Protein AF-0000000084581445 (afdb_homodimer)

Solvent-accessible surface area (backbone atoms only — not comparable to full-atom values): 30628 Å² total; per-residue (Å²): 129,75,49,38,26,56,41,29,27,74,45,74,47,77,14,58,42,79,44,62,84,48,48,73,66,56,45,51,51,52,50,50,51,51,49,66,74,43,68,89,50,73,86,53,82,74,75,59,44,77,39,73,46,68,72,60,32,66,71,30,59,70,55,33,45,47,50,45,36,60,71,60,31,55,71,43,64,68,35,92,67,73,79,78,43,74,44,80,22,40,44,61,69,51,42,49,44,37,50,73,72,67,55,42,56,30,37,31,29,37,13,46,39,22,41,30,72,43,33,65,48,23,31,41,27,70,41,41,40,50,50,42,60,70,69,46,58,92,67,91,50,52,50,41,24,38,24,33,39,48,64,50,16,30,53,48,31,12,42,42,24,50,66,32,72,51,73,43,67,56,57,61,55,42,34,20,74,45,30,80,58,54,67,70,49,46,52,49,40,44,69,33,49,34,56,41,43,43,78,39,58,45,63,36,45,53,69,70,50,79,78,66,57,90,62,46,31,29,16,17,50,64,30,52,50,42,54,38,46,76,70,63,50,55,61,70,57,49,28,52,50,27,56,53,22,58,75,65,69,38,75,54,40,44,84,39,68,30,27,34,28,31,58,68,41,75,68,72,41,52,49,55,55,63,51,52,53,30,51,57,37,21,52,53,18,30,48,52,29,45,58,71,75,108,127,77,50,39,27,57,40,30,28,75,46,73,46,79,14,58,44,81,45,61,84,48,47,74,68,56,46,52,50,52,50,51,50,51,50,66,73,42,67,88,48,73,88,53,81,75,74,59,43,76,38,73,45,68,71,61,32,67,70,29,60,71,55,33,46,47,50,44,36,60,71,60,31,57,68,42,66,68,35,92,69,70,80,78,44,74,43,81,22,40,44,61,69,52,42,48,45,37,49,73,71,66,56,41,54,30,37,30,27,37,13,47,39,23,40,32,72,44,34,66,49,23,33,42,27,67,42,42,41,50,49,41,61,70,69,45,58,92,68,91,50,52,51,40,24,39,23,32,39,50,64,50,16,30,54,47,31,11,42,42,24,48,64,32,73,51,71,42,68,55,58,60,55,43,33,20,74,46,31,82,57,52,68,71,47,44,51,51,41,45,70,35,48,34,56,41,43,42,78,39,57,44,64,34,44,52,70,72,49,78,77,66,57,90,62,46,30,28,14,18,48,66,33,52,50,42,54,38,45,76,71,62,50,54,63,72,57,48,27,52,49,27,55,54,22,59,75,66,70,38,75,54,41,45,85,38,68,31,28,34,27,32,57,68,40,74,66,74,40,51,49,54,54,62,49,52,53,28,50,57,36,21,52,53,19,31,51,53,28,43,57,72,73,107

InterPro domains:
  IPR004136 Nitronate monooxygenase [cd04730] (3-202)
  IPR013785 Aldolase-type TIM barrel [G3DSA:3.20.20.70] (1-293)

Foldseek 3Di:
DQCLQLQLVVLVHAAEDECAPPDPVRVVVVVVVQCVSCVVCVPPDRRYHYDHDVVSCVVDPVNVVVVVCLQPVCVVVPVPDRDAFEDEDQALVVLCCCCPPVVGQEYEHEAPLAWFKGFPPRHGQLVRLLVNVVPADPPSTHAYETDDLDQALLVQLVVVVSPHPGYDYDQNSCLAPSHPNDPLLNVVLLPDALVQKDWDQQLVLLVVHDPDDPRMTGMFGDAVSNVCVVVPNDSVVLNVVLVVCVVVVHPRNDTHIGGSNSNVHNHRYHSSCSSPRSVVVSVVNVVVVVVVVD/DQCLQLQLVVLVHAAEDECAPPDPVRVVVVVVVQCVSCVVCVPPDRRYHYDHDVVSCVVPPVNVVVVVCLVPVCVVVVVPDRDAFEDEDQALVRLCCCCPPVVGQEYEHEAPLAWFKGFPPRHGQLVRLLVNVVPADPPSTHAYETDDLDQALLVQLVVVVSPHPGYDYDQNSCLAPSHPNDPLLNVVLLPDALVQKDWDQQLVLLVVHDPDDPRMTGMFGDAVSNVCVVVPNDSVVLNVVLVVCVVVVHPRNDTHTGGSNSNVHNHRYHSSCSSPRSVVVSVVNVVVVVVVVD

pLDDT: mean 88.92, std 11.66, range [42.34, 98.56]

Sequence (588 aa):
MDALQVEVTRGRGLGFVGAAFATPDSLREELAYARKSFPDLGNEPLPIGLGYIGWILDANEEQSEELIYVRASSANARATHKPLIFLQATSLEEALVAANEWKVDVIIAQGNEAGGHGGKSAPSTMVMLSEILAALPAENAPPVLPADGISNGSQAAAYLVAGAAGVVLGTRFTLTTESAYPEYNKAAIQRAKSTDTVRTHALDWAWNLYSWPEGIDGRGIRTKIVDDIDAGVPHEVVRARYAKAAEEHGPGYMVTWCNQGVSLMEDVKPVKKLVEEPHADIVRSLQRGQRLLAMDALQVEVTRGRGLGFVGAAFATPDSLREELAYARKSFPDLGNEPLPIGLGYIGWILDANEEQSEELIYVRASSANARATHKPLIFLQATSLEEALVAANEWKVDVIIAQGNEAGGHGGKSAPSTMVMLSEILAALPAENAPPVLPADGISNGSQAAAYLVAGAAGVVLGTRFTLTTESAYPEYNKAAIQRAKSTDTVRTHALDWAWNLYSWPEGIDGRGIRTKIVDDIDAGVPHEVVRARYAKAAEEHGPGYMVTWCNQGVSLMEDVKPVKKLVEEPHADIVRSLQRGQRLLA

Radius of gyration: 25.47 Å; Cα contacts (8 Å, |Δi|>4): 1092; chains: 2; bounding box: 58×83×57 Å

Structure (mmCIF, N/CA/C/O backbone):
data_AF-0000000084581445-model_v1
#
loop_
_entity.id
_entity.type
_entity.pdbx_description
1 polymer 'Uncharacterized protein'
#
loop_
_atom_site.group_PDB
_atom_site.id
_atom_site.type_symbol
_atom_site.label_atom_id
_atom_site.label_alt_id
_atom_site.label_comp_id
_atom_site.label_asym_id
_atom_site.label_entity_id
_atom_site.label_seq_id
_atom_site.pdbx_PDB_ins_code
_atom_site.Cartn_x
_atom_site.Cartn_y
_atom_site.Cartn_z
_atom_site.occupancy
_atom_site.B_iso_or_equiv
_atom_site.auth_seq_id
_atom_site.auth_comp_id
_atom_site.auth_asym_id
_atom_site.auth_atom_id
_atom_site.pdbx_PDB_model_num
ATOM 1 N N . MET A 1 1 ? -2.057 -24.266 -23.562 1 52.97 1 MET A N 1
ATOM 2 C CA . MET A 1 1 ? -0.967 -24.5 -22.609 1 52.97 1 MET A CA 1
ATOM 3 C C . MET A 1 1 ? -0.31 -23.203 -22.188 1 52.97 1 MET A C 1
ATOM 5 O O . MET A 1 1 ? -0.224 -22.25 -22.984 1 52.97 1 MET A O 1
ATOM 9 N N . ASP A 1 2 ? -0.15 -23.047 -20.797 1 63.84 2 ASP A N 1
ATOM 10 C CA . ASP A 1 2 ? 0.329 -21.75 -20.328 1 63.84 2 ASP A CA 1
ATOM 11 C C . ASP A 1 2 ? 1.831 -21.594 -20.562 1 63.84 2 ASP A C 1
ATOM 13 O O . ASP A 1 2 ? 2.635 -22.266 -19.906 1 63.84 2 ASP A O 1
ATOM 17 N N . ALA A 1 3 ? 2.258 -21.031 -21.766 1 84.5 3 ALA A N 1
ATOM 18 C CA . ALA A 1 3 ? 3.627 -20.734 -22.172 1 84.5 3 ALA A CA 1
ATOM 19 C C . ALA A 1 3 ? 4.27 -19.688 -21.281 1 84.5 3 ALA A C 1
ATOM 21 O O . ALA A 1 3 ? 5.488 -19.484 -21.312 1 84.5 3 ALA A O 1
ATOM 22 N N . LEU A 1 4 ? 3.557 -19.25 -20.375 1 91.62 4 LEU A N 1
ATOM 23 C CA . LEU A 1 4 ? 4.004 -18.094 -19.609 1 91.62 4 LEU A CA 1
ATOM 24 C C . LEU A 1 4 ? 5.137 -18.469 -18.672 1 91.62 4 LEU A C 1
ATOM 26 O O . LEU A 1 4 ? 6.176 -17.797 -18.641 1 91.62 4 LEU A O 1
ATOM 30 N N . GLN A 1 5 ? 5.035 -19.547 -17.984 1 91.44 5 GLN A N 1
ATOM 31 C CA . GLN A 1 5 ? 6.023 -19.938 -16.984 1 91.44 5 GLN A CA 1
ATOM 32 C C . GLN A 1 5 ? 7.359 -20.281 -17.641 1 91.44 5 GLN A C 1
ATOM 34 O O . GLN A 1 5 ? 8.422 -20 -17.062 1 91.44 5 GLN A O 1
ATOM 39 N N . VAL A 1 6 ? 7.301 -20.875 -18.797 1 91.94 6 VAL A N 1
ATOM 40 C CA . VAL A 1 6 ? 8.5 -21.234 -19.547 1 91.94 6 VAL A CA 1
ATOM 41 C C . VAL A 1 6 ? 9.234 -19.969 -20 1 91.94 6 VAL A C 1
ATOM 43 O O . VAL A 1 6 ? 10.445 -19.859 -19.797 1 91.94 6 VAL A O 1
ATOM 46 N N . GLU A 1 7 ? 8.492 -19.031 -20.5 1 93.19 7 GLU A N 1
ATOM 47 C CA . GLU A 1 7 ? 9.102 -17.828 -21.031 1 93.19 7 GLU A CA 1
ATOM 48 C C . GLU A 1 7 ? 9.664 -16.953 -19.922 1 93.19 7 GLU A C 1
ATOM 50 O O . GLU A 1 7 ? 10.688 -16.297 -20.078 1 93.19 7 GLU A O 1
ATOM 55 N N . VAL A 1 8 ? 8.992 -16.922 -18.797 1 92.94 8 VAL A N 1
ATOM 56 C CA . VAL A 1 8 ? 9.5 -16.188 -17.641 1 92.94 8 VAL A CA 1
ATOM 57 C C . VAL A 1 8 ? 10.836 -16.781 -17.203 1 92.94 8 VAL A C 1
ATOM 59 O O . VAL A 1 8 ? 11.797 -16.047 -16.953 1 92.94 8 VAL A O 1
ATOM 62 N N . THR A 1 9 ? 10.898 -18.094 -17.141 1 91.25 9 THR A N 1
ATOM 63 C CA . THR A 1 9 ? 12.109 -18.781 -16.719 1 91.25 9 THR A CA 1
ATOM 64 C C . THR A 1 9 ? 13.242 -18.562 -17.719 1 91.25 9 THR A C 1
ATOM 66 O O . THR A 1 9 ? 14.391 -18.328 -17.328 1 91.25 9 THR A O 1
ATOM 69 N N . ARG A 1 10 ? 12.914 -18.562 -18.969 1 89.44 10 ARG A N 1
ATOM 70 C CA . ARG A 1 10 ? 13.914 -18.297 -20 1 89.44 10 ARG A CA 1
ATOM 71 C C . ARG A 1 10 ? 14.477 -16.891 -19.859 1 89.44 10 ARG A C 1
ATOM 73 O O . ARG A 1 10 ? 15.641 -16.641 -20.188 1 89.44 10 ARG A O 1
ATOM 80 N N . GLY A 1 11 ? 13.625 -16.031 -19.344 1 87.25 11 GLY A N 1
ATOM 81 C CA . GLY A 1 11 ? 14.047 -14.648 -19.125 1 87.25 11 GLY A CA 1
ATOM 82 C C . GLY A 1 11 ? 14.773 -14.461 -17.812 1 87.25 11 GLY A C 1
ATOM 83 O O . GLY A 1 11 ? 15.055 -13.328 -17.406 1 87.25 11 GLY A O 1
ATOM 84 N N . ARG A 1 12 ? 15.031 -15.484 -17.062 1 87.12 12 ARG A N 1
ATOM 85 C CA . ARG A 1 12 ? 15.812 -15.5 -15.836 1 87.12 12 ARG A CA 1
ATOM 86 C C . ARG A 1 12 ? 14.945 -15.18 -14.625 1 87.12 12 ARG A C 1
ATOM 88 O O . ARG A 1 12 ? 15.461 -14.828 -13.562 1 87.12 12 ARG A O 1
ATOM 95 N N . GLY A 1 13 ? 13.656 -15.219 -14.82 1 90.69 13 GLY A N 1
ATOM 96 C CA . GLY A 1 13 ? 12.727 -15.242 -13.703 1 90.69 13 GLY A CA 1
ATOM 97 C C . GLY A 1 13 ? 12.328 -16.656 -13.289 1 90.69 13 GLY A C 1
ATOM 98 O O . GLY A 1 13 ? 12.922 -17.625 -13.75 1 90.69 13 GLY A O 1
ATOM 99 N N . LEU A 1 14 ? 11.516 -16.703 -12.328 1 93.06 14 LEU A N 1
ATOM 100 C CA . LEU A 1 14 ? 10.906 -17.969 -11.938 1 93.06 14 LEU A CA 1
ATOM 101 C C . LEU A 1 14 ? 9.406 -17.969 -12.219 1 93.06 14 LEU A C 1
ATOM 103 O O . LEU A 1 14 ? 8.648 -17.25 -11.562 1 93.06 14 LEU A O 1
ATOM 107 N N . GLY A 1 15 ? 9.039 -18.734 -13.195 1 93.38 15 GLY A N 1
ATOM 108 C CA . GLY A 1 15 ? 7.637 -18.812 -13.562 1 93.38 15 GLY A CA 1
ATOM 109 C C . GLY A 1 15 ? 6.871 -19.859 -12.781 1 93.38 15 GLY A C 1
ATOM 110 O O . GLY A 1 15 ? 7.43 -20.891 -12.414 1 93.38 15 GLY A O 1
ATOM 111 N N . PHE A 1 16 ? 5.602 -19.609 -12.547 1 92.12 16 PHE A N 1
ATOM 112 C CA . PHE A 1 16 ? 4.758 -20.531 -11.812 1 92.12 16 PHE A CA 1
ATOM 113 C C . PHE A 1 16 ? 3.566 -20.969 -12.664 1 92.12 16 PHE A C 1
ATOM 115 O O . PHE A 1 16 ? 2.984 -20.156 -13.383 1 92.12 16 PHE A O 1
ATOM 122 N N . VAL A 1 17 ? 3.232 -22.219 -12.477 1 87.44 17 VAL A N 1
ATOM 123 C CA . VAL A 1 17 ? 1.998 -22.781 -13.023 1 87.44 17 VAL A CA 1
ATOM 124 C C . VAL A 1 17 ? 0.944 -22.875 -11.922 1 87.44 17 VAL A C 1
ATOM 126 O O . VAL A 1 17 ? 1.223 -23.375 -10.836 1 87.44 17 VAL A O 1
ATOM 129 N N . GLY A 1 18 ? -0.235 -22.297 -12.195 1 86.44 18 GLY A N 1
ATOM 130 C CA . GLY A 1 18 ? -1.329 -22.516 -11.258 1 86.44 18 GLY A CA 1
ATOM 131 C C . GLY A 1 18 ? -1.869 -23.938 -11.289 1 86.44 18 GLY A C 1
ATOM 132 O O . GLY A 1 18 ? -2.496 -24.344 -12.266 1 86.44 18 GLY A O 1
ATOM 133 N N . ALA A 1 19 ? -1.704 -24.625 -10.188 1 82.25 19 ALA A N 1
ATOM 134 C CA . ALA A 1 19 ? -2.045 -26.047 -10.188 1 82.25 19 ALA A CA 1
ATOM 135 C C . ALA A 1 19 ? -3.219 -26.328 -9.25 1 82.25 19 ALA A C 1
ATOM 137 O O . ALA A 1 19 ? -3.676 -27.469 -9.148 1 82.25 19 ALA A O 1
ATOM 138 N N . ALA A 1 20 ? -3.701 -25.266 -8.664 1 78.69 20 ALA A N 1
ATOM 139 C CA . ALA A 1 20 ? -4.688 -25.469 -7.605 1 78.69 20 ALA A CA 1
ATOM 140 C C . ALA A 1 20 ? -5.949 -26.141 -8.148 1 78.69 20 ALA A C 1
ATOM 142 O O . ALA A 1 20 ? -6.57 -26.953 -7.477 1 78.69 20 ALA A O 1
ATOM 143 N N . PHE A 1 21 ? -6.301 -25.812 -9.375 1 77.44 21 PHE A N 1
ATOM 144 C CA . PHE A 1 21 ? -7.535 -26.328 -9.945 1 77.44 21 PHE A CA 1
ATOM 145 C C . PHE A 1 21 ? -7.246 -27.234 -11.125 1 77.44 21 PHE A C 1
ATOM 147 O O . PHE A 1 21 ? -8.156 -27.625 -11.859 1 77.44 21 PHE A O 1
ATOM 154 N N . ALA A 1 22 ? -5.984 -27.547 -11.289 1 79.12 22 ALA A N 1
ATOM 155 C CA . ALA A 1 22 ? -5.594 -28.391 -12.406 1 79.12 22 ALA A CA 1
ATOM 156 C C . ALA A 1 22 ? -5.938 -29.859 -12.125 1 79.12 22 ALA A C 1
ATOM 158 O O . ALA A 1 22 ? -5.855 -30.312 -10.984 1 79.12 22 ALA A O 1
ATOM 159 N N . THR A 1 23 ? -6.348 -30.531 -13.156 1 79.38 23 THR A N 1
ATOM 160 C CA . THR A 1 23 ? -6.449 -31.984 -13.062 1 79.38 23 THR A CA 1
ATOM 161 C C . THR A 1 23 ? -5.074 -32.625 -13.203 1 79.38 23 THR A C 1
ATOM 163 O O . THR A 1 23 ? -4.152 -32.031 -13.75 1 79.38 23 THR A O 1
ATOM 166 N N . PRO A 1 24 ? -4.973 -33.844 -12.688 1 80.19 24 PRO A N 1
ATOM 167 C CA . PRO A 1 24 ? -3.697 -34.562 -12.875 1 80.19 24 PRO A CA 1
ATOM 168 C C . PRO A 1 24 ? -3.27 -34.625 -14.336 1 80.19 24 PRO A C 1
ATOM 170 O O . PRO A 1 24 ? -2.092 -34.438 -14.648 1 80.19 24 PRO A O 1
ATOM 173 N N . ASP A 1 25 ? -4.215 -34.812 -15.195 1 86 25 ASP A N 1
ATOM 174 C CA . ASP A 1 25 ? -3.902 -34.938 -16.609 1 86 25 ASP A CA 1
ATOM 175 C C . ASP A 1 25 ? -3.439 -33.594 -17.188 1 86 25 ASP A C 1
ATOM 177 O O . ASP A 1 25 ? -2.449 -33.531 -17.922 1 86 25 ASP A O 1
ATOM 181 N N . SER A 1 26 ? -4.125 -32.562 -16.766 1 84.94 26 SER A N 1
ATOM 182 C CA . SER A 1 26 ? -3.736 -31.234 -17.266 1 84.94 26 SER A CA 1
ATOM 183 C C . SER A 1 26 ? -2.369 -30.828 -16.734 1 84.94 26 SER A C 1
ATOM 185 O O . SER A 1 26 ? -1.587 -30.188 -17.438 1 84.94 26 SER A O 1
ATOM 187 N N . LEU A 1 27 ? -2.135 -31.172 -15.531 1 84.38 27 LEU A N 1
ATOM 188 C CA . LEU A 1 27 ? -0.837 -30.859 -14.938 1 84.38 27 LEU A CA 1
ATOM 189 C C . LEU A 1 27 ? 0.277 -31.641 -15.633 1 84.38 27 LEU A C 1
ATOM 191 O O . LEU A 1 27 ? 1.355 -31.094 -15.883 1 84.38 27 LEU A O 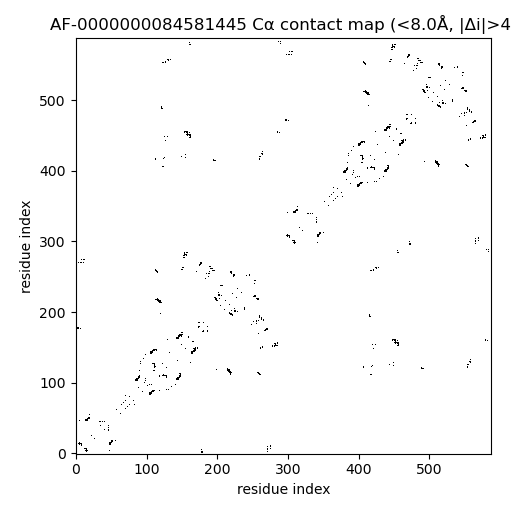1
ATOM 195 N N . ARG A 1 28 ? 0.059 -32.906 -15.945 1 85.56 28 ARG A N 1
ATOM 196 C CA . ARG A 1 28 ? 1.029 -33.719 -16.672 1 85.56 28 ARG A CA 1
ATOM 197 C C . ARG A 1 28 ? 1.349 -33.094 -18.031 1 85.56 28 ARG A C 1
ATOM 199 O O . ARG A 1 28 ? 2.506 -33.094 -18.453 1 85.56 28 ARG A O 1
ATOM 206 N N . GLU A 1 29 ? 0.322 -32.656 -18.625 1 88.88 29 GLU A N 1
ATOM 207 C CA . GLU A 1 29 ? 0.512 -32 -19.922 1 88.88 29 GLU A CA 1
ATOM 208 C C . GLU A 1 29 ? 1.359 -30.75 -19.797 1 88.88 29 GLU A C 1
ATOM 210 O O . GLU A 1 29 ? 2.244 -30.5 -20.625 1 88.88 29 GLU A O 1
ATOM 215 N N . GLU A 1 30 ? 1.043 -29.984 -18.797 1 87.81 30 GLU A N 1
ATOM 216 C CA . GLU A 1 30 ? 1.794 -28.766 -18.547 1 87.81 30 GLU A CA 1
ATOM 217 C C . GLU A 1 30 ? 3.262 -29.062 -18.266 1 87.81 30 GLU A C 1
ATOM 219 O O . GLU A 1 30 ? 4.152 -28.375 -18.766 1 87.81 30 GLU A O 1
ATOM 224 N N . LEU A 1 31 ? 3.533 -30.031 -17.516 1 86.94 31 LEU A N 1
ATOM 225 C CA . LEU A 1 31 ? 4.895 -30.406 -17.141 1 86.94 31 LEU A CA 1
ATOM 226 C C . LEU A 1 31 ? 5.641 -31 -18.328 1 86.94 31 LEU A C 1
ATOM 228 O O . LEU A 1 31 ? 6.848 -30.781 -18.484 1 86.94 31 LEU A O 1
ATOM 232 N N . ALA A 1 32 ? 4.957 -31.75 -19.109 1 89.31 32 ALA A N 1
ATOM 233 C CA . ALA A 1 32 ? 5.559 -32.281 -20.312 1 89.31 32 ALA A CA 1
ATOM 234 C C . ALA A 1 32 ? 5.977 -31.172 -21.281 1 89.31 32 ALA A C 1
ATOM 236 O O . ALA A 1 32 ? 7.055 -31.234 -21.875 1 89.31 32 ALA A O 1
ATOM 237 N N . TYR A 1 33 ? 5.098 -30.281 -21.391 1 91.19 33 TYR A N 1
ATOM 238 C CA . TYR A 1 33 ? 5.418 -29.125 -22.219 1 91.19 33 TYR A CA 1
ATOM 239 C C . TYR A 1 33 ? 6.652 -28.391 -21.703 1 91.19 33 TYR A C 1
ATOM 241 O O . TYR A 1 33 ? 7.551 -28.047 -22.469 1 91.19 33 TYR A O 1
ATOM 249 N N . ALA A 1 34 ? 6.703 -28.141 -20.422 1 91.12 34 ALA A N 1
ATOM 250 C CA . ALA A 1 34 ? 7.852 -27.484 -19.812 1 91.12 34 ALA A CA 1
ATOM 251 C C . ALA A 1 34 ? 9.133 -28.266 -20.047 1 91.12 34 ALA A C 1
ATOM 253 O O . ALA A 1 34 ? 10.164 -27.688 -20.391 1 91.12 34 ALA A O 1
ATOM 254 N N . ARG A 1 35 ? 9.031 -29.531 -19.938 1 91.62 35 ARG A N 1
ATOM 255 C CA . ARG A 1 35 ? 10.195 -30.391 -20.141 1 91.62 35 ARG A CA 1
ATOM 256 C C . ARG A 1 35 ? 10.703 -30.266 -21.578 1 91.62 35 ARG A C 1
ATOM 258 O O . ARG A 1 35 ? 11.914 -30.156 -21.812 1 91.62 35 ARG A O 1
ATOM 265 N N . LYS A 1 36 ? 9.836 -30.266 -22.484 1 93.31 36 LYS A N 1
ATOM 266 C CA . LYS A 1 36 ? 10.195 -30.156 -23.906 1 93.31 36 LYS A CA 1
ATOM 267 C C . LYS A 1 36 ? 10.805 -28.781 -24.203 1 93.31 36 LYS A C 1
ATOM 269 O O . LYS A 1 36 ? 11.633 -28.672 -25.109 1 93.31 36 LYS A O 1
ATOM 274 N N . SER A 1 37 ? 10.453 -27.844 -23.453 1 92.88 37 SER A N 1
ATOM 275 C CA . SER A 1 37 ? 10.875 -26.469 -23.688 1 92.88 37 SER A CA 1
ATOM 276 C C . SER A 1 37 ? 12.297 -26.234 -23.172 1 92.88 37 SER A C 1
ATOM 278 O O . SER A 1 37 ? 12.922 -25.219 -23.516 1 92.88 37 SER A O 1
ATOM 280 N N . PHE A 1 38 ? 12.766 -27.156 -22.359 1 92.62 38 PHE A N 1
ATOM 281 C CA . PHE A 1 38 ? 14.125 -27.094 -21.844 1 92.62 38 PHE A CA 1
ATOM 282 C C . PHE A 1 38 ? 14.883 -28.375 -22.125 1 92.62 38 PHE A C 1
ATOM 284 O O . PHE A 1 38 ? 15.281 -29.094 -21.219 1 92.62 38 PHE A O 1
ATOM 291 N N . PRO A 1 39 ? 15.297 -28.625 -23.312 1 90.81 39 PRO A N 1
ATOM 292 C CA . PRO A 1 39 ? 15.898 -29.891 -23.703 1 90.81 39 PRO A CA 1
ATOM 293 C C . PRO A 1 39 ? 17.266 -30.125 -23.078 1 90.81 39 PRO A C 1
ATOM 295 O O . PRO A 1 39 ? 17.672 -31.266 -22.875 1 90.81 39 PRO A O 1
ATOM 298 N N . ASP A 1 40 ? 17.922 -29.109 -22.734 1 92.5 40 ASP A N 1
ATOM 299 C CA . ASP A 1 40 ? 19.281 -29.219 -22.219 1 92.5 40 ASP A CA 1
ATOM 300 C C . ASP A 1 40 ? 19.281 -29.656 -20.75 1 92.5 40 ASP A C 1
ATOM 302 O O . ASP A 1 40 ? 20.328 -29.984 -20.203 1 92.5 40 ASP A O 1
ATOM 306 N N . LEU A 1 41 ? 18.141 -29.734 -20.172 1 89.25 41 LEU A N 1
ATOM 307 C CA . LEU A 1 41 ? 18.062 -30.047 -18.75 1 89.25 41 LEU A CA 1
ATOM 308 C C . LEU A 1 41 ? 18.109 -31.547 -18.516 1 89.25 41 LEU A C 1
ATOM 310 O O . LEU A 1 41 ? 18.391 -32 -17.406 1 89.25 41 LEU A O 1
ATOM 314 N N . GLY A 1 42 ? 17.875 -32.312 -19.531 1 84.38 42 GLY A N 1
ATOM 315 C CA . GLY A 1 42 ? 17.812 -33.75 -19.328 1 84.38 42 GLY A CA 1
ATOM 316 C C . GLY A 1 42 ? 16.844 -34.156 -18.219 1 84.38 42 GLY A C 1
ATOM 317 O O . GLY A 1 42 ? 15.664 -33.781 -18.266 1 84.38 42 GLY A O 1
ATOM 318 N N . ASN A 1 43 ? 17.453 -34.781 -17.125 1 82.25 43 ASN A N 1
ATOM 319 C CA . ASN A 1 43 ? 16.625 -35.281 -16.031 1 82.25 43 ASN A CA 1
ATOM 320 C C . ASN A 1 43 ? 16.688 -34.375 -14.812 1 82.25 43 ASN A C 1
ATOM 322 O O . ASN A 1 43 ? 16.094 -34.656 -13.773 1 82.25 43 ASN A O 1
ATOM 326 N N . GLU A 1 44 ? 17.281 -33.312 -15.016 1 84.25 44 GLU A N 1
ATOM 327 C CA . GLU A 1 44 ? 17.344 -32.344 -13.914 1 84.25 44 GLU A CA 1
ATOM 328 C C . GLU A 1 44 ? 15.977 -31.734 -13.648 1 84.25 44 GLU A C 1
ATOM 330 O O . GLU A 1 44 ? 15.117 -31.688 -14.531 1 84.25 44 GLU A O 1
ATOM 335 N N . PRO A 1 45 ? 15.758 -31.266 -12.477 1 85.62 45 PRO A N 1
ATOM 336 C CA . PRO A 1 45 ? 14.461 -30.656 -12.141 1 85.62 45 PRO A CA 1
ATOM 337 C C . PRO A 1 45 ? 14.133 -29.453 -13.023 1 85.62 45 PRO A C 1
ATOM 339 O O . PRO A 1 45 ? 15.023 -28.688 -13.375 1 85.62 45 PRO A O 1
ATOM 342 N N . LEU A 1 46 ? 12.906 -29.328 -13.359 1 87.5 46 LEU A N 1
ATOM 343 C CA . LEU A 1 46 ? 12.43 -28.172 -14.109 1 87.5 46 LEU A CA 1
ATOM 344 C C . LEU A 1 46 ? 12.531 -26.906 -13.273 1 87.5 46 LEU A C 1
ATOM 346 O O . LEU A 1 46 ? 12.203 -26.906 -12.086 1 87.5 46 LEU A O 1
ATOM 350 N N . PRO A 1 47 ? 12.977 -25.844 -13.789 1 89.75 47 PRO A N 1
ATOM 351 C CA . PRO A 1 47 ? 13.086 -24.578 -13.07 1 89.75 47 PRO A CA 1
ATOM 352 C C . PRO A 1 47 ? 11.789 -23.766 -13.102 1 89.75 47 PRO A C 1
ATOM 354 O O . PRO A 1 47 ? 11.797 -22.594 -13.461 1 89.75 47 PRO A O 1
ATOM 357 N N . ILE A 1 48 ? 10.711 -24.375 -12.75 1 91.38 48 ILE A N 1
ATOM 358 C CA . ILE A 1 48 ? 9.406 -23.719 -12.648 1 91.38 48 ILE A CA 1
ATOM 359 C C . ILE A 1 48 ? 8.766 -24.062 -11.312 1 91.38 48 ILE A C 1
ATOM 361 O O . ILE A 1 48 ? 9.148 -25.031 -10.656 1 91.38 48 ILE A O 1
ATOM 365 N N . GLY A 1 49 ? 7.844 -23.172 -10.922 1 90.56 49 GLY A N 1
ATOM 366 C CA . GLY A 1 49 ? 7.074 -23.422 -9.711 1 90.56 49 GLY A CA 1
ATOM 367 C C . GLY A 1 49 ? 5.66 -23.906 -9.984 1 90.56 49 GLY A C 1
ATOM 368 O O . GLY A 1 49 ? 5.125 -23.672 -11.07 1 90.56 49 GLY A O 1
ATOM 369 N N . LEU A 1 50 ? 5.168 -24.609 -9.016 1 88.06 50 LEU A N 1
ATOM 370 C CA . LEU A 1 50 ? 3.766 -25.016 -9.023 1 88.06 50 LEU A CA 1
ATOM 371 C C . LEU A 1 50 ? 3.01 -24.344 -7.879 1 88.06 50 LEU A C 1
ATOM 373 O O . LEU A 1 50 ? 3.438 -24.422 -6.723 1 88.06 50 LEU A O 1
ATOM 377 N N . GLY A 1 51 ? 1.967 -23.688 -8.266 1 89.19 51 GLY A N 1
ATOM 378 C CA . GLY A 1 51 ? 1.161 -23 -7.266 1 89.19 51 GLY A CA 1
ATOM 379 C C . GLY A 1 51 ? -0.035 -23.812 -6.805 1 89.19 51 GLY A C 1
ATOM 380 O O . GLY A 1 51 ? -0.797 -24.328 -7.625 1 89.19 51 GLY A O 1
ATOM 381 N N . TYR A 1 52 ? -0.186 -23.891 -5.461 1 86.81 52 TYR A N 1
ATOM 382 C CA . TYR A 1 52 ? -1.321 -24.578 -4.852 1 86.81 52 TYR A CA 1
ATOM 383 C C . TYR A 1 52 ? -2.045 -23.656 -3.871 1 86.81 52 TYR A C 1
ATOM 385 O O . TYR A 1 52 ? -1.506 -22.641 -3.459 1 86.81 52 TYR A O 1
ATOM 393 N N . ILE A 1 53 ? -3.281 -24.062 -3.564 1 85.81 53 ILE A N 1
ATOM 394 C CA . ILE A 1 53 ? -4.066 -23.422 -2.516 1 85.81 53 ILE A CA 1
ATOM 395 C C . ILE A 1 53 ? -4.168 -24.344 -1.308 1 85.81 53 ILE A C 1
ATOM 397 O O . ILE A 1 53 ? -4.656 -25.469 -1.422 1 85.81 53 ILE A O 1
ATOM 401 N N . GLY A 1 54 ? -3.76 -23.922 -0.181 1 80.19 54 GLY A N 1
ATOM 402 C CA . GLY A 1 54 ? -3.561 -24.734 1.004 1 80.19 54 GLY A CA 1
ATOM 403 C C . GLY A 1 54 ? -4.809 -25.5 1.418 1 80.19 54 GLY A C 1
ATOM 404 O O . GLY A 1 54 ? -4.762 -26.719 1.621 1 80.19 54 GLY A O 1
ATOM 405 N N . TRP A 1 55 ? -5.926 -24.797 1.525 1 77.31 55 TRP A N 1
ATOM 406 C CA . TRP A 1 55 ? -7.113 -25.453 2.061 1 77.31 55 TRP A CA 1
ATOM 407 C C . TRP A 1 55 ? -7.676 -26.453 1.065 1 77.31 55 TRP A C 1
ATOM 409 O O . TRP A 1 55 ? -8.312 -27.438 1.458 1 77.31 55 TRP A O 1
ATOM 419 N N . ILE A 1 56 ? -7.449 -26.234 -0.195 1 77 56 ILE A N 1
ATOM 420 C CA . ILE A 1 56 ? -7.855 -27.203 -1.204 1 77 56 ILE A CA 1
ATOM 421 C C . ILE A 1 56 ? -6.953 -28.438 -1.125 1 77 56 ILE A C 1
ATOM 423 O O . ILE A 1 56 ? -7.434 -29.562 -1.216 1 77 56 ILE A O 1
ATOM 427 N N . LEU A 1 57 ? -5.695 -28.125 -0.906 1 75.75 57 LEU A N 1
ATOM 428 C CA . LEU A 1 57 ? -4.738 -29.203 -0.754 1 75.75 57 LEU A CA 1
ATOM 429 C C . LEU A 1 57 ? -5.059 -30.047 0.479 1 75.75 57 LEU A C 1
ATOM 431 O O . LEU A 1 57 ? -4.957 -31.281 0.445 1 75.75 57 LEU A O 1
ATOM 435 N N . ASP A 1 58 ? -5.469 -29.391 1.533 1 74 58 ASP A N 1
ATOM 436 C CA . ASP A 1 58 ? -5.801 -30.062 2.781 1 74 58 ASP A CA 1
ATOM 437 C C . ASP A 1 58 ? -7.02 -30.969 2.607 1 74 58 ASP A C 1
ATOM 439 O O . ASP A 1 58 ? -7.113 -32.031 3.238 1 74 58 ASP A O 1
ATOM 443 N N . ALA A 1 59 ? -7.871 -30.484 1.775 1 75.06 59 ALA A N 1
ATOM 444 C CA . ALA A 1 59 ? -9.109 -31.219 1.573 1 75.06 59 ALA A CA 1
ATOM 445 C C . ALA A 1 59 ? -8.891 -32.438 0.66 1 75.06 59 ALA A C 1
ATOM 447 O O . ALA A 1 59 ? -9.688 -33.375 0.65 1 75.06 59 ALA A O 1
ATOM 448 N N . ASN A 1 60 ? -7.832 -32.281 -0.095 1 71.25 60 ASN A N 1
ATOM 449 C CA . ASN A 1 60 ? -7.516 -33.375 -1.021 1 71.25 60 ASN A CA 1
ATOM 450 C C . ASN A 1 60 ? -6.391 -34.25 -0.492 1 71.25 60 ASN A C 1
ATOM 452 O O . ASN A 1 60 ? -5.211 -33.938 -0.663 1 71.25 60 ASN A O 1
ATOM 456 N N . GLU A 1 61 ? -6.754 -35.281 0.116 1 64.69 61 GLU A N 1
ATOM 457 C CA . GLU A 1 61 ? -5.785 -36.188 0.75 1 64.69 61 GLU A CA 1
ATOM 458 C C . GLU A 1 61 ? -4.715 -36.625 -0.241 1 64.69 61 GLU A C 1
ATOM 460 O O . GLU A 1 61 ? -3.529 -36.688 0.099 1 64.69 61 GLU A O 1
ATOM 465 N N . GLU A 1 62 ? -5.203 -36.938 -1.376 1 62.56 62 GLU A N 1
ATOM 466 C CA . GLU A 1 62 ? -4.266 -37.438 -2.383 1 62.56 62 GLU A CA 1
ATOM 467 C C . GLU A 1 62 ? -3.232 -36.375 -2.742 1 62.56 62 GLU A C 1
ATOM 469 O O . GLU A 1 62 ? -2.037 -36.656 -2.82 1 62.56 62 GLU A O 1
ATOM 474 N N . GLN A 1 63 ? -3.691 -35.156 -2.9 1 62.25 63 GLN A N 1
ATOM 475 C CA . GLN A 1 63 ? -2.787 -34.094 -3.262 1 62.25 63 GLN A CA 1
ATOM 476 C C . GLN A 1 63 ? -1.884 -33.719 -2.092 1 62.25 63 GLN A C 1
ATOM 478 O O . GLN A 1 63 ? -0.701 -33.406 -2.281 1 62.25 63 GLN A O 1
ATOM 483 N N . SER A 1 64 ? -2.531 -33.719 -0.973 1 61 64 SER A N 1
ATOM 484 C CA . SER A 1 64 ? -1.755 -33.438 0.226 1 61 64 SER A CA 1
ATOM 485 C C . SER A 1 64 ? -0.637 -34.469 0.427 1 61 64 SER A C 1
ATOM 487 O O . SER A 1 64 ? 0.482 -34.094 0.795 1 61 64 SER A O 1
ATOM 489 N N . GLU A 1 65 ? -1.05 -35.594 0.157 1 59.16 65 GLU A N 1
ATOM 490 C CA . GLU A 1 65 ? -0.061 -36.656 0.29 1 59.16 65 GLU A CA 1
ATOM 491 C C . GLU A 1 65 ? 1.08 -36.469 -0.707 1 59.16 65 GLU A C 1
ATOM 493 O O . GLU A 1 65 ? 2.24 -36.75 -0.383 1 59.16 65 GLU A O 1
ATOM 498 N N . GLU A 1 66 ? 0.686 -36 -1.847 1 58.88 66 GLU A N 1
ATOM 499 C CA . GLU A 1 66 ? 1.71 -35.75 -2.859 1 58.88 66 GLU A CA 1
ATOM 500 C C . GLU A 1 66 ? 2.65 -34.656 -2.436 1 58.88 66 GLU A C 1
ATOM 502 O O . GLU A 1 66 ? 3.861 -34.719 -2.654 1 58.88 66 GLU A O 1
ATOM 507 N N . LEU A 1 67 ? 2.043 -33.656 -1.826 1 59.28 67 LEU A N 1
ATOM 508 C CA . LEU A 1 67 ? 2.871 -32.562 -1.352 1 59.28 67 LEU A CA 1
ATOM 509 C C . LEU A 1 67 ? 3.771 -33 -0.205 1 59.28 67 LEU A C 1
ATOM 511 O O . LEU A 1 67 ? 4.938 -32.625 -0.137 1 59.28 67 LEU A O 1
ATOM 515 N N . ILE A 1 68 ? 3.016 -33.719 0.687 1 57.31 68 ILE A N 1
ATOM 516 C CA . ILE A 1 68 ? 3.801 -34.312 1.772 1 57.31 68 ILE A CA 1
ATOM 517 C C . ILE A 1 68 ? 4.887 -35.219 1.198 1 57.31 68 ILE A C 1
ATOM 519 O O . ILE A 1 68 ? 6.031 -35.188 1.664 1 57.31 68 ILE A O 1
ATOM 523 N N . TYR A 1 69 ? 4.387 -35.969 0.226 1 52.94 69 TYR A N 1
ATOM 524 C CA . TYR A 1 69 ? 5.352 -36.844 -0.431 1 52.94 69 TYR A CA 1
ATOM 525 C C . TYR A 1 69 ? 6.488 -36.031 -1.051 1 52.94 69 TYR A C 1
ATOM 527 O O . TYR A 1 69 ? 7.656 -36.406 -0.931 1 52.94 69 TYR A O 1
ATOM 535 N N . VAL A 1 70 ? 6.047 -34.969 -1.632 1 54.25 70 VAL A N 1
ATOM 536 C CA . VAL A 1 70 ? 7.07 -34.125 -2.254 1 54.25 70 VAL A CA 1
ATOM 537 C C . VAL A 1 70 ? 8.031 -33.594 -1.188 1 54.25 70 VAL A C 1
ATOM 539 O O . VAL A 1 70 ? 9.242 -33.531 -1.414 1 54.25 70 VAL A O 1
ATOM 542 N N . ARG A 1 71 ? 7.363 -33.344 -0.029 1 56.47 71 ARG A N 1
ATOM 543 C CA . ARG A 1 71 ? 8.203 -32.781 1.04 1 56.47 71 ARG A CA 1
ATOM 544 C C . ARG A 1 71 ? 8.992 -33.906 1.726 1 56.47 71 ARG A C 1
ATOM 546 O O . ARG A 1 71 ? 10.141 -33.719 2.109 1 56.47 71 ARG A O 1
ATOM 553 N N . ALA A 1 72 ? 8.148 -35.094 2.074 1 51.34 72 ALA A N 1
ATOM 554 C CA . ALA A 1 72 ? 8.711 -36.156 2.9 1 51.34 72 ALA A CA 1
ATOM 555 C C . ALA A 1 72 ? 9.391 -37.219 2.041 1 51.34 72 ALA A C 1
ATOM 557 O O . ALA A 1 72 ? 10.102 -38.062 2.557 1 51.34 72 ALA A O 1
ATOM 558 N N . SER A 1 73 ? 8.867 -37.406 0.901 1 42.97 73 SER A N 1
ATOM 559 C CA . SER A 1 73 ? 9.328 -38.594 0.207 1 42.97 73 SER A CA 1
ATOM 560 C C . SER A 1 73 ? 10.852 -38.719 0.282 1 42.97 73 SER A C 1
ATOM 562 O O . SER A 1 73 ? 11.57 -37.75 0.092 1 42.97 73 SER A O 1
ATOM 564 N N . SER A 1 74 ? 11.125 -39.75 0.91 1 44.09 74 SER A N 1
ATOM 565 C CA . SER A 1 74 ? 12.469 -40.344 0.846 1 44.09 74 SER A CA 1
ATOM 566 C C . SER A 1 74 ? 12.984 -40.375 -0.589 1 44.09 74 SER A C 1
ATOM 568 O O . SER A 1 74 ? 14.172 -40.594 -0.821 1 44.09 74 SER A O 1
ATOM 570 N N . ALA A 1 75 ? 12.18 -40.781 -1.465 1 42.34 75 ALA A N 1
ATOM 571 C CA . ALA A 1 75 ? 12.609 -40.781 -2.861 1 42.34 75 ALA A CA 1
ATOM 572 C C . ALA A 1 75 ? 13.203 -39.406 -3.242 1 42.34 75 ALA A C 1
ATOM 574 O O . ALA A 1 75 ? 14.133 -39.344 -4.055 1 42.34 75 ALA A O 1
ATOM 575 N N . ASN A 1 76 ? 12.648 -38.344 -2.635 1 46.12 76 ASN A N 1
ATOM 576 C CA . ASN A 1 76 ? 13.391 -37.094 -2.621 1 46.12 76 ASN A CA 1
ATOM 577 C C . ASN A 1 76 ? 14.633 -37.188 -1.735 1 46.12 76 ASN A C 1
ATOM 579 O O . ASN A 1 76 ? 15.406 -36.25 -1.646 1 46.12 76 ASN A O 1
ATOM 583 N N . ALA A 1 77 ? 14.68 -38 -0.858 1 45.28 77 ALA A N 1
ATOM 584 C CA . ALA A 1 77 ? 15.922 -38.375 -0.193 1 45.28 77 ALA A CA 1
ATOM 585 C C . ALA A 1 77 ? 17 -38.75 -1.21 1 45.28 77 ALA A C 1
ATOM 587 O O . ALA A 1 77 ? 18.188 -38.531 -0.963 1 45.28 77 ALA A O 1
ATOM 588 N N . ARG A 1 78 ? 16.594 -39.5 -2.137 1 43.97 78 ARG A N 1
ATOM 589 C CA . ARG A 1 78 ? 17.562 -39.812 -3.188 1 43.97 78 ARG A CA 1
ATOM 590 C C . ARG A 1 78 ? 17.656 -38.656 -4.195 1 43.97 78 ARG A C 1
ATOM 592 O O . ARG A 1 78 ? 18.516 -38.688 -5.07 1 43.97 78 ARG A O 1
ATOM 599 N N . ALA A 1 79 ? 16.594 -37.812 -4.215 1 48.25 79 ALA A N 1
ATOM 600 C CA . ALA A 1 79 ? 16.75 -36.719 -5.172 1 48.25 79 ALA A CA 1
ATOM 601 C C . ALA A 1 79 ? 17.75 -35.688 -4.668 1 48.25 79 ALA A C 1
ATOM 603 O O . ALA A 1 79 ? 17.719 -35.312 -3.5 1 48.25 79 ALA A O 1
ATOM 604 N N . THR A 1 80 ? 18.797 -35.625 -5.156 1 56.25 80 THR A N 1
ATOM 605 C CA . THR A 1 80 ? 19.859 -34.656 -4.945 1 56.25 80 THR A CA 1
ATOM 606 C C . THR A 1 80 ? 19.281 -33.25 -4.828 1 56.25 80 THR A C 1
ATOM 608 O O . THR A 1 80 ? 19.953 -32.344 -4.348 1 56.25 80 THR A O 1
ATOM 611 N N . HIS A 1 81 ? 17.938 -33 -5.34 1 63.59 81 HIS A N 1
ATOM 612 C CA . HIS A 1 81 ? 17.422 -31.641 -5.262 1 63.59 81 HIS A CA 1
ATOM 613 C C . HIS A 1 81 ? 16.031 -31.609 -4.621 1 63.59 81 HIS A C 1
ATOM 615 O O . HIS A 1 81 ? 15.141 -32.344 -5.035 1 63.59 81 HIS A O 1
ATOM 621 N N . LYS A 1 82 ? 15.852 -31.094 -3.42 1 72.88 82 LYS A N 1
ATOM 622 C CA . LYS A 1 82 ? 14.578 -30.859 -2.74 1 72.88 82 LYS A CA 1
ATOM 62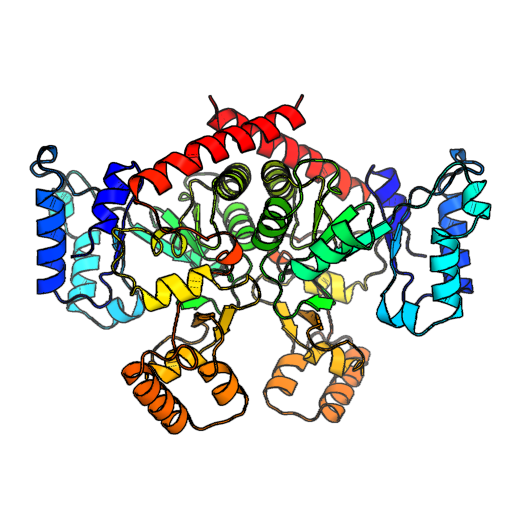3 C C . LYS A 1 82 ? 13.883 -29.625 -3.275 1 72.88 82 LYS A C 1
ATOM 625 O O . LYS A 1 82 ? 14.516 -28.578 -3.486 1 72.88 82 LYS A O 1
ATOM 630 N N . PRO A 1 83 ? 12.508 -29.859 -3.639 1 81.5 83 PRO A N 1
ATOM 631 C CA . PRO A 1 83 ? 11.789 -28.641 -4.047 1 81.5 83 PRO A CA 1
ATOM 632 C C . PRO A 1 83 ? 11.789 -27.562 -2.969 1 81.5 83 PRO A C 1
ATOM 634 O O . PRO A 1 83 ? 11.727 -27.875 -1.776 1 81.5 83 PRO A O 1
ATOM 637 N N . LEU A 1 84 ? 11.891 -26.422 -3.404 1 88.5 84 LEU A N 1
ATOM 638 C CA . LEU A 1 84 ? 11.781 -25.297 -2.496 1 88.5 84 LEU A CA 1
ATOM 639 C C . LEU A 1 84 ? 10.32 -24.969 -2.207 1 88.5 84 LEU A C 1
ATOM 641 O O . LEU A 1 84 ? 9.477 -25.031 -3.104 1 88.5 84 LEU A O 1
ATOM 645 N N . ILE A 1 85 ? 10.039 -24.656 -0.978 1 90.19 85 ILE A N 1
ATOM 646 C CA . ILE A 1 85 ? 8.672 -24.328 -0.576 1 90.19 85 ILE A CA 1
ATOM 647 C C . ILE A 1 85 ? 8.547 -22.812 -0.406 1 90.19 85 ILE A C 1
ATOM 649 O O . ILE A 1 85 ? 9.25 -22.219 0.407 1 90.19 85 ILE A O 1
ATOM 653 N N . PHE A 1 86 ? 7.648 -22.281 -1.25 1 93.75 86 PHE A N 1
ATOM 654 C CA . PHE A 1 86 ? 7.25 -20.891 -1.138 1 93.75 86 PHE A CA 1
ATOM 655 C C . PHE A 1 86 ? 5.906 -20.766 -0.431 1 93.75 86 PHE A C 1
ATOM 657 O O . PHE A 1 86 ? 4.953 -21.469 -0.767 1 93.75 86 PHE A O 1
ATOM 664 N N . LEU A 1 87 ? 5.84 -19.891 0.578 1 94.88 87 LEU A N 1
ATOM 665 C CA . LEU A 1 87 ? 4.566 -19.656 1.247 1 94.88 87 LEU A CA 1
ATOM 666 C C . LEU A 1 87 ? 4.129 -18.203 1.088 1 94.88 87 LEU A C 1
ATOM 668 O O . LEU A 1 87 ? 4.887 -17.281 1.396 1 94.88 87 LEU A O 1
ATOM 672 N N . GLN A 1 88 ? 2.996 -18.047 0.554 1 96.12 88 GLN A N 1
ATOM 673 C CA . GLN A 1 88 ? 2.393 -16.719 0.482 1 96.12 88 GLN A CA 1
ATOM 674 C C . GLN A 1 88 ? 1.701 -16.359 1.794 1 96.12 88 GLN A C 1
ATOM 676 O O . GLN A 1 88 ? 0.749 -17.031 2.203 1 96.12 88 GLN A O 1
ATOM 681 N N . ALA A 1 89 ? 2.199 -15.344 2.439 1 96.5 89 ALA A N 1
ATOM 682 C CA . ALA A 1 89 ? 1.632 -14.852 3.693 1 96.5 89 ALA A CA 1
ATOM 683 C C . ALA A 1 89 ? 0.837 -13.562 3.469 1 96.5 89 ALA A C 1
ATOM 685 O O . ALA A 1 89 ? 1.248 -12.703 2.691 1 96.5 89 ALA A O 1
ATOM 686 N N . THR A 1 90 ? -0.289 -13.438 4.219 1 95.94 90 THR A N 1
ATOM 687 C CA . THR A 1 90 ? -1.112 -12.242 4.133 1 95.94 90 THR A CA 1
ATOM 688 C C . THR A 1 90 ? -1.143 -11.508 5.469 1 95.94 90 THR A C 1
ATOM 690 O O . THR A 1 90 ? -1.931 -10.578 5.656 1 95.94 90 THR A O 1
ATOM 693 N N . SER A 1 91 ? -0.352 -11.977 6.402 1 96 91 SER A N 1
ATOM 694 C CA . SER A 1 91 ? -0.188 -11.344 7.711 1 96 91 SER A CA 1
ATOM 695 C C . SER A 1 91 ? 1.174 -11.672 8.312 1 96 91 SER A C 1
ATOM 697 O O . SER A 1 91 ? 1.836 -12.617 7.891 1 96 91 SER A O 1
ATOM 699 N N . LEU A 1 92 ? 1.531 -10.867 9.25 1 97.06 92 LEU A N 1
ATOM 700 C CA . LEU A 1 92 ? 2.768 -11.133 9.984 1 97.06 92 LEU A CA 1
ATOM 701 C C . LEU A 1 92 ? 2.699 -12.477 10.688 1 97.06 92 LEU A C 1
ATOM 703 O O . LEU A 1 92 ? 3.672 -13.234 10.688 1 97.06 92 LEU A O 1
ATOM 707 N N . GLU A 1 93 ? 1.586 -12.789 11.281 1 96 93 GLU A N 1
ATOM 708 C CA . GLU A 1 93 ? 1.414 -14.047 12.008 1 96 93 GLU A CA 1
ATOM 709 C C . GLU A 1 93 ? 1.643 -15.25 11.094 1 96 93 GLU A C 1
ATOM 711 O O . GLU A 1 93 ? 2.357 -16.188 11.453 1 96 93 GLU A O 1
ATOM 716 N N . GLU A 1 94 ? 1.081 -15.195 9.906 1 94.5 94 GLU A N 1
ATOM 717 C CA . GLU A 1 94 ? 1.275 -16.281 8.945 1 94.5 94 GLU A CA 1
ATOM 718 C C . GLU A 1 94 ? 2.746 -16.406 8.555 1 94.5 94 GLU A C 1
ATOM 720 O O . GLU A 1 94 ? 3.266 -17.516 8.453 1 94.5 94 GLU A O 1
ATOM 725 N N . ALA A 1 95 ? 3.379 -15.297 8.359 1 97 95 ALA A N 1
ATOM 726 C CA . ALA A 1 95 ? 4.785 -15.305 7.969 1 97 95 ALA A CA 1
ATOM 727 C C . ALA A 1 95 ? 5.656 -15.922 9.055 1 97 95 ALA A C 1
ATOM 729 O O . ALA A 1 95 ? 6.574 -16.688 8.766 1 97 95 ALA A O 1
ATOM 730 N N . LEU A 1 96 ? 5.344 -15.57 10.273 1 96.44 96 LEU A N 1
ATOM 731 C CA . LEU A 1 96 ? 6.137 -16.078 11.391 1 96.44 96 LEU A CA 1
ATOM 732 C C . LEU A 1 96 ? 5.938 -17.578 11.578 1 96.44 96 LEU A C 1
ATOM 734 O O . LEU A 1 96 ? 6.898 -18.297 11.836 1 96.44 96 LEU A O 1
ATOM 738 N N . VAL A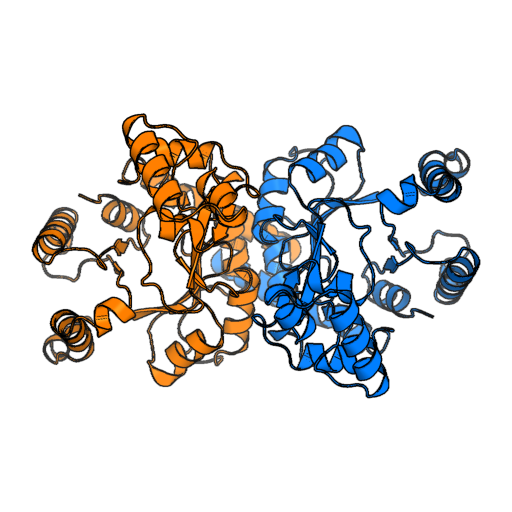 1 97 ? 4.75 -18.062 11.414 1 93.94 97 VAL A N 1
ATOM 739 C CA . VAL A 1 97 ? 4.488 -19.484 11.477 1 93.94 97 VAL A CA 1
ATOM 740 C C . VAL A 1 97 ? 5.238 -20.203 10.359 1 93.94 97 VAL A C 1
ATOM 742 O O . VAL A 1 97 ? 5.902 -21.219 10.594 1 93.94 97 VAL A O 1
ATOM 745 N N . ALA A 1 98 ? 5.164 -19.641 9.18 1 92.56 98 ALA A N 1
ATOM 746 C CA . ALA A 1 98 ? 5.836 -20.234 8.016 1 92.56 98 ALA A CA 1
ATOM 747 C C . ALA A 1 98 ? 7.34 -20.328 8.25 1 92.56 98 ALA A C 1
ATOM 749 O O . ALA A 1 98 ? 7.957 -21.344 7.93 1 92.56 98 ALA A O 1
ATOM 750 N N . ALA A 1 99 ? 7.898 -19.297 8.789 1 94.06 99 ALA A N 1
ATOM 751 C CA . ALA A 1 99 ? 9.344 -19.234 8.984 1 94.06 99 ALA A CA 1
ATOM 752 C C . ALA A 1 99 ? 9.781 -20.125 10.148 1 94.06 99 ALA A C 1
ATOM 754 O O . ALA A 1 99 ? 10.727 -20.906 10.023 1 94.06 99 ALA A O 1
ATOM 755 N N . ASN A 1 100 ? 9.07 -20.031 11.273 1 92.25 100 ASN A N 1
ATOM 756 C CA . ASN A 1 100 ? 9.562 -20.594 12.523 1 92.25 100 ASN A CA 1
ATOM 757 C C . ASN A 1 100 ? 9.094 -22.031 12.711 1 92.25 100 ASN A C 1
ATOM 759 O O . ASN A 1 100 ? 9.789 -22.844 13.32 1 92.25 100 ASN A O 1
ATOM 763 N N . GLU A 1 101 ? 7.938 -22.297 12.227 1 89.31 101 GLU A N 1
ATOM 764 C CA . GLU A 1 101 ? 7.355 -23.625 12.461 1 89.31 101 GLU A CA 1
ATOM 765 C C . GLU A 1 101 ? 7.469 -24.5 11.227 1 89.31 101 GLU A C 1
ATOM 767 O O . GLU A 1 101 ? 7.941 -25.641 11.305 1 89.31 101 GLU A O 1
ATOM 772 N N . TRP A 1 102 ? 7.129 -23.984 10.078 1 86.25 102 TRP A N 1
ATOM 773 C CA . TRP A 1 102 ? 7.117 -24.797 8.867 1 86.25 102 TRP A CA 1
ATOM 774 C C . TRP A 1 102 ? 8.477 -24.766 8.18 1 86.25 102 TRP A C 1
ATOM 776 O O . TRP A 1 102 ? 8.758 -25.594 7.312 1 86.25 102 TRP A O 1
ATOM 786 N N . LYS A 1 103 ? 9.297 -23.812 8.531 1 89.5 103 LYS A N 1
ATOM 787 C CA . LYS A 1 103 ? 10.648 -23.672 8 1 89.5 103 LYS A CA 1
ATOM 788 C C . LYS A 1 103 ? 10.641 -23.641 6.477 1 89.5 103 LYS A C 1
ATOM 790 O O . LYS A 1 103 ? 11.406 -24.375 5.836 1 89.5 103 LYS A O 1
ATOM 795 N N . VAL A 1 104 ? 9.797 -22.812 5.945 1 92 104 VAL A N 1
ATOM 796 C CA . VAL A 1 104 ? 9.695 -22.672 4.496 1 92 104 VAL A CA 1
ATOM 797 C C . VAL A 1 104 ? 10.977 -22.047 3.945 1 92 104 VAL A C 1
ATOM 799 O O . VAL A 1 104 ? 11.781 -21.5 4.699 1 92 104 VAL A O 1
ATOM 802 N N . ASP A 1 105 ? 11.125 -22.234 2.631 1 93 105 ASP A N 1
ATOM 803 C CA . ASP A 1 105 ? 12.359 -21.766 1.997 1 93 105 ASP A CA 1
ATOM 804 C C . ASP A 1 105 ? 12.258 -20.297 1.609 1 93 105 ASP A C 1
ATOM 806 O O . ASP A 1 105 ? 13.266 -19.594 1.565 1 93 105 ASP A O 1
ATOM 810 N N . VAL A 1 106 ? 11.047 -19.812 1.236 1 96.31 106 VAL A N 1
ATOM 811 C CA . VAL A 1 106 ? 10.805 -18.438 0.793 1 96.31 106 VAL A CA 1
ATOM 812 C C . VAL A 1 106 ? 9.445 -17.953 1.306 1 96.31 106 VAL A C 1
ATOM 814 O O . VAL A 1 106 ? 8.477 -18.719 1.297 1 96.31 106 VAL A O 1
ATOM 817 N N . ILE A 1 107 ? 9.375 -16.734 1.755 1 97.56 107 ILE A N 1
ATOM 818 C CA . ILE A 1 107 ? 8.109 -16.109 2.137 1 97.56 107 ILE A CA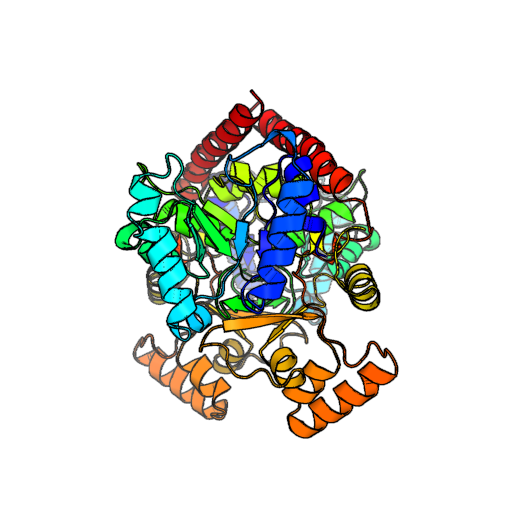 1
ATOM 819 C C . ILE A 1 107 ? 7.711 -15.07 1.1 1 97.56 107 ILE A C 1
ATOM 821 O O . ILE A 1 107 ? 8.508 -14.195 0.753 1 97.56 107 ILE A O 1
ATOM 825 N N . ILE A 1 108 ? 6.582 -15.234 0.562 1 98.19 108 ILE A N 1
ATOM 826 C CA . ILE A 1 108 ? 5.977 -14.203 -0.275 1 98.19 108 ILE A CA 1
ATOM 827 C C . ILE A 1 108 ? 5.055 -13.328 0.571 1 98.19 108 ILE A C 1
ATOM 829 O O . ILE A 1 108 ? 4.074 -13.812 1.14 1 98.19 108 ILE A O 1
ATOM 833 N N . ALA A 1 109 ? 5.355 -12.07 0.67 1 98.31 109 ALA A N 1
ATOM 834 C CA . ALA A 1 109 ? 4.559 -11.102 1.422 1 98.31 109 ALA A CA 1
ATOM 835 C C . ALA A 1 109 ? 3.523 -10.43 0.526 1 98.31 109 ALA A C 1
ATOM 837 O O . ALA A 1 109 ? 3.84 -9.484 -0.198 1 98.31 109 ALA A O 1
ATOM 838 N N . GLN A 1 110 ? 2.314 -10.875 0.657 1 97.94 110 GLN A N 1
ATOM 839 C CA . GLN A 1 110 ? 1.269 -10.344 -0.211 1 97.94 110 GLN A CA 1
ATOM 840 C C . GLN A 1 110 ? 0.518 -9.203 0.466 1 97.94 110 GLN A C 1
ATOM 842 O O . GLN A 1 110 ? -0.16 -9.406 1.475 1 97.94 110 GLN A O 1
ATOM 847 N N . GLY A 1 111 ? 0.678 -8.031 -0.095 1 97.12 111 GLY A N 1
ATOM 848 C CA . GLY A 1 111 ? -0.025 -6.863 0.421 1 97.12 111 GLY A CA 1
ATOM 849 C C . GLY A 1 111 ? -1.434 -6.727 -0.126 1 97.12 111 GLY A C 1
ATOM 850 O O . GLY A 1 111 ? -1.844 -7.496 -1 1 97.12 111 GLY A O 1
ATOM 851 N N . ASN A 1 112 ? -2.109 -5.746 0.338 1 96 112 ASN A N 1
ATOM 852 C CA . ASN A 1 112 ? -3.533 -5.57 0.073 1 96 112 ASN A CA 1
ATOM 853 C C . ASN A 1 112 ? -3.785 -5.117 -1.362 1 96 112 ASN A C 1
ATOM 855 O O . ASN A 1 112 ? -4.898 -5.254 -1.875 1 96 112 ASN A O 1
ATOM 859 N N . GLU A 1 113 ? -2.812 -4.559 -2.01 1 94.44 113 GLU A N 1
ATOM 860 C CA . GLU A 1 113 ? -3.041 -4.066 -3.365 1 94.44 113 GLU A CA 1
ATOM 861 C C . GLU A 1 113 ? -2.928 -5.195 -4.387 1 94.44 113 GLU A C 1
ATOM 863 O O . GLU A 1 113 ? -3.154 -4.98 -5.582 1 94.44 113 GLU A O 1
ATOM 868 N N . ALA A 1 114 ? -2.645 -6.395 -3.916 1 96.75 114 ALA A N 1
ATOM 869 C CA . ALA A 1 114 ? -2.502 -7.543 -4.809 1 96.75 114 ALA A CA 1
ATOM 870 C C . ALA A 1 114 ? -3.828 -7.875 -5.484 1 96.75 114 ALA A C 1
ATOM 872 O O . ALA A 1 114 ? -4.891 -7.797 -4.863 1 96.75 114 ALA A O 1
ATOM 873 N N . GLY A 1 115 ? -3.695 -8.266 -6.715 1 96.81 115 GLY A N 1
ATOM 874 C CA . GLY A 1 115 ? -4.859 -8.758 -7.434 1 96.81 115 GLY A CA 1
ATOM 875 C C . GLY A 1 115 ? -5.195 -10.195 -7.109 1 96.81 115 GLY A C 1
ATOM 876 O O . GLY A 1 115 ? -4.297 -11.016 -6.883 1 96.81 115 GLY A O 1
ATOM 877 N N . GLY A 1 116 ? -6.492 -10.469 -7.238 1 95.38 116 GLY A N 1
ATOM 878 C CA . GLY A 1 116 ? -6.918 -11.82 -6.902 1 95.38 116 GLY A CA 1
ATOM 879 C C . GLY A 1 116 ? -7.133 -12.023 -5.414 1 95.38 116 GLY A C 1
ATOM 880 O O . GLY A 1 116 ? -7.402 -11.07 -4.684 1 95.38 116 GLY A O 1
ATOM 881 N N . HIS A 1 117 ? -7.113 -13.203 -4.988 1 95.12 117 HIS A N 1
ATOM 882 C CA . HIS A 1 117 ? -7.488 -13.516 -3.615 1 95.12 117 HIS A CA 1
ATOM 883 C C . HIS A 1 117 ? -6.328 -13.266 -2.656 1 95.12 117 HIS A C 1
ATOM 885 O O . HIS A 1 117 ? -5.172 -13.531 -2.994 1 95.12 117 HIS A O 1
ATOM 891 N N . GLY A 1 118 ? -6.59 -12.797 -1.526 1 95.19 118 GLY A N 1
ATOM 892 C CA . GLY A 1 118 ? -5.633 -12.461 -0.483 1 95.19 118 GLY A CA 1
ATOM 893 C C . GLY A 1 118 ? -6.289 -12.016 0.808 1 95.19 118 GLY A C 1
ATOM 894 O O . GLY A 1 118 ? -7.504 -12.148 0.974 1 95.19 118 GLY A O 1
ATOM 895 N N . GLY A 1 119 ? -5.449 -11.523 1.703 1 94.75 119 GLY A N 1
ATOM 896 C CA . GLY A 1 119 ? -5.953 -11.102 3.002 1 94.75 119 GLY A CA 1
ATOM 897 C C . GLY A 1 119 ? -6.793 -9.844 2.939 1 94.75 119 GLY A C 1
ATOM 898 O O . GLY A 1 119 ? -6.32 -8.797 2.494 1 94.75 119 GLY A O 1
ATOM 899 N N . LYS A 1 120 ? -8.016 -9.945 3.486 1 94.75 120 LYS A N 1
ATOM 900 C CA . LYS A 1 120 ? -8.953 -8.828 3.506 1 94.75 120 LYS A CA 1
ATOM 901 C C . LYS A 1 120 ? -8.383 -7.645 4.281 1 94.75 120 LYS A C 1
ATOM 903 O O . LYS A 1 120 ? -8.57 -6.492 3.893 1 94.75 120 LYS A O 1
ATOM 908 N N . SER A 1 121 ? -7.688 -7.934 5.324 1 94.62 121 SER A N 1
ATOM 909 C CA . SER A 1 121 ? -7.176 -6.898 6.215 1 94.62 121 SER A CA 1
ATOM 910 C C . SER A 1 121 ? -5.664 -6.75 6.074 1 94.62 121 SER A C 1
ATOM 912 O O . SER A 1 121 ? -5.016 -6.125 6.918 1 94.62 121 SER A O 1
ATOM 914 N N . ALA A 1 122 ? -5.086 -7.379 5.055 1 96.62 122 ALA A N 1
ATOM 915 C CA . ALA A 1 122 ? -3.639 -7.273 4.875 1 96.62 122 ALA A CA 1
ATOM 916 C C . ALA A 1 122 ? -3.207 -5.816 4.746 1 96.62 122 ALA A C 1
ATOM 918 O O . ALA A 1 122 ? -3.902 -5.012 4.125 1 96.62 122 ALA A O 1
ATOM 919 N N . PRO A 1 123 ? -2.078 -5.461 5.332 1 96.69 123 PRO A N 1
ATOM 920 C CA . PRO A 1 123 ? -1.541 -4.125 5.066 1 96.69 123 PRO A CA 1
ATOM 921 C C . PRO A 1 123 ? -0.996 -3.977 3.65 1 96.69 123 PRO A C 1
ATOM 923 O O . PRO A 1 123 ? -1.029 -4.93 2.869 1 96.69 123 PRO A O 1
ATOM 926 N N . SER A 1 124 ? -0.586 -2.75 3.291 1 97.06 124 SER A N 1
ATOM 927 C CA . SER A 1 124 ? 0.051 -2.545 1.995 1 97.06 124 SER A CA 1
ATOM 928 C C . SER A 1 124 ? 1.303 -3.404 1.853 1 97.06 124 SER A C 1
ATOM 930 O O . SER A 1 124 ? 1.875 -3.848 2.85 1 97.06 124 SER A O 1
ATOM 932 N N . THR A 1 125 ? 1.726 -3.584 0.651 1 97.88 125 THR A N 1
ATOM 933 C CA . THR A 1 125 ? 2.869 -4.441 0.356 1 97.88 125 THR A CA 1
ATOM 934 C C . THR A 1 125 ? 4.125 -3.924 1.05 1 97.88 125 THR A C 1
ATOM 936 O O . THR A 1 125 ? 4.883 -4.703 1.635 1 97.88 125 THR A O 1
ATOM 939 N N . MET A 1 126 ? 4.352 -2.66 1.043 1 98.12 126 MET A N 1
ATOM 940 C CA . MET A 1 126 ? 5.531 -2.092 1.683 1 98.12 126 MET A CA 1
ATOM 941 C C . MET A 1 126 ? 5.484 -2.287 3.193 1 98.12 126 MET A C 1
ATOM 943 O O . MET A 1 126 ? 6.484 -2.658 3.809 1 98.12 126 MET A O 1
ATOM 947 N N . VAL A 1 127 ? 4.316 -2.031 3.785 1 97.44 127 VAL A N 1
ATOM 948 C CA . VAL A 1 127 ? 4.176 -2.219 5.227 1 97.44 127 VAL A CA 1
ATOM 949 C C . VAL A 1 127 ? 4.359 -3.693 5.574 1 97.44 127 VAL A C 1
ATOM 951 O O . VAL A 1 127 ? 5.07 -4.027 6.523 1 97.44 127 VAL A O 1
ATOM 954 N N . MET A 1 128 ? 3.781 -4.547 4.797 1 97.38 128 MET A N 1
ATOM 955 C CA . MET A 1 128 ? 3.869 -5.984 5.035 1 97.38 128 MET A CA 1
ATOM 956 C C . MET A 1 128 ? 5.316 -6.461 4.961 1 97.38 128 MET A C 1
ATOM 958 O O . MET A 1 128 ? 5.785 -7.176 5.848 1 97.38 128 MET A O 1
ATOM 962 N N . LEU A 1 129 ? 6 -6.086 3.939 1 98 129 LEU A N 1
ATOM 963 C CA . LEU A 1 129 ? 7.406 -6.445 3.803 1 98 129 LEU A CA 1
ATOM 964 C C . LEU A 1 129 ? 8.203 -5.992 5.023 1 98 129 LEU A C 1
ATOM 966 O O . LEU A 1 129 ? 8.945 -6.785 5.613 1 98 129 LEU A O 1
ATOM 970 N N . SER A 1 130 ? 8.016 -4.785 5.383 1 97.19 130 SER A N 1
ATOM 971 C CA . SER A 1 130 ? 8.805 -4.172 6.445 1 97.19 130 SER A CA 1
ATOM 972 C C . SER A 1 130 ? 8.555 -4.855 7.785 1 97.19 130 SER A C 1
ATOM 974 O O . SER A 1 130 ? 9.492 -5.098 8.547 1 97.19 130 SER A O 1
ATOM 976 N N . GLU A 1 131 ? 7.27 -5.125 8.078 1 97.19 131 GLU A N 1
ATOM 977 C CA . GLU A 1 131 ? 6.98 -5.727 9.375 1 97.19 131 GLU A CA 1
ATOM 978 C C . GLU A 1 131 ? 7.504 -7.156 9.445 1 97.19 131 GLU A C 1
ATOM 980 O O . GLU A 1 131 ? 7.945 -7.609 10.508 1 97.19 131 GLU A O 1
ATOM 985 N N . ILE A 1 132 ? 7.434 -7.883 8.344 1 98 132 ILE A N 1
ATOM 986 C CA . ILE A 1 132 ? 7.953 -9.25 8.328 1 98 132 ILE A CA 1
ATOM 987 C C . ILE A 1 132 ? 9.469 -9.227 8.508 1 98 132 ILE A C 1
ATOM 989 O O . ILE A 1 132 ? 10.008 -9.961 9.336 1 98 132 ILE A O 1
ATOM 993 N N . LEU A 1 133 ? 10.156 -8.375 7.766 1 97.06 133 LEU A N 1
ATOM 994 C CA . LEU A 1 133 ? 11.609 -8.289 7.859 1 97.06 133 LEU A CA 1
ATOM 995 C C . LEU A 1 133 ? 12.039 -7.902 9.273 1 97.06 133 LEU A C 1
ATOM 997 O O . LEU A 1 133 ? 13.047 -8.398 9.773 1 97.06 133 LEU A O 1
ATOM 1001 N N . ALA A 1 134 ? 11.297 -7.027 9.883 1 95.56 134 ALA A N 1
ATOM 1002 C CA . ALA A 1 134 ? 11.625 -6.57 11.227 1 95.56 134 ALA A CA 1
ATOM 1003 C C . ALA A 1 134 ? 11.453 -7.691 12.25 1 95.56 134 ALA A C 1
ATOM 1005 O O . ALA A 1 134 ? 12.156 -7.734 13.258 1 95.56 134 ALA A O 1
ATOM 1006 N N . ALA A 1 135 ? 10.5 -8.562 12.016 1 96.19 135 ALA A N 1
ATOM 1007 C CA . ALA A 1 135 ? 10.133 -9.57 13 1 96.19 135 ALA A CA 1
ATOM 1008 C C . ALA A 1 135 ? 10.977 -10.836 12.836 1 96.19 135 ALA A C 1
ATOM 1010 O O . ALA A 1 135 ? 11.117 -11.625 13.773 1 96.19 135 ALA A O 1
ATOM 1011 N N . LEU A 1 136 ? 11.445 -11.109 11.609 1 95.12 136 LEU A N 1
ATOM 1012 C CA . LEU A 1 136 ? 12.25 -12.297 11.344 1 95.12 136 LEU A CA 1
ATOM 1013 C C . LEU A 1 136 ? 13.648 -12.156 11.938 1 95.12 136 LEU A C 1
ATOM 1015 O O . LEU A 1 136 ? 14.164 -11.047 12.062 1 95.12 136 LEU A O 1
ATOM 1019 N N . PRO A 1 137 ? 14.242 -13.312 12.352 1 84 137 PRO A N 1
ATOM 1020 C CA . PRO A 1 137 ? 15.602 -13.258 12.891 1 84 137 PRO A CA 1
ATOM 1021 C C . PRO A 1 137 ? 16.625 -12.812 11.859 1 84 137 PRO A C 1
ATOM 1023 O O . PRO A 1 137 ? 16.438 -13.016 10.656 1 84 137 PRO A O 1
ATOM 1026 N N . ALA A 1 138 ? 17.656 -12.227 12.328 1 78.56 138 ALA A N 1
ATOM 1027 C CA . ALA A 1 138 ? 18.688 -11.695 11.453 1 78.56 138 ALA A CA 1
ATOM 1028 C C . ALA A 1 138 ? 19.438 -12.82 10.742 1 78.56 138 ALA A C 1
ATOM 1030 O O . ALA A 1 138 ? 19.844 -12.672 9.578 1 78.56 138 ALA A O 1
ATOM 1031 N N . GLU A 1 139 ? 19.422 -13.938 11.445 1 84.94 139 GLU A N 1
ATOM 1032 C CA . GLU A 1 139 ? 20.172 -15.039 10.859 1 84.94 139 GLU A CA 1
ATOM 1033 C C . GLU A 1 139 ? 19.25 -16.188 10.453 1 84.94 139 GLU A C 1
ATOM 1035 O O . GLU A 1 139 ? 18.281 -16.484 11.148 1 84.94 139 GLU A O 1
ATOM 1040 N N . ASN A 1 140 ? 19.484 -16.766 9.281 1 88.38 140 ASN A N 1
ATOM 1041 C CA . ASN A 1 140 ? 18.844 -17.984 8.773 1 88.38 140 ASN A CA 1
ATOM 1042 C C . ASN A 1 140 ? 17.375 -17.75 8.469 1 88.38 140 ASN A C 1
ATOM 1044 O O . ASN A 1 140 ? 16.578 -18.688 8.5 1 88.38 140 ASN A O 1
ATOM 1048 N N . ALA A 1 141 ? 16.953 -16.516 8.367 1 94.25 141 ALA A N 1
ATOM 1049 C CA . ALA A 1 141 ? 15.586 -16.25 7.957 1 94.25 141 ALA A CA 1
ATOM 1050 C C . ALA A 1 141 ? 15.391 -16.516 6.469 1 94.25 141 ALA A C 1
ATOM 1052 O O . ALA A 1 141 ? 16.312 -16.297 5.672 1 94.25 141 ALA A O 1
ATOM 1053 N N . PRO A 1 142 ? 14.289 -17.062 6.133 1 96.5 142 PRO A N 1
ATOM 1054 C CA . PRO A 1 142 ? 14.023 -17.203 4.699 1 96.5 142 PRO A CA 1
ATOM 1055 C C . PRO A 1 142 ? 13.945 -15.859 3.98 1 96.5 142 PRO A C 1
ATOM 1057 O O . PRO A 1 142 ? 13.531 -14.859 4.574 1 96.5 142 PRO A O 1
ATOM 1060 N N . PRO A 1 143 ? 14.406 -15.859 2.717 1 97.69 143 PRO A N 1
ATOM 1061 C CA . PRO A 1 143 ? 14.195 -14.641 1.928 1 97.69 143 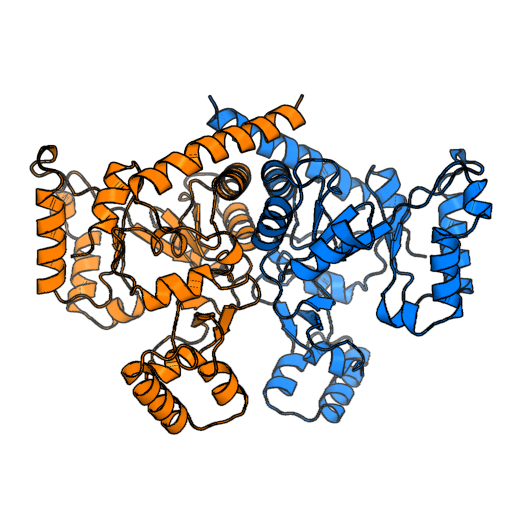PRO A CA 1
ATOM 1062 C C . PRO A 1 143 ? 12.727 -14.266 1.794 1 97.69 143 PRO A C 1
ATOM 1064 O O . PRO A 1 143 ? 11.859 -15.148 1.786 1 97.69 143 PRO A O 1
ATOM 1067 N N . VAL A 1 144 ? 12.43 -12.984 1.738 1 98.38 144 VAL A N 1
ATOM 1068 C CA . VAL A 1 144 ? 11.07 -12.469 1.636 1 98.38 144 VAL A CA 1
ATOM 1069 C C . VAL A 1 144 ? 10.898 -11.734 0.308 1 98.38 144 VAL A C 1
ATOM 1071 O O . VAL A 1 144 ? 11.727 -10.906 -0.066 1 98.38 144 VAL A O 1
ATOM 1074 N N . LEU A 1 145 ? 9.844 -12.062 -0.428 1 98.56 145 LEU A N 1
ATOM 1075 C CA . LEU A 1 145 ? 9.5 -11.445 -1.701 1 98.56 145 LEU A CA 1
ATOM 1076 C C . LEU A 1 145 ? 8.156 -10.734 -1.611 1 98.56 145 LEU A C 1
ATOM 1078 O O . LEU A 1 145 ? 7.129 -11.367 -1.354 1 98.56 145 LEU A O 1
ATOM 1082 N N . PRO A 1 146 ? 8.141 -9.422 -1.833 1 98.38 146 PRO A N 1
ATOM 1083 C CA . PRO A 1 146 ? 6.852 -8.727 -1.843 1 98.38 146 PRO A CA 1
ATOM 1084 C C . PRO A 1 146 ? 6.016 -9.039 -3.082 1 98.38 146 PRO A C 1
ATOM 1086 O O . PRO A 1 146 ? 6.562 -9.18 -4.18 1 98.38 146 PRO A O 1
ATOM 1089 N N . ALA A 1 147 ? 4.707 -9.25 -2.863 1 93.56 147 ALA A N 1
ATOM 1090 C CA . ALA A 1 147 ? 3.656 -9.453 -3.859 1 93.56 147 ALA A CA 1
ATOM 1091 C C . ALA A 1 147 ? 2.393 -8.688 -3.488 1 93.56 147 ALA A C 1
ATOM 1093 O O . ALA A 1 147 ? 1.944 -8.734 -2.34 1 93.56 147 ALA A O 1
ATOM 1094 N N . ASP A 1 148 ? 1.785 -8.031 -4.219 1 83.81 148 ASP A N 1
ATOM 1095 C CA . ASP A 1 148 ? 1.972 -7.531 -5.574 1 83.81 148 ASP A CA 1
ATOM 1096 C C . ASP A 1 148 ? 1.706 -6.031 -5.648 1 83.81 148 ASP A C 1
ATOM 1098 O O . ASP A 1 148 ? 2.004 -5.297 -4.703 1 83.81 148 ASP A O 1
ATOM 1102 N N . GLY A 1 149 ? 1.465 -5.559 -6.648 1 90 149 GLY A N 1
ATOM 1103 C CA . GLY A 1 149 ? 1.299 -4.145 -6.957 1 90 149 GLY A CA 1
ATOM 1104 C C . GLY A 1 149 ? 2.523 -3.531 -7.609 1 90 149 GLY A C 1
ATOM 1105 O O . GLY A 1 149 ? 2.648 -2.307 -7.672 1 90 149 GLY A O 1
ATOM 1106 N N . ILE A 1 150 ? 3.35 -4.363 -7.945 1 94.62 150 ILE A N 1
ATOM 1107 C CA . ILE A 1 150 ? 4.602 -3.955 -8.578 1 94.62 150 ILE A CA 1
ATOM 1108 C C . ILE A 1 150 ? 4.457 -4.02 -10.094 1 94.62 150 ILE A C 1
ATOM 1110 O O . ILE A 1 150 ? 4.066 -5.051 -10.648 1 94.62 150 ILE A O 1
ATOM 1114 N N . SER A 1 151 ? 4.777 -2.904 -10.758 1 93.06 151 SER A N 1
ATOM 1115 C CA . SER A 1 151 ? 4.496 -2.809 -12.188 1 93.06 151 SER A CA 1
ATOM 1116 C C . SER A 1 151 ? 5.762 -2.508 -12.984 1 93.06 151 SER A C 1
ATOM 1118 O O . SER A 1 151 ? 5.789 -2.678 -14.203 1 93.06 151 SER A O 1
ATOM 1120 N N . ASN A 1 152 ? 6.797 -2.004 -12.289 1 92.56 152 ASN A N 1
ATOM 1121 C CA . ASN A 1 152 ? 7.977 -1.58 -13.039 1 92.56 152 ASN A CA 1
ATOM 1122 C C . ASN A 1 152 ? 9.25 -1.748 -12.211 1 92.56 152 ASN A C 1
ATOM 1124 O O . ASN A 1 152 ? 9.195 -2.154 -11.047 1 92.56 152 ASN A O 1
ATOM 1128 N N . GLY A 1 153 ? 10.297 -1.406 -12.867 1 94.5 153 GLY A N 1
ATOM 1129 C CA . GLY A 1 153 ? 11.602 -1.622 -12.266 1 94.5 153 GLY A CA 1
ATOM 1130 C C . GLY A 1 153 ? 11.906 -0.657 -11.133 1 94.5 153 GLY A C 1
ATOM 1131 O O . GLY A 1 153 ? 12.648 -0.991 -10.203 1 94.5 153 GLY A O 1
ATOM 1132 N N . SER A 1 154 ? 11.406 0.515 -11.219 1 95.81 154 SER A N 1
ATOM 1133 C CA . SER A 1 154 ? 11.625 1.487 -10.156 1 95.81 154 SER A CA 1
ATOM 1134 C C . SER A 1 154 ? 11.031 1.004 -8.836 1 95.81 154 SER A C 1
ATOM 1136 O O . SER A 1 154 ? 11.672 1.113 -7.785 1 95.81 154 SER A O 1
ATOM 1138 N N . GLN A 1 155 ? 9.859 0.461 -8.922 1 97.25 155 GLN A N 1
ATOM 1139 C CA . GLN A 1 155 ? 9.242 -0.121 -7.73 1 97.25 155 GLN A CA 1
ATOM 1140 C C . GLN A 1 155 ? 10.047 -1.318 -7.227 1 97.25 155 GLN A C 1
ATOM 1142 O O . GLN A 1 155 ? 10.273 -1.462 -6.023 1 97.25 155 GLN A O 1
ATOM 1147 N N . ALA A 1 156 ? 10.453 -2.154 -8.172 1 96.62 156 ALA A N 1
ATOM 1148 C CA . ALA A 1 156 ? 11.258 -3.312 -7.797 1 96.62 156 ALA A CA 1
ATOM 1149 C C . ALA A 1 156 ? 12.523 -2.883 -7.062 1 96.62 156 ALA A C 1
ATOM 1151 O O . ALA A 1 156 ? 12.867 -3.445 -6.02 1 96.62 156 ALA A O 1
ATOM 1152 N N . ALA A 1 157 ? 13.211 -1.867 -7.582 1 97.75 157 ALA A N 1
ATOM 1153 C CA . ALA A 1 157 ? 14.422 -1.342 -6.949 1 97.75 157 ALA A CA 1
ATOM 1154 C C . ALA A 1 157 ? 14.133 -0.855 -5.531 1 97.75 157 ALA A C 1
ATOM 1156 O O . ALA A 1 157 ? 14.914 -1.094 -4.613 1 97.75 157 ALA A O 1
ATOM 1157 N N . ALA A 1 158 ? 13.055 -0.192 -5.402 1 98.12 158 ALA A N 1
ATOM 1158 C CA . ALA A 1 158 ? 12.656 0.317 -4.094 1 98.12 158 ALA A CA 1
ATOM 1159 C C . ALA A 1 158 ? 12.5 -0.818 -3.086 1 98.12 158 ALA A C 1
ATOM 1161 O O . ALA A 1 158 ? 13.016 -0.736 -1.967 1 98.12 158 ALA A O 1
ATOM 1162 N N . TYR A 1 159 ? 11.836 -1.886 -3.459 1 98.31 159 TYR A N 1
ATOM 1163 C CA . TYR A 1 159 ? 11.625 -3.006 -2.551 1 98.31 159 TYR A CA 1
ATOM 1164 C C . TYR A 1 159 ? 12.938 -3.719 -2.244 1 98.31 159 TYR A C 1
ATOM 1166 O O . TYR A 1 159 ? 13.148 -4.191 -1.124 1 98.31 159 TYR A O 1
ATOM 1174 N N . LEU A 1 160 ? 13.805 -3.82 -3.242 1 97.81 160 LEU A N 1
ATOM 1175 C CA . LEU A 1 160 ? 15.117 -4.398 -3 1 97.81 160 LEU A CA 1
ATOM 1176 C C . LEU A 1 160 ? 15.891 -3.586 -1.964 1 97.81 160 LEU A C 1
ATOM 1178 O O . LEU A 1 160 ? 16.5 -4.148 -1.05 1 97.81 160 LEU A O 1
ATOM 1182 N N . VAL A 1 161 ? 15.812 -2.303 -2.07 1 97.81 161 VAL A N 1
ATOM 1183 C CA . VAL A 1 161 ? 16.484 -1.396 -1.144 1 97.81 161 VAL A CA 1
ATOM 1184 C C . VAL A 1 161 ? 15.867 -1.535 0.248 1 97.81 161 VAL A C 1
ATOM 1186 O O . VAL A 1 161 ? 16.578 -1.45 1.255 1 97.81 161 VAL A O 1
ATOM 1189 N N . ALA A 1 162 ? 14.609 -1.832 0.282 1 97.25 162 ALA A N 1
ATOM 1190 C CA . ALA A 1 162 ? 13.914 -2.006 1.555 1 97.25 162 ALA A CA 1
ATOM 1191 C C . ALA A 1 162 ? 14.289 -3.336 2.203 1 97.25 162 ALA A C 1
ATOM 1193 O O . ALA A 1 162 ? 13.922 -3.598 3.354 1 97.25 162 ALA A O 1
ATOM 1194 N N . GLY A 1 163 ? 14.883 -4.262 1.501 1 96.38 163 GLY A N 1
ATOM 1195 C CA . GLY A 1 163 ? 15.375 -5.496 2.094 1 96.38 163 GLY A CA 1
ATOM 1196 C C . GLY A 1 163 ? 14.805 -6.742 1.442 1 96.38 163 GLY A C 1
ATOM 1197 O O . GLY A 1 163 ? 15.141 -7.863 1.836 1 96.38 163 GLY A O 1
ATOM 1198 N N . ALA A 1 164 ? 13.984 -6.574 0.421 1 97.88 164 ALA A N 1
ATOM 1199 C CA . ALA A 1 164 ? 13.422 -7.723 -0.285 1 97.88 164 ALA A CA 1
ATOM 1200 C C . ALA A 1 164 ? 14.508 -8.5 -1.02 1 97.88 164 ALA A C 1
ATOM 1202 O O . ALA A 1 164 ? 15.492 -7.914 -1.487 1 97.88 164 ALA A O 1
ATOM 1203 N N . ALA A 1 165 ? 14.312 -9.805 -1.162 1 97 165 ALA A N 1
ATOM 1204 C CA . ALA A 1 165 ? 15.266 -10.664 -1.87 1 97 165 ALA A CA 1
ATOM 1205 C C . ALA A 1 165 ? 14.93 -10.75 -3.355 1 97 165 ALA A C 1
ATOM 1207 O O . ALA A 1 165 ? 15.695 -11.312 -4.141 1 97 165 ALA A O 1
ATOM 1208 N N . GLY A 1 166 ? 13.883 -10.273 -3.803 1 96.31 166 GLY A N 1
ATOM 1209 C CA . GLY A 1 166 ? 13.266 -10.219 -5.117 1 96.31 166 GLY A CA 1
ATOM 1210 C C . GLY A 1 166 ? 11.844 -9.688 -5.09 1 96.31 166 GLY A C 1
ATOM 1211 O O . GLY A 1 166 ? 11.391 -9.172 -4.07 1 96.31 166 GLY A O 1
ATOM 1212 N N . VAL A 1 167 ? 11.18 -9.766 -6.215 1 96.69 167 VAL A N 1
ATOM 1213 C CA . VAL A 1 167 ? 9.797 -9.297 -6.254 1 96.69 167 VAL A CA 1
ATOM 1214 C C . VAL A 1 167 ? 8.945 -10.289 -7.035 1 96.69 167 VAL A C 1
ATOM 1216 O O . VAL A 1 167 ? 9.453 -11.047 -7.863 1 96.69 167 VAL A O 1
ATOM 1219 N N . VAL A 1 168 ? 7.711 -10.312 -6.68 1 96.56 168 VAL A N 1
ATOM 1220 C CA . VAL A 1 168 ? 6.727 -11.141 -7.367 1 96.56 168 VAL A CA 1
ATOM 1221 C C . VAL A 1 168 ? 5.742 -10.258 -8.125 1 96.56 168 VAL A C 1
ATOM 1223 O O . VAL A 1 168 ? 5.137 -9.352 -7.547 1 96.56 168 VAL A O 1
ATOM 1226 N N . LEU A 1 169 ? 5.625 -10.477 -9.43 1 94.62 169 LEU A N 1
ATOM 1227 C CA . LEU A 1 169 ? 4.672 -9.758 -10.273 1 94.62 169 LEU A CA 1
ATOM 1228 C C . LEU A 1 169 ? 3.557 -10.688 -10.742 1 94.62 169 LEU A C 1
ATOM 1230 O O . LEU A 1 169 ? 3.822 -11.805 -11.188 1 94.62 169 LEU A O 1
ATOM 1234 N N . GLY A 1 170 ? 2.352 -10.258 -10.633 1 94.44 170 GLY A N 1
ATOM 1235 C CA . GLY A 1 170 ? 1.206 -11.023 -11.086 1 94.44 170 GLY A CA 1
ATOM 1236 C C . GLY A 1 170 ? 0.487 -10.391 -12.258 1 94.44 170 GLY A C 1
ATOM 1237 O O . GLY A 1 170 ? 0.752 -10.727 -13.414 1 94.44 170 GLY A O 1
ATOM 1238 N N . THR A 1 171 ? -0.201 -9.266 -12.031 1 96.12 171 THR A N 1
ATOM 1239 C CA . THR A 1 171 ? -1.051 -8.609 -13.016 1 96.12 171 THR A CA 1
ATOM 1240 C C . THR A 1 171 ? -0.236 -8.195 -14.242 1 96.12 171 THR A C 1
ATOM 1242 O O . THR A 1 171 ? -0.707 -8.305 -15.375 1 96.12 171 THR A O 1
ATOM 1245 N N . ARG A 1 172 ? 0.948 -7.746 -14.031 1 94.19 172 ARG A N 1
ATOM 1246 C CA . ARG A 1 172 ? 1.764 -7.297 -15.156 1 94.19 172 ARG A CA 1
ATOM 1247 C C . ARG A 1 172 ? 1.99 -8.422 -16.156 1 94.19 172 ARG A C 1
ATOM 1249 O O . ARG A 1 172 ? 2.043 -8.188 -17.359 1 94.19 172 ARG A O 1
ATOM 1256 N N . PHE A 1 173 ? 2.076 -9.633 -15.711 1 94.25 173 PHE A N 1
ATOM 1257 C CA . PHE A 1 173 ? 2.369 -10.758 -16.578 1 94.25 173 PHE A CA 1
ATOM 1258 C C . PHE A 1 173 ? 1.103 -11.25 -17.281 1 94.25 173 PHE A C 1
ATOM 1260 O O . PHE A 1 173 ? 1.173 -12.023 -18.234 1 94.25 173 PHE A O 1
ATOM 1267 N N . THR A 1 174 ? -0.047 -10.805 -16.844 1 94.62 174 THR A N 1
ATOM 1268 C CA . THR A 1 174 ? -1.266 -11.109 -17.578 1 94.62 174 THR A CA 1
ATOM 1269 C C . THR A 1 174 ? -1.291 -10.367 -18.922 1 94.62 174 THR A C 1
ATOM 1271 O O . THR A 1 174 ? -1.937 -10.805 -19.875 1 94.62 174 THR A O 1
ATOM 1274 N N . LEU A 1 175 ? -0.582 -9.25 -18.938 1 95.44 175 LEU A N 1
ATOM 1275 C CA . LEU A 1 175 ? -0.54 -8.445 -20.156 1 95.44 175 LEU A CA 1
ATOM 1276 C C . LEU A 1 175 ? 0.654 -8.836 -21.031 1 95.44 175 LEU A C 1
ATOM 1278 O O . LEU A 1 175 ? 1.433 -7.973 -21.438 1 95.44 175 LEU A O 1
ATOM 1282 N N . THR A 1 176 ? 0.807 -10.07 -21.266 1 95.44 176 THR A N 1
ATOM 1283 C CA . THR A 1 176 ? 1.823 -10.602 -22.172 1 95.44 176 THR A CA 1
ATOM 1284 C C . THR A 1 176 ? 1.185 -11.43 -23.281 1 95.44 176 THR A C 1
ATOM 1286 O O . THR A 1 176 ? 0.052 -11.898 -23.125 1 95.44 176 THR A O 1
ATOM 1289 N N . THR A 1 177 ? 1.919 -11.602 -24.375 1 94.38 177 THR A N 1
ATOM 1290 C CA . THR A 1 177 ? 1.429 -12.375 -25.5 1 94.38 177 THR A CA 1
ATOM 1291 C C . THR A 1 177 ? 1.279 -13.852 -25.125 1 94.38 177 THR A C 1
ATOM 1293 O O . THR A 1 177 ? 0.43 -14.555 -25.688 1 94.38 177 THR A O 1
ATOM 1296 N N . GLU A 1 178 ? 2.008 -14.289 -24.109 1 93.31 178 GLU A N 1
ATOM 1297 C CA . GLU A 1 178 ? 2.045 -15.695 -23.703 1 93.31 178 GLU A CA 1
ATOM 1298 C C . GLU A 1 178 ? 0.954 -16.016 -22.688 1 93.31 178 GLU A C 1
ATOM 1300 O O . GLU A 1 178 ? 0.674 -17.172 -22.406 1 93.31 178 GLU A O 1
ATOM 1305 N N . SER A 1 179 ? 0.384 -14.961 -22.078 1 93.5 179 SER A N 1
ATOM 1306 C CA . SER A 1 179 ? -0.611 -15.172 -21.031 1 93.5 179 SER A CA 1
ATOM 1307 C C . SER A 1 179 ? -1.926 -15.68 -21.609 1 93.5 179 SER A C 1
ATOM 1309 O O . SER A 1 179 ? -2.379 -15.211 -22.656 1 93.5 179 SER A O 1
ATOM 1311 N N . ALA A 1 180 ? -2.516 -16.625 -20.906 1 89.38 180 ALA A N 1
ATOM 1312 C CA . ALA A 1 180 ? -3.801 -17.172 -21.312 1 89.38 180 ALA A CA 1
ATOM 1313 C C . ALA A 1 180 ? -4.957 -16.312 -20.812 1 89.38 180 ALA A C 1
ATOM 1315 O O . ALA A 1 180 ? -6.125 -16.672 -21 1 89.38 180 ALA A O 1
ATOM 1316 N N . TYR A 1 181 ? -4.652 -15.18 -20.141 1 91.19 181 TYR A N 1
ATOM 1317 C CA . TYR A 1 181 ? -5.707 -14.273 -19.688 1 91.19 181 TYR A CA 1
ATOM 1318 C C . TYR A 1 181 ? -6.531 -13.766 -20.859 1 91.19 181 TYR A C 1
ATOM 1320 O O . TYR A 1 181 ? -5.98 -13.375 -21.891 1 91.19 181 TYR A O 1
ATOM 1328 N N . PRO A 1 182 ? -7.852 -13.828 -20.812 1 91.06 182 PRO A N 1
ATOM 1329 C CA . PRO A 1 182 ? -8.688 -13.445 -21.953 1 91.06 182 PRO A CA 1
ATOM 1330 C C . PRO A 1 182 ? -8.445 -12.016 -22.422 1 91.06 182 PRO A C 1
ATOM 1332 O O . PRO A 1 182 ? -8.195 -11.133 -21.594 1 91.06 182 PRO A O 1
ATOM 1335 N N . GLU A 1 183 ? -8.602 -11.82 -23.703 1 92.19 183 GLU A N 1
ATOM 1336 C CA . GLU A 1 183 ? -8.297 -10.523 -24.312 1 92.19 183 GLU A CA 1
ATOM 1337 C C . GLU A 1 183 ? -9.188 -9.422 -23.734 1 92.19 183 GLU A C 1
ATOM 1339 O O . GLU A 1 183 ? -8.75 -8.281 -23.578 1 92.19 183 GLU A O 1
ATOM 1344 N N . TYR A 1 184 ? -10.391 -9.797 -23.5 1 91.62 184 TYR A N 1
ATOM 1345 C CA . TYR A 1 184 ? -11.305 -8.781 -22.969 1 91.62 184 TYR A CA 1
ATOM 1346 C C . TYR A 1 184 ? -10.891 -8.352 -21.562 1 91.62 184 TYR A C 1
ATOM 1348 O O . TYR A 1 184 ? -11.062 -7.188 -21.188 1 91.62 184 TYR A O 1
ATOM 1356 N N . ASN A 1 185 ? -10.336 -9.242 -20.766 1 93.75 185 ASN A N 1
ATOM 1357 C CA . ASN A 1 185 ? -9.797 -8.883 -19.453 1 93.75 185 ASN A CA 1
ATOM 1358 C C . ASN A 1 185 ? -8.531 -8.039 -19.578 1 93.75 185 ASN A C 1
ATOM 1360 O O . ASN A 1 185 ? -8.344 -7.082 -18.828 1 93.75 185 ASN A O 1
ATOM 1364 N N . LYS A 1 186 ? -7.723 -8.414 -20.531 1 95.25 186 LYS A N 1
ATOM 1365 C CA . LYS A 1 186 ? -6.531 -7.609 -20.781 1 95.25 186 LYS A CA 1
ATOM 1366 C C . LYS A 1 186 ? -6.906 -6.172 -21.141 1 95.25 186 LYS A C 1
ATOM 1368 O O . LYS A 1 186 ? -6.309 -5.227 -20.625 1 95.25 186 LYS A O 1
ATOM 1373 N N . ALA A 1 187 ? -7.883 -6.047 -21.938 1 94.25 187 ALA A N 1
ATOM 1374 C CA . ALA A 1 187 ? -8.352 -4.727 -22.359 1 94.25 187 ALA A CA 1
ATOM 1375 C C . ALA A 1 187 ? -8.883 -3.936 -21.156 1 94.25 187 ALA A C 1
ATOM 1377 O O . ALA A 1 187 ? -8.648 -2.729 -21.062 1 94.25 187 ALA A O 1
ATOM 1378 N N . ALA A 1 188 ? -9.609 -4.633 -20.312 1 94.56 188 ALA A N 1
ATOM 1379 C CA . ALA A 1 188 ? -10.133 -3.986 -19.109 1 94.56 188 ALA A CA 1
ATOM 1380 C C . ALA A 1 188 ? -9 -3.465 -18.234 1 94.56 188 ALA A C 1
ATOM 1382 O O . ALA A 1 188 ? -9.07 -2.35 -17.703 1 94.56 188 ALA A O 1
ATOM 1383 N N . ILE A 1 189 ? -7.977 -4.23 -18.094 1 95.94 189 ILE A N 1
ATOM 1384 C CA . ILE A 1 189 ? -6.816 -3.846 -17.312 1 95.94 189 ILE A CA 1
ATOM 1385 C C . ILE A 1 189 ? -6.145 -2.623 -17.922 1 95.94 189 ILE A C 1
ATOM 1387 O O . ILE A 1 189 ? -5.797 -1.673 -17.219 1 95.94 189 ILE A O 1
ATOM 1391 N N . GLN A 1 190 ? -6.031 -2.572 -19.203 1 95.25 190 GLN A N 1
ATOM 1392 C CA . GLN A 1 190 ? -5.371 -1.483 -19.906 1 95.25 190 GLN A CA 1
ATOM 1393 C C . GLN A 1 190 ? -6.129 -0.171 -19.734 1 95.25 190 GLN A C 1
ATOM 1395 O O . GLN A 1 190 ? -5.531 0.907 -19.766 1 95.25 190 GLN A O 1
ATOM 1400 N N . ARG A 1 191 ? -7.41 -0.26 -19.422 1 94.06 191 ARG A N 1
ATOM 1401 C CA . ARG A 1 191 ? -8.234 0.938 -19.328 1 94.06 191 ARG A CA 1
ATOM 1402 C C . ARG A 1 191 ? -8.406 1.364 -17.875 1 94.06 191 ARG A C 1
ATOM 1404 O O . ARG A 1 191 ? -8.859 2.479 -17.594 1 94.06 191 ARG A O 1
ATOM 1411 N N . ALA A 1 192 ? -8.047 0.522 -17.031 1 94.81 192 ALA A N 1
ATOM 1412 C CA . ALA A 1 192 ? -8.367 0.726 -15.617 1 94.81 192 ALA A CA 1
ATOM 1413 C C . ALA A 1 192 ? -7.418 1.742 -14.977 1 94.81 192 ALA A C 1
ATOM 1415 O O . ALA A 1 192 ? -6.242 1.813 -15.344 1 94.81 192 ALA A O 1
ATOM 1416 N N . LYS A 1 193 ? -7.992 2.475 -14.016 1 93.56 193 LYS A N 1
ATOM 1417 C CA . LYS A 1 193 ? -7.234 3.344 -13.125 1 93.56 193 LYS A CA 1
ATOM 1418 C C . LYS A 1 193 ? -6.941 2.646 -11.797 1 93.56 193 LYS A C 1
ATOM 1420 O O . LYS A 1 193 ? -7.582 1.648 -11.461 1 93.56 193 LYS A O 1
ATOM 1425 N N . SER A 1 194 ? -5.973 3.236 -11.109 1 92.25 194 SER A N 1
ATOM 1426 C CA . SER A 1 194 ? -5.582 2.635 -9.836 1 92.25 194 SER A CA 1
ATOM 1427 C C . SER A 1 194 ? -6.73 2.662 -8.836 1 92.25 194 SER A C 1
ATOM 1429 O O . SER A 1 194 ? -6.789 1.831 -7.926 1 92.25 194 SER A O 1
ATOM 1431 N N . THR A 1 195 ? -7.715 3.547 -9.023 1 94.62 195 THR A N 1
ATOM 1432 C CA . THR A 1 195 ? -8.828 3.705 -8.094 1 94.62 195 THR A CA 1
ATOM 1433 C C . THR A 1 195 ? -9.992 2.803 -8.492 1 94.62 195 THR A C 1
ATOM 1435 O O . THR A 1 195 ? -11.016 2.76 -7.801 1 94.62 195 THR A O 1
ATOM 1438 N N . ASP A 1 196 ? -9.812 2.066 -9.57 1 95.88 196 ASP A N 1
ATOM 1439 C CA . ASP A 1 196 ? -10.938 1.32 -10.125 1 95.88 196 ASP A CA 1
ATOM 1440 C C . ASP A 1 196 ? -11.039 -0.068 -9.5 1 95.88 196 ASP A C 1
ATOM 1442 O O . ASP A 1 196 ? -12.023 -0.779 -9.703 1 95.88 196 ASP A O 1
ATOM 1446 N N . THR A 1 197 ? -10.07 -0.484 -8.742 1 96.62 197 THR A N 1
ATOM 1447 C CA . THR A 1 197 ? -10.117 -1.826 -8.172 1 96.62 197 THR A CA 1
ATOM 1448 C C . THR A 1 197 ? -10.672 -1.793 -6.754 1 96.62 197 THR A C 1
ATOM 1450 O O . THR A 1 197 ? -10.625 -0.756 -6.09 1 96.62 197 THR A O 1
ATOM 1453 N N . VAL A 1 198 ? -11.219 -2.93 -6.332 1 96.06 198 VAL A N 1
ATOM 1454 C CA . VAL A 1 198 ? -11.789 -3.043 -4.992 1 96.06 198 VAL A CA 1
ATOM 1455 C C . VAL A 1 198 ? -11.547 -4.449 -4.449 1 96.06 198 VAL A C 1
ATOM 1457 O O . VAL A 1 198 ? -11.5 -5.418 -5.211 1 96.06 198 VAL A O 1
ATOM 1460 N N . ARG A 1 199 ? -11.281 -4.57 -3.195 1 94.75 199 ARG A N 1
ATOM 1461 C CA . ARG A 1 199 ? -11.305 -5.844 -2.484 1 94.75 199 ARG A CA 1
ATOM 1462 C C . ARG A 1 199 ? -12.711 -6.18 -2.006 1 94.75 199 ARG A C 1
ATOM 1464 O O . ARG A 1 199 ? -13.344 -5.379 -1.313 1 94.75 199 ARG A O 1
ATOM 1471 N N . THR A 1 200 ? -13.18 -7.371 -2.398 1 95.81 200 THR A N 1
ATOM 1472 C CA . THR A 1 200 ? -14.578 -7.691 -2.117 1 95.81 200 THR A CA 1
ATOM 1473 C C . THR A 1 200 ? -14.844 -9.18 -2.338 1 95.81 200 THR A C 1
ATOM 1475 O O . THR A 1 200 ? -14.109 -9.844 -3.07 1 95.81 200 THR A O 1
ATOM 1478 N N . HIS A 1 201 ? -15.93 -9.664 -1.74 1 95.56 201 HIS A N 1
ATOM 1479 C CA . HIS A 1 201 ? -16.453 -10.992 -2.029 1 95.56 201 HIS A CA 1
ATOM 1480 C C . HIS A 1 201 ? -17.422 -10.961 -3.209 1 95.56 201 HIS A C 1
ATOM 1482 O O . HIS A 1 201 ? -17.766 -12.016 -3.752 1 95.56 201 HIS A O 1
ATOM 1488 N N . ALA A 1 202 ? -17.812 -9.789 -3.588 1 96 202 ALA A N 1
ATOM 1489 C CA . ALA A 1 202 ? -18.875 -9.648 -4.582 1 96 202 ALA A CA 1
ATOM 1490 C C . ALA A 1 202 ? -18.5 -10.344 -5.887 1 96 202 ALA A C 1
ATOM 1492 O O . ALA A 1 202 ? -19.344 -11.008 -6.504 1 96 202 ALA A O 1
ATOM 1493 N N . LEU A 1 203 ? -17.328 -10.203 -6.289 1 95.31 203 LEU A N 1
ATOM 1494 C CA . LEU A 1 203 ? -16.875 -10.781 -7.547 1 95.31 203 LEU A CA 1
ATOM 1495 C C . LEU A 1 203 ? -16.875 -12.305 -7.473 1 95.31 203 LEU A C 1
ATOM 1497 O O . LEU A 1 203 ? -17.156 -12.984 -8.461 1 95.31 203 LEU A O 1
ATOM 1501 N N . ASP A 1 204 ? -16.531 -12.805 -6.281 1 93.25 204 ASP A N 1
ATOM 1502 C CA . ASP A 1 204 ? -16.609 -14.242 -6.055 1 93.25 204 ASP A CA 1
ATOM 1503 C C . ASP A 1 204 ? -18.047 -14.75 -6.172 1 93.25 204 ASP A C 1
ATOM 1505 O O . ASP A 1 204 ? -18.281 -15.812 -6.746 1 93.25 204 ASP A O 1
ATOM 1509 N N . TRP A 1 205 ? -18.938 -14.039 -5.672 1 90.06 205 TRP A N 1
ATOM 1510 C CA . TRP A 1 205 ? -20.328 -14.453 -5.633 1 90.06 205 TRP A CA 1
ATOM 1511 C C . TRP A 1 205 ? -20.922 -14.523 -7.035 1 90.06 205 TRP A C 1
ATOM 1513 O O . TRP A 1 205 ? -21.766 -15.375 -7.32 1 90.06 205 TRP A O 1
ATOM 1523 N N . ALA A 1 206 ? -20.484 -13.633 -7.871 1 89.31 206 ALA A N 1
ATOM 1524 C CA . ALA A 1 206 ? -20.922 -13.688 -9.266 1 89.31 206 ALA A CA 1
ATOM 1525 C C . ALA A 1 206 ? -20.484 -14.992 -9.93 1 89.31 206 ALA A C 1
ATOM 1527 O O . ALA A 1 206 ? -21.156 -15.484 -10.836 1 89.31 206 ALA A O 1
ATOM 1528 N N . TRP A 1 207 ? -19.344 -15.539 -9.477 1 87.38 207 TRP A N 1
ATOM 1529 C CA . TRP A 1 207 ? -18.812 -16.797 -9.992 1 87.38 207 TRP A CA 1
ATOM 1530 C C . TRP A 1 207 ? -19.359 -17.984 -9.195 1 87.38 207 TRP A C 1
ATOM 1532 O O . TRP A 1 207 ? -18.938 -19.125 -9.391 1 87.38 207 TRP A O 1
ATOM 1542 N N . ASN A 1 208 ? -20.234 -17.75 -8.336 1 85.56 208 ASN A N 1
ATOM 1543 C CA . ASN A 1 208 ? -20.797 -18.75 -7.449 1 85.56 208 ASN A CA 1
ATOM 1544 C C . ASN A 1 208 ? -19.719 -19.406 -6.586 1 85.56 208 ASN A C 1
ATOM 1546 O O . ASN A 1 208 ? -19.781 -20.609 -6.32 1 85.56 208 ASN A O 1
ATOM 1550 N N . LEU A 1 209 ? -18.703 -18.641 -6.289 1 81.69 209 LEU A N 1
ATOM 1551 C CA . LEU A 1 209 ? -17.625 -19.094 -5.434 1 81.69 209 LEU A CA 1
ATOM 1552 C C . LEU A 1 209 ? -17.797 -18.562 -4.012 1 81.69 209 LEU A C 1
ATOM 1554 O O . LEU A 1 209 ? -17.656 -17.375 -3.77 1 81.69 209 LEU A O 1
ATOM 1558 N N . TYR A 1 210 ? -18.062 -19.516 -3.035 1 78 210 TYR A N 1
ATOM 1559 C CA . TYR A 1 210 ? -18.312 -19.141 -1.648 1 78 210 TYR A CA 1
ATOM 1560 C C . TYR A 1 210 ? -17.344 -19.844 -0.705 1 78 210 TYR A C 1
ATOM 1562 O O . TYR A 1 210 ? -17.453 -19.719 0.517 1 78 210 TYR A O 1
ATOM 1570 N N . SER A 1 211 ? -16.391 -20.312 -1.203 1 80.44 211 SER A N 1
ATOM 1571 C CA . SER A 1 211 ? -15.648 -21.328 -0.442 1 80.44 211 SER A CA 1
ATOM 1572 C C . SER A 1 211 ? -14.391 -20.734 0.182 1 80.44 211 SER A C 1
ATOM 1574 O O . SER A 1 211 ? -13.711 -21.391 0.97 1 80.44 211 SER A O 1
ATOM 1576 N N . TRP A 1 212 ? -14.109 -19.5 -0.052 1 88.25 212 TRP A N 1
ATOM 1577 C CA . TRP A 1 212 ? -12.875 -18.984 0.518 1 88.25 212 TRP A CA 1
ATOM 1578 C C . TRP A 1 212 ? -13 -18.797 2.025 1 88.25 212 TRP A C 1
ATOM 1580 O O . TRP A 1 212 ? -14.062 -18.391 2.521 1 88.25 212 TRP A O 1
ATOM 1590 N N . PRO A 1 213 ? -11.914 -19.125 2.75 1 87.81 213 PRO A N 1
ATOM 1591 C CA . PRO A 1 213 ? -11.938 -18.969 4.207 1 87.81 213 PRO A CA 1
ATOM 1592 C C . PRO A 1 213 ? -12.25 -17.547 4.645 1 87.81 213 PRO A C 1
ATOM 1594 O O . PRO A 1 213 ? -12.055 -16.594 3.871 1 87.81 213 PRO A O 1
ATOM 1597 N N . GLU A 1 214 ? -12.688 -17.484 5.906 1 89.25 214 GLU A N 1
ATOM 1598 C CA . GLU A 1 214 ? -12.93 -16.156 6.496 1 89.25 214 GLU A CA 1
ATOM 1599 C C . GLU A 1 214 ? -11.656 -15.312 6.48 1 89.25 214 GLU A C 1
ATOM 1601 O O . GLU A 1 214 ? -10.57 -15.82 6.746 1 89.25 214 GLU A O 1
ATOM 1606 N N . GLY A 1 215 ? -11.758 -14.086 6.094 1 92.12 215 GLY A N 1
ATOM 1607 C CA . GLY A 1 215 ? -10.617 -13.18 6.098 1 92.12 215 GLY A CA 1
ATOM 1608 C C . GLY A 1 215 ? -9.938 -13.07 4.746 1 92.12 215 GLY A C 1
ATOM 1609 O O . GLY A 1 215 ? -9.031 -12.25 4.566 1 92.12 215 GLY A O 1
ATOM 1610 N N . ILE A 1 216 ? -10.367 -13.969 3.805 1 94.75 216 ILE A N 1
ATOM 1611 C CA . ILE A 1 216 ? -9.805 -13.938 2.459 1 94.75 216 ILE A CA 1
ATOM 1612 C C . ILE A 1 216 ? -10.867 -13.469 1.469 1 94.75 216 ILE A C 1
ATOM 1614 O O . ILE A 1 216 ? -11.992 -13.961 1.476 1 94.75 216 ILE A O 1
ATOM 1618 N N . ASP A 1 217 ? -10.602 -12.477 0.689 1 95.81 217 ASP A N 1
ATOM 1619 C CA . ASP A 1 217 ? -11.445 -12.055 -0.424 1 95.81 217 ASP A CA 1
ATOM 1620 C C . ASP A 1 217 ? -10.602 -11.727 -1.656 1 95.81 217 ASP A C 1
ATOM 1622 O O . ASP A 1 217 ? -9.43 -12.109 -1.737 1 95.81 217 ASP A O 1
ATOM 1626 N N . GLY A 1 218 ? -11.258 -11.195 -2.691 1 96.19 218 GLY A N 1
ATOM 1627 C CA . GLY A 1 218 ? -10.547 -10.945 -3.936 1 96.19 218 GLY A CA 1
ATOM 1628 C C . GLY A 1 218 ? -10.508 -9.477 -4.312 1 96.19 218 GLY A C 1
ATOM 1629 O O . GLY A 1 218 ? -11.414 -8.719 -3.975 1 96.19 218 GLY A O 1
ATOM 1630 N N . ARG A 1 219 ? -9.453 -9.164 -5.031 1 97.38 219 ARG A N 1
ATOM 1631 C CA . ARG A 1 219 ? -9.406 -7.82 -5.602 1 97.38 219 ARG A CA 1
ATOM 1632 C C . ARG A 1 219 ? -9.5 -7.871 -7.125 1 97.38 219 ARG A C 1
ATOM 1634 O O . ARG A 1 219 ? -8.789 -8.641 -7.77 1 97.38 219 ARG A O 1
ATOM 1641 N N . GLY A 1 220 ? -10.32 -7.012 -7.637 1 97.38 220 GLY A N 1
ATOM 1642 C CA . GLY A 1 220 ? -10.523 -6.836 -9.062 1 97.38 220 GLY A CA 1
ATOM 1643 C C . GLY A 1 220 ? -11.18 -5.516 -9.414 1 97.38 220 GLY A C 1
ATOM 1644 O O . GLY A 1 220 ? -11.375 -4.664 -8.547 1 97.38 220 GLY A O 1
ATOM 1645 N N . ILE A 1 221 ? -11.438 -5.344 -10.656 1 97.12 221 ILE A N 1
ATOM 1646 C CA . ILE A 1 221 ? -12.055 -4.113 -11.133 1 97.12 221 ILE A CA 1
ATOM 1647 C C . ILE A 1 221 ? -13.508 -4.051 -10.648 1 97.12 221 ILE A C 1
ATOM 1649 O O . ILE A 1 221 ? -14.25 -5.023 -10.781 1 97.12 221 ILE A O 1
ATOM 1653 N N . ARG A 1 222 ? -13.852 -2.943 -10.078 1 97.31 222 ARG A N 1
ATOM 1654 C CA . ARG A 1 222 ? -15.242 -2.721 -9.688 1 97.31 222 ARG A CA 1
ATOM 1655 C C . ARG A 1 222 ? -16.141 -2.633 -10.914 1 97.31 222 ARG A C 1
ATOM 1657 O O . ARG A 1 222 ? -15.891 -1.847 -11.828 1 97.31 222 ARG A O 1
ATOM 1664 N N . THR A 1 223 ? -17.156 -3.377 -10.969 1 96.88 223 THR A N 1
ATOM 1665 C CA . THR A 1 223 ? -18.172 -3.377 -12.016 1 96.88 223 THR A CA 1
ATOM 1666 C C . THR A 1 223 ? -19.562 -3.295 -11.406 1 96.88 223 THR A C 1
ATOM 1668 O O . THR A 1 223 ? -19.719 -3.104 -10.203 1 96.88 223 THR A O 1
ATOM 1671 N N . LYS A 1 224 ? -20.562 -3.42 -12.242 1 97.25 224 LYS A N 1
ATOM 1672 C CA . LYS A 1 224 ? -21.938 -3.404 -11.773 1 97.25 224 LYS A CA 1
ATOM 1673 C C . LYS A 1 224 ? -22.219 -4.57 -10.828 1 97.25 224 LYS A C 1
ATOM 1675 O O . LYS A 1 224 ? -23.172 -4.535 -10.055 1 97.25 224 LYS A O 1
ATOM 1680 N N . ILE A 1 225 ? -21.406 -5.613 -10.906 1 97.19 225 ILE A N 1
ATOM 1681 C CA . ILE A 1 225 ? -21.516 -6.727 -9.969 1 97.19 225 ILE A CA 1
ATOM 1682 C C . ILE A 1 225 ? -21.391 -6.215 -8.539 1 97.19 225 ILE A C 1
ATOM 1684 O O . ILE A 1 225 ? -22.25 -6.488 -7.691 1 97.19 225 ILE A O 1
ATOM 1688 N N . VAL A 1 226 ? -20.359 -5.453 -8.297 1 97.19 226 VAL A N 1
ATOM 1689 C CA . VAL A 1 226 ? -20.062 -4.938 -6.969 1 97.19 226 VAL A CA 1
ATOM 1690 C C . VAL A 1 226 ? -21.125 -3.93 -6.547 1 97.19 226 VAL A C 1
ATOM 1692 O O . VAL A 1 226 ? -21.625 -3.973 -5.418 1 97.19 226 VAL A O 1
ATOM 1695 N N . ASP A 1 227 ? -21.5 -3.1 -7.477 1 96.94 227 ASP A N 1
ATOM 1696 C CA . ASP A 1 227 ? -22.516 -2.094 -7.188 1 96.94 227 ASP A CA 1
ATOM 1697 C C . ASP A 1 227 ? -23.828 -2.746 -6.77 1 96.94 227 ASP A C 1
ATOM 1699 O O . ASP A 1 227 ? -24.453 -2.336 -5.785 1 96.94 227 ASP A O 1
ATOM 1703 N N . ASP A 1 228 ? -24.219 -3.734 -7.547 1 97.38 228 ASP A N 1
ATOM 1704 C CA . ASP A 1 228 ? -25.469 -4.43 -7.277 1 97.38 228 ASP A CA 1
ATOM 1705 C C . ASP A 1 228 ? -25.438 -5.117 -5.914 1 97.38 228 ASP A C 1
ATOM 1707 O O . ASP A 1 228 ? -26.359 -4.965 -5.113 1 97.38 228 ASP A O 1
ATOM 1711 N N . ILE A 1 229 ? -24.391 -5.793 -5.637 1 95.5 229 ILE A N 1
ATOM 1712 C CA . ILE A 1 229 ? -24.281 -6.531 -4.383 1 95.5 229 ILE A CA 1
ATOM 1713 C C . ILE A 1 229 ? -24.25 -5.559 -3.209 1 95.5 229 ILE A C 1
ATOM 1715 O O . ILE A 1 229 ? -24.922 -5.777 -2.195 1 95.5 229 ILE A O 1
ATOM 1719 N N . ASP A 1 230 ? -23.516 -4.52 -3.32 1 92.44 230 ASP A N 1
ATOM 1720 C CA . ASP A 1 230 ? -23.453 -3.502 -2.277 1 92.44 230 ASP A CA 1
ATOM 1721 C C . ASP A 1 230 ? -24.812 -2.877 -2.035 1 92.44 230 ASP A C 1
ATOM 1723 O O . ASP A 1 230 ? -25.125 -2.455 -0.917 1 92.44 230 ASP A O 1
ATOM 1727 N N . ALA A 1 231 ? -25.641 -2.84 -3.088 1 94.81 231 ALA A N 1
ATOM 1728 C CA . ALA A 1 231 ? -26.969 -2.248 -3 1 94.81 231 ALA A CA 1
ATOM 1729 C C . ALA A 1 231 ? -27.984 -3.246 -2.441 1 94.81 231 ALA A C 1
ATOM 1731 O O . ALA A 1 231 ? -29.156 -2.908 -2.236 1 94.81 231 ALA A O 1
ATOM 1732 N N . GLY A 1 232 ? -27.578 -4.484 -2.332 1 93.94 232 GLY A N 1
ATOM 1733 C CA . GLY A 1 232 ? -28.453 -5.477 -1.712 1 93.94 232 GLY A CA 1
ATOM 1734 C C . GLY A 1 232 ? -29.203 -6.324 -2.719 1 93.94 232 GLY A C 1
ATOM 1735 O O . GLY A 1 232 ? -30.141 -7.039 -2.359 1 93.94 232 GLY A O 1
ATOM 1736 N N . VAL A 1 233 ? -28.828 -6.254 -3.996 1 96.44 233 VAL A N 1
ATOM 1737 C CA . VAL A 1 233 ? -29.438 -7.121 -5 1 96.44 233 VAL A CA 1
ATOM 1738 C C . VAL A 1 233 ? -29.109 -8.578 -4.695 1 96.44 233 VAL A C 1
ATOM 1740 O O . VAL A 1 233 ? -27.953 -8.914 -4.41 1 96.44 233 VAL A O 1
ATOM 1743 N N . PRO A 1 234 ? -30.094 -9.461 -4.758 1 96.44 234 PRO A N 1
ATOM 1744 C CA . PRO A 1 234 ? -29.844 -10.875 -4.457 1 96.44 234 PRO A CA 1
ATOM 1745 C C . PRO A 1 234 ? -28.766 -11.477 -5.359 1 96.44 234 PRO A C 1
ATOM 1747 O O . PRO A 1 234 ? -28.703 -11.164 -6.551 1 96.44 234 PRO A O 1
ATOM 1750 N N . HIS A 1 235 ? -27.984 -12.359 -4.77 1 95.25 235 HIS A N 1
ATOM 1751 C CA . HIS A 1 235 ? -26.859 -12.969 -5.48 1 95.25 235 HIS A CA 1
ATOM 1752 C C . HIS A 1 235 ? -27.328 -13.68 -6.746 1 95.25 235 HIS A C 1
ATOM 1754 O O . HIS A 1 235 ? -26.656 -13.625 -7.777 1 95.25 235 HIS A O 1
ATOM 1760 N N . GLU A 1 236 ? -28.453 -14.336 -6.691 1 95.44 236 GLU A N 1
ATOM 1761 C CA . GLU A 1 236 ? -28.969 -15.102 -7.82 1 95.44 236 GLU A CA 1
ATOM 1762 C C . GLU A 1 236 ? -29.281 -14.195 -9.008 1 95.44 236 GLU A C 1
ATOM 1764 O O . GLU A 1 236 ? -29.062 -14.586 -10.156 1 95.44 236 GLU A O 1
ATOM 1769 N N . VAL A 1 237 ? -29.734 -13 -8.703 1 96.69 237 VAL A N 1
ATOM 1770 C CA . VAL A 1 237 ? -30.031 -12.031 -9.75 1 96.69 237 VAL A CA 1
ATOM 1771 C C . VAL A 1 237 ? -28.734 -11.531 -10.391 1 96.69 237 VAL A C 1
ATOM 1773 O O . VAL A 1 237 ? -28.641 -11.438 -11.617 1 96.69 237 VAL A O 1
ATOM 1776 N N . VAL A 1 238 ? -27.766 -11.242 -9.594 1 95.88 238 VAL A N 1
ATOM 1777 C CA . VAL A 1 238 ? -26.484 -10.758 -10.086 1 95.88 238 VAL A CA 1
ATOM 1778 C C . VAL A 1 238 ? -25.812 -11.844 -10.945 1 95.88 238 VAL A C 1
ATOM 1780 O O . VAL A 1 238 ? -25.25 -11.547 -12 1 95.88 238 VAL A O 1
ATOM 1783 N N . ARG A 1 239 ? -25.953 -13.047 -10.547 1 95.06 239 ARG A N 1
ATOM 1784 C CA . ARG A 1 239 ? -25.406 -14.156 -11.312 1 95.06 239 ARG A CA 1
ATOM 1785 C C . ARG A 1 239 ? -26.062 -14.266 -12.68 1 95.06 239 ARG A C 1
ATOM 1787 O O . ARG A 1 239 ? -25.391 -14.547 -13.68 1 95.06 239 ARG A O 1
ATOM 1794 N N . ALA A 1 240 ? -27.344 -14.086 -12.688 1 94.75 240 ALA A N 1
ATOM 1795 C CA . ALA A 1 240 ? -28.062 -14.125 -13.953 1 94.75 240 ALA A CA 1
ATOM 1796 C C . ALA A 1 240 ? -27.625 -12.992 -14.875 1 94.75 240 ALA A C 1
ATOM 1798 O O . ALA A 1 240 ? -27.469 -13.188 -16.078 1 94.75 240 ALA A O 1
ATOM 1799 N N . ARG A 1 241 ? -27.406 -11.844 -14.289 1 94.5 241 ARG A N 1
ATOM 1800 C CA . ARG A 1 241 ? -26.938 -10.703 -15.062 1 94.5 241 ARG A CA 1
ATOM 1801 C C . ARG A 1 241 ? -25.531 -10.945 -15.594 1 94.5 241 ARG A C 1
ATOM 1803 O O . ARG A 1 241 ? -25.219 -10.602 -16.734 1 94.5 241 ARG A O 1
ATOM 1810 N N . TYR A 1 242 ? -24.75 -11.531 -14.82 1 93.69 242 TYR A N 1
ATOM 1811 C CA . TYR A 1 242 ? -23.391 -11.891 -15.211 1 93.69 242 TYR A CA 1
ATOM 1812 C C . TYR A 1 242 ? -23.391 -12.867 -16.375 1 93.69 242 TYR A C 1
ATOM 1814 O O . TYR A 1 242 ? -22.672 -12.672 -17.359 1 93.69 242 TYR A O 1
ATOM 1822 N N . ALA A 1 243 ? -24.188 -13.859 -16.234 1 92.38 243 ALA A N 1
ATOM 1823 C CA . ALA A 1 243 ? -24.281 -14.867 -17.281 1 92.38 243 ALA A CA 1
ATOM 1824 C C . ALA A 1 243 ? -24.734 -14.25 -18.609 1 92.38 243 ALA A C 1
ATOM 1826 O O . ALA A 1 243 ? -24.188 -14.562 -19.672 1 92.38 243 ALA A O 1
ATOM 1827 N N . LYS A 1 244 ? -25.625 -13.422 -18.516 1 91.69 244 LYS A N 1
ATOM 1828 C CA . LYS A 1 244 ? -26.141 -12.758 -19.703 1 91.69 244 LYS A CA 1
ATOM 1829 C C . LYS A 1 244 ? -25.078 -11.867 -20.344 1 91.69 244 LYS A C 1
ATOM 1831 O O . LYS A 1 244 ? -24.906 -11.852 -21.562 1 91.69 244 LYS A O 1
ATOM 1836 N N . ALA A 1 245 ? -24.375 -11.133 -19.531 1 90.69 245 ALA A N 1
ATOM 1837 C CA . ALA A 1 245 ? -23.328 -10.234 -20 1 90.69 245 ALA A CA 1
ATOM 1838 C C . ALA A 1 245 ? -22.188 -11.016 -20.641 1 90.69 245 ALA A C 1
ATOM 1840 O O . ALA A 1 245 ? -21.578 -10.562 -21.609 1 90.69 245 ALA A O 1
ATOM 1841 N N . ALA A 1 246 ? -21.875 -12.117 -20.016 1 85.38 246 ALA A N 1
ATOM 1842 C CA . ALA A 1 246 ? -20.812 -12.961 -20.547 1 85.38 246 ALA A CA 1
ATOM 1843 C C . ALA A 1 246 ? -21.125 -13.406 -21.984 1 85.38 246 ALA A C 1
ATOM 1845 O O . ALA A 1 246 ? -20.219 -13.477 -22.812 1 85.38 246 ALA A O 1
ATOM 1846 N N . GLU A 1 247 ? -22.312 -13.602 -22.266 1 86.06 247 GLU A N 1
ATOM 1847 C CA . GLU A 1 247 ? -22.75 -14 -23.594 1 86.06 247 GLU A CA 1
ATOM 1848 C C . GLU A 1 247 ? -22.562 -12.859 -24.594 1 86.06 247 GLU A C 1
ATOM 1850 O O . GLU A 1 247 ? -22.25 -13.094 -25.766 1 86.06 247 GLU A O 1
ATOM 1855 N N . GLU A 1 248 ? -22.672 -11.688 -24.062 1 83.69 248 GLU A N 1
ATOM 1856 C CA . GLU A 1 248 ? -22.609 -10.516 -24.938 1 83.69 248 GLU A CA 1
ATOM 1857 C C . GLU A 1 248 ? -21.25 -9.836 -24.844 1 83.69 248 GLU A C 1
ATOM 1859 O O . GLU A 1 248 ? -21.031 -8.773 -25.438 1 83.69 248 GLU A O 1
ATOM 1864 N N . HIS A 1 249 ? -20.375 -10.375 -24.109 1 77.38 249 HIS A N 1
ATOM 1865 C CA . HIS A 1 249 ? -19.047 -9.828 -23.859 1 77.38 249 HIS A CA 1
ATOM 1866 C C . HIS A 1 249 ? -19.141 -8.391 -23.375 1 77.38 249 HIS A C 1
ATOM 1868 O O . HIS A 1 249 ? -18.359 -7.531 -23.812 1 77.38 249 HIS A O 1
ATOM 1874 N N . GLY A 1 250 ? -20.141 -8.117 -22.609 1 80.25 250 GLY A N 1
ATOM 1875 C CA . GLY A 1 250 ? -20.328 -6.793 -22.047 1 80.25 250 GLY A CA 1
ATOM 1876 C C . GLY A 1 250 ? -19.422 -6.52 -20.859 1 80.25 250 GLY A C 1
ATOM 1877 O O . GLY A 1 250 ? -19.234 -7.383 -20 1 80.25 250 GLY A O 1
ATOM 1878 N N . PRO A 1 251 ? -18.859 -5.344 -20.828 1 82.88 251 PRO A N 1
ATOM 1879 C CA . PRO A 1 251 ? -17.906 -5.031 -19.766 1 82.88 251 PRO A CA 1
ATOM 1880 C C . PRO A 1 251 ? -18.578 -4.73 -18.438 1 82.88 251 PRO A C 1
ATOM 1882 O O . PRO A 1 251 ? -17.906 -4.73 -17.391 1 82.88 251 PRO A O 1
ATOM 1885 N N . GLY A 1 252 ? -19.828 -4.617 -18.422 1 90.75 252 GLY A N 1
ATOM 1886 C CA . GLY A 1 252 ? -20.5 -4.137 -17.219 1 90.75 252 GLY A CA 1
ATOM 1887 C C . GLY A 1 252 ? -20.547 -5.16 -16.109 1 90.75 252 GLY A C 1
ATOM 1888 O O . GLY A 1 252 ? -20.625 -4.801 -14.93 1 90.75 252 GLY A O 1
ATOM 1889 N N . TYR A 1 253 ? -20.578 -6.477 -16.5 1 93.56 253 TYR A N 1
ATOM 1890 C CA . TYR A 1 253 ? -20.641 -7.547 -15.508 1 93.56 253 TYR A CA 1
ATOM 1891 C C . TYR A 1 253 ? -19.5 -8.531 -15.695 1 93.56 253 TYR A C 1
ATOM 1893 O O . TYR A 1 253 ? -19.719 -9.734 -15.828 1 93.56 253 TYR A O 1
ATOM 1901 N N . MET A 1 254 ? -18.344 -8 -15.719 1 93.31 254 MET A N 1
ATOM 1902 C CA . MET A 1 254 ? -17.141 -8.82 -15.914 1 93.31 254 MET A CA 1
ATOM 1903 C C . MET A 1 254 ? -16.328 -8.898 -14.625 1 93.31 254 MET A C 1
ATOM 1905 O O . MET A 1 254 ? -16.312 -7.949 -13.844 1 93.31 254 MET A O 1
ATOM 1909 N N . VAL A 1 255 ? -15.773 -10.062 -14.469 1 94.75 255 VAL A N 1
ATOM 1910 C CA . VAL A 1 255 ? -14.82 -10.219 -13.375 1 94.75 255 VAL A CA 1
ATOM 1911 C C . VAL A 1 255 ? -13.391 -10.141 -13.922 1 94.75 255 VAL A C 1
ATOM 1913 O O . VAL A 1 255 ? -12.992 -10.961 -14.75 1 94.75 255 VAL A O 1
ATOM 1916 N N . THR A 1 256 ? -12.68 -9.148 -13.57 1 96 256 THR A N 1
ATOM 1917 C CA . THR A 1 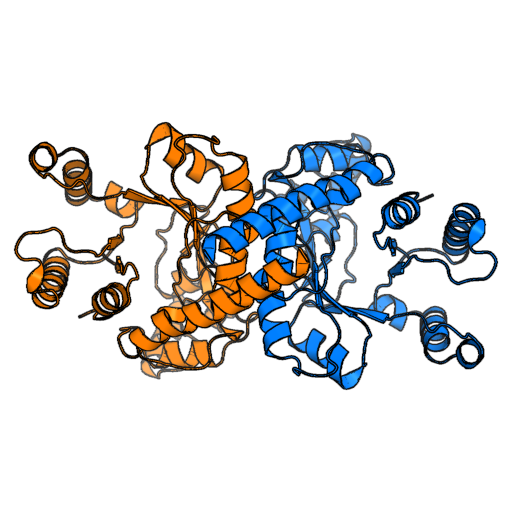256 ? -11.281 -8.969 -13.93 1 96 256 THR A CA 1
ATOM 1918 C C . THR A 1 256 ? -10.422 -8.812 -12.68 1 96 256 THR A C 1
ATOM 1920 O O . THR A 1 256 ? -10.391 -7.734 -12.07 1 96 256 THR A O 1
ATOM 1923 N N . TRP A 1 257 ? -9.758 -9.898 -12.352 1 96.31 257 TRP A N 1
ATOM 1924 C CA . TRP A 1 257 ? -8.844 -9.844 -11.219 1 96.31 257 TRP A CA 1
ATOM 1925 C C . TRP A 1 257 ? -7.57 -9.086 -11.578 1 96.31 257 TRP A C 1
ATOM 1927 O O . TRP A 1 257 ? -6.918 -9.398 -12.578 1 96.31 257 TRP A O 1
ATOM 1937 N N . CYS A 1 258 ? -7.227 -8.086 -10.797 1 97.31 258 CYS A N 1
ATOM 1938 C CA . CYS A 1 258 ? -6.004 -7.332 -11.031 1 97.31 258 CYS A CA 1
ATOM 1939 C C . CYS A 1 258 ? -5.629 -6.5 -9.812 1 97.31 258 CYS A C 1
ATOM 1941 O O . CYS A 1 258 ? -6.449 -6.305 -8.914 1 97.31 258 CYS A O 1
ATOM 1943 N N . ASN A 1 259 ? -4.352 -6.148 -9.742 1 97.5 259 ASN A N 1
ATOM 1944 C CA . ASN A 1 259 ? -3.877 -5.363 -8.609 1 97.5 259 ASN A CA 1
ATOM 1945 C C . ASN A 1 259 ? -4.047 -3.867 -8.852 1 97.5 259 ASN A C 1
ATOM 1947 O O . ASN A 1 259 ? -4.562 -3.457 -9.891 1 97.5 259 ASN A O 1
ATOM 1951 N N . GLN A 1 260 ? -3.67 -3.049 -7.91 1 96.69 260 GLN A N 1
ATOM 1952 C CA . GLN A 1 260 ? -3.861 -1.604 -7.977 1 96.69 260 GLN A CA 1
ATOM 1953 C C . GLN A 1 260 ? -2.859 -0.958 -8.93 1 96.69 260 GLN A C 1
ATOM 1955 O O . GLN A 1 260 ? -3.018 0.203 -9.312 1 96.69 260 GLN A O 1
ATOM 1960 N N . GLY A 1 261 ? -1.83 -1.644 -9.344 1 96.25 261 GLY A N 1
ATOM 1961 C CA . GLY A 1 261 ? -0.818 -1.091 -10.227 1 96.25 261 GLY A CA 1
ATOM 1962 C C . GLY A 1 261 ? -1.268 -1.021 -11.672 1 96.25 261 GLY A C 1
ATOM 1963 O O . GLY A 1 261 ? -0.476 -0.691 -12.562 1 96.25 261 GLY A O 1
ATOM 1964 N N . VAL A 1 262 ? -2.475 -1.279 -11.992 1 95.62 262 VAL A N 1
ATOM 1965 C CA . VAL A 1 262 ? -3.006 -1.4 -13.344 1 95.62 262 VAL A CA 1
ATOM 1966 C C . VAL A 1 262 ? -2.799 -0.09 -14.102 1 95.62 262 VAL A C 1
ATOM 1968 O O . VAL A 1 262 ? -2.635 -0.091 -15.32 1 95.62 262 VAL A O 1
ATOM 1971 N N . SER A 1 263 ? -2.803 1.011 -13.383 1 93.94 263 SER A N 1
ATOM 1972 C CA . SER A 1 263 ? -2.672 2.312 -14.031 1 93.94 263 SER A CA 1
ATOM 1973 C C . SER A 1 263 ? -1.305 2.471 -14.688 1 93.94 263 SER A C 1
ATOM 1975 O O . SER A 1 263 ? -1.104 3.369 -15.508 1 93.94 263 SER A O 1
ATOM 1977 N N . LEU A 1 264 ? -0.412 1.619 -14.367 1 94.19 264 LEU A N 1
ATOM 1978 C CA . LEU A 1 264 ? 0.954 1.704 -14.867 1 94.19 264 LEU A CA 1
ATOM 1979 C C . LEU A 1 264 ? 1.186 0.69 -15.984 1 94.19 264 LEU A C 1
ATOM 1981 O O . LEU A 1 264 ? 2.314 0.52 -16.453 1 94.19 264 LEU A O 1
ATOM 1985 N N . MET A 1 265 ? 0.079 0.035 -16.328 1 92.12 265 MET A N 1
ATOM 1986 C CA . MET A 1 265 ? 0.202 -1.064 -17.281 1 92.12 265 MET A CA 1
ATOM 1987 C C . MET A 1 265 ? -0.587 -0.773 -18.562 1 92.12 265 MET A C 1
ATOM 1989 O O . MET A 1 265 ? -1.808 -0.941 -18.594 1 92.12 265 MET A O 1
ATOM 1993 N N . GLU A 1 266 ? 0.012 -0.36 -19.609 1 87.19 266 GLU A N 1
ATOM 1994 C CA . GLU A 1 266 ? -0.779 0.058 -20.766 1 87.19 266 GLU A CA 1
ATOM 1995 C C . GLU A 1 266 ? -0.553 -0.869 -21.953 1 87.19 266 GLU A C 1
ATOM 1997 O O . GLU A 1 266 ? -1.401 -0.965 -22.844 1 87.19 266 GLU A O 1
ATOM 2002 N N . ASP A 1 267 ? 0.539 -1.621 -21.984 1 91.81 267 ASP A N 1
ATOM 2003 C CA . ASP A 1 267 ? 0.846 -2.357 -23.203 1 91.81 267 ASP A CA 1
ATOM 2004 C C . ASP A 1 267 ? 0.933 -3.857 -22.938 1 91.81 267 ASP A C 1
ATOM 2006 O O . ASP A 1 267 ? 1.278 -4.277 -21.828 1 91.81 267 ASP A O 1
ATOM 2010 N N . VAL A 1 268 ? 0.478 -4.555 -23.969 1 94.88 268 VAL A N 1
ATOM 2011 C CA . VAL A 1 268 ? 0.743 -5.992 -24 1 94.88 268 VAL A CA 1
ATOM 2012 C C . VAL A 1 268 ? 2.078 -6.246 -24.703 1 94.88 268 VAL A C 1
ATOM 2014 O O . VAL A 1 268 ? 2.316 -5.754 -25.797 1 94.88 268 VAL A O 1
ATOM 2017 N N . LYS A 1 269 ? 2.957 -6.996 -24.047 1 93.69 269 LYS A N 1
ATOM 2018 C CA . LYS A 1 269 ? 4.285 -7.266 -24.594 1 93.69 269 LYS A CA 1
ATOM 2019 C C . LYS A 1 269 ? 4.68 -8.727 -24.391 1 93.69 269 LYS A C 1
ATOM 2021 O O . LYS A 1 269 ? 4.102 -9.414 -23.547 1 93.69 269 LYS A O 1
ATOM 2026 N N . PRO A 1 270 ? 5.688 -9.164 -25.234 1 93.5 270 PRO A N 1
ATOM 2027 C CA . PRO A 1 270 ? 6.223 -10.5 -24.938 1 93.5 270 PRO A CA 1
ATOM 2028 C C . PRO A 1 270 ? 6.879 -10.586 -23.562 1 93.5 270 PRO A C 1
ATOM 2030 O O . PRO A 1 270 ? 7.48 -9.609 -23.109 1 93.5 270 PRO A O 1
ATOM 2033 N N . VAL A 1 271 ? 6.801 -11.742 -22.953 1 93.56 271 VAL A N 1
ATOM 2034 C CA . VAL A 1 271 ? 7.355 -11.984 -21.625 1 93.56 271 VAL A CA 1
ATOM 2035 C C . VAL A 1 271 ? 8.836 -11.602 -21.609 1 93.56 271 VAL A C 1
ATOM 2037 O O . VAL A 1 271 ? 9.312 -11.016 -20.641 1 93.56 271 VAL A O 1
ATOM 2040 N N . LYS A 1 272 ? 9.523 -11.93 -22.641 1 88.44 272 LYS A N 1
ATOM 2041 C CA . LYS A 1 272 ? 10.953 -11.641 -22.719 1 88.44 272 LYS A CA 1
ATOM 2042 C C . LYS A 1 272 ? 11.227 -10.156 -22.5 1 88.44 272 LYS A C 1
ATOM 2044 O O . LYS A 1 272 ? 12.148 -9.789 -21.766 1 88.44 272 LYS A O 1
ATOM 2049 N N . LYS A 1 273 ? 10.414 -9.383 -23.094 1 89.5 273 LYS A N 1
ATOM 2050 C CA . LYS A 1 273 ? 10.578 -7.934 -22.953 1 89.5 273 LYS A CA 1
ATOM 2051 C C . LYS A 1 273 ? 10.281 -7.484 -21.531 1 89.5 273 LYS A C 1
ATOM 2053 O O . LYS A 1 273 ? 10.953 -6.594 -21 1 89.5 273 LYS A O 1
ATOM 2058 N N . LEU A 1 274 ? 9.344 -8.102 -20.906 1 90 274 LEU A N 1
ATOM 2059 C CA . LEU A 1 274 ? 8.906 -7.719 -19.562 1 90 274 LEU A CA 1
ATOM 2060 C C . LEU A 1 274 ? 9.953 -8.109 -18.516 1 90 274 LEU A C 1
ATOM 2062 O O . LEU A 1 274 ? 10.055 -7.473 -17.469 1 90 274 LEU A O 1
ATOM 2066 N N . VAL A 1 275 ? 10.688 -9.102 -18.781 1 86.69 275 VAL A N 1
ATOM 2067 C CA . VAL A 1 275 ? 11.703 -9.531 -17.828 1 86.69 275 VAL A CA 1
ATOM 2068 C C . VAL A 1 275 ? 12.984 -8.719 -18.031 1 86.69 275 VAL A C 1
ATOM 2070 O O . VAL A 1 275 ? 13.711 -8.461 -17.078 1 86.69 275 VAL A O 1
ATOM 2073 N N . GLU A 1 276 ? 13.242 -8.219 -19.219 1 83.31 276 GLU A N 1
ATOM 2074 C CA . GLU A 1 276 ? 14.461 -7.484 -19.531 1 83.31 276 GLU A CA 1
ATOM 2075 C C . GLU A 1 276 ? 14.312 -6 -19.203 1 83.31 276 GLU A C 1
ATOM 2077 O O . GLU A 1 276 ? 15.242 -5.371 -18.703 1 83.31 276 GLU A O 1
ATOM 2082 N N . GLU A 1 277 ? 13.141 -5.461 -19.469 1 80.81 277 GLU A N 1
ATOM 2083 C CA . GLU A 1 277 ? 12.914 -4.027 -19.328 1 80.81 277 GLU A CA 1
ATOM 2084 C C . GLU A 1 277 ? 13.07 -3.59 -17.875 1 80.81 277 GLU A C 1
ATOM 2086 O O . GLU A 1 277 ? 13.719 -2.58 -17.578 1 80.81 277 GLU A O 1
ATOM 2091 N N . PRO A 1 278 ? 12.578 -4.398 -16.938 1 84.38 278 PRO A N 1
ATOM 2092 C CA . PRO A 1 278 ? 12.695 -3.922 -15.555 1 84.38 278 PRO A CA 1
ATOM 2093 C C . PRO A 1 278 ? 14.141 -3.836 -15.07 1 84.38 278 PRO A C 1
ATOM 2095 O O . PRO A 1 278 ? 14.438 -3.086 -14.141 1 84.38 278 PRO A O 1
ATOM 2098 N N . HIS A 1 279 ? 14.922 -4.574 -15.719 1 87.31 279 HIS A N 1
ATOM 2099 C CA . HIS A 1 279 ? 16.312 -4.594 -15.289 1 87.31 279 HIS A CA 1
ATOM 2100 C C . HIS A 1 279 ? 16.953 -3.219 -15.438 1 87.31 279 HIS A C 1
ATOM 2102 O O . HIS A 1 279 ? 17.641 -2.742 -14.523 1 87.31 279 HIS A O 1
ATOM 2108 N N . ALA A 1 280 ? 16.766 -2.574 -16.562 1 87.94 280 ALA A N 1
ATOM 2109 C CA . ALA A 1 280 ? 17.344 -1.247 -16.797 1 87.94 280 ALA A CA 1
ATOM 2110 C C . ALA A 1 280 ? 16.781 -0.234 -15.797 1 87.94 280 ALA A C 1
ATOM 2112 O O . ALA A 1 280 ? 17.516 0.604 -15.273 1 87.94 280 ALA A O 1
ATOM 2113 N N . ASP A 1 281 ? 15.531 -0.36 -15.602 1 91.19 281 ASP A N 1
ATOM 2114 C CA . ASP A 1 281 ? 14.867 0.54 -14.664 1 91.19 281 ASP A CA 1
ATOM 2115 C C . ASP A 1 281 ? 15.383 0.33 -13.242 1 91.19 281 ASP A C 1
ATOM 2117 O O . ASP A 1 281 ? 15.539 1.29 -12.484 1 91.19 281 ASP A O 1
ATOM 2121 N N . ILE A 1 282 ? 15.594 -0.901 -12.891 1 95.19 282 ILE A N 1
ATOM 2122 C CA . ILE A 1 282 ? 16.141 -1.223 -11.57 1 95.19 282 ILE A CA 1
ATOM 2123 C C . ILE A 1 282 ? 17.5 -0.569 -11.406 1 95.19 282 ILE A C 1
ATOM 2125 O O . ILE A 1 282 ? 17.75 0.122 -10.414 1 95.19 282 ILE A O 1
ATOM 2129 N N . VAL A 1 283 ? 18.344 -0.734 -12.391 1 94.69 283 VAL A N 1
ATOM 2130 C CA . VAL A 1 283 ? 19.703 -0.197 -12.328 1 94.69 283 VAL A CA 1
ATOM 2131 C C . VAL A 1 283 ? 19.656 1.325 -12.211 1 94.69 283 VAL A C 1
ATOM 2133 O O . VAL A 1 283 ? 20.312 1.912 -11.352 1 94.69 283 VAL A O 1
ATOM 2136 N N . ARG A 1 284 ? 18.844 1.909 -13.016 1 93.94 284 ARG A N 1
ATOM 2137 C CA . ARG A 1 284 ? 18.719 3.363 -13 1 93.94 284 ARG A CA 1
ATOM 2138 C C . ARG A 1 284 ? 18.234 3.855 -11.641 1 93.94 284 ARG A C 1
ATOM 2140 O O . ARG A 1 284 ? 18.75 4.848 -11.117 1 93.94 284 ARG A O 1
ATOM 2147 N N . SER A 1 285 ? 17.297 3.191 -11.102 1 96 285 SER A N 1
ATOM 2148 C CA . SER A 1 285 ? 16.734 3.578 -9.812 1 96 285 SER A CA 1
ATOM 2149 C C . SER A 1 285 ? 17.766 3.395 -8.695 1 96 285 SER A C 1
ATOM 2151 O O . SER A 1 285 ? 17.875 4.238 -7.801 1 96 285 SER A O 1
ATOM 2153 N N . LEU A 1 286 ? 18.453 2.311 -8.742 1 95.88 286 LEU A N 1
ATOM 2154 C CA . LEU A 1 286 ? 19.484 2.07 -7.746 1 95.88 286 LEU A CA 1
ATOM 2155 C C . LEU A 1 286 ? 20.594 3.111 -7.859 1 95.88 286 LEU A C 1
ATOM 2157 O O . LEU A 1 286 ? 21.172 3.533 -6.852 1 95.88 286 LEU A O 1
ATOM 2161 N N . GLN A 1 287 ? 20.922 3.523 -9.07 1 95.62 287 GLN A N 1
ATOM 2162 C CA . GLN A 1 287 ? 21.906 4.574 -9.273 1 95.62 287 GLN A CA 1
ATOM 2163 C C . GLN A 1 287 ? 21.438 5.898 -8.688 1 95.62 287 GLN A C 1
ATOM 2165 O O . GLN A 1 287 ? 22.25 6.68 -8.172 1 95.62 287 GLN A O 1
ATOM 2170 N N . ARG A 1 288 ? 20.188 6.141 -8.828 1 92.62 288 ARG A N 1
ATOM 2171 C CA . ARG A 1 288 ? 19.625 7.312 -8.164 1 92.62 288 ARG A CA 1
ATOM 2172 C C . ARG A 1 288 ? 19.891 7.277 -6.664 1 92.62 288 ARG A C 1
ATOM 2174 O O . ARG A 1 288 ? 20.266 8.289 -6.07 1 92.62 288 ARG A O 1
ATOM 2181 N N . GLY A 1 289 ? 19.672 6.121 -6.066 1 92.75 289 GLY A N 1
ATOM 2182 C CA . GLY A 1 289 ? 19.969 5.949 -4.652 1 92.75 289 GLY A CA 1
ATOM 2183 C C . GLY A 1 289 ? 21.438 6.191 -4.32 1 92.75 289 GLY A C 1
ATOM 2184 O O . GLY A 1 289 ? 21.75 6.777 -3.285 1 92.75 289 GLY A O 1
ATOM 2185 N N . GLN A 1 290 ? 22.25 5.809 -5.176 1 92.38 290 GLN A N 1
ATOM 2186 C CA . GLN A 1 290 ? 23.688 5.988 -4.984 1 92.38 290 GLN A CA 1
ATOM 2187 C C . GLN A 1 290 ? 24.062 7.469 -4.973 1 92.38 290 GLN A C 1
ATOM 2189 O O . GLN A 1 290 ? 24.906 7.891 -4.188 1 92.38 290 GLN A O 1
ATOM 2194 N N . ARG A 1 291 ? 23.406 8.211 -5.785 1 92.44 291 ARG A N 1
ATOM 2195 C CA . ARG A 1 291 ? 23.688 9.641 -5.875 1 92.44 291 ARG A CA 1
ATOM 2196 C C . ARG A 1 291 ? 23.281 10.359 -4.598 1 92.44 291 ARG A C 1
ATOM 2198 O O . ARG A 1 291 ? 23.875 11.391 -4.242 1 92.44 291 ARG A O 1
ATOM 2205 N N . LEU A 1 292 ? 22.328 9.812 -3.953 1 91 292 LEU A N 1
ATOM 2206 C CA . LEU A 1 292 ? 21.875 10.422 -2.709 1 91 292 LEU A CA 1
ATOM 2207 C C . LEU A 1 292 ? 22.891 10.219 -1.593 1 91 292 LEU A C 1
ATOM 2209 O O . LEU A 1 292 ? 22.891 10.961 -0.604 1 91 292 LEU A O 1
ATOM 2213 N N . LEU A 1 293 ? 23.641 9.188 -1.698 1 88.44 293 LEU A N 1
ATOM 2214 C CA . LEU A 1 293 ? 24.688 8.922 -0.719 1 88.44 293 LEU A CA 1
ATOM 2215 C C . LEU A 1 293 ? 25.875 9.867 -0.912 1 88.44 293 LEU A C 1
ATOM 2217 O O . LEU A 1 293 ? 26.625 10.133 0.03 1 88.44 293 LEU A O 1
ATOM 2221 N N . ALA A 1 294 ? 26.156 10.422 -2.18 1 78.06 294 ALA A N 1
ATOM 2222 C CA . ALA A 1 294 ? 27.281 11.281 -2.496 1 78.06 294 ALA A CA 1
ATOM 2223 C C . ALA A 1 294 ? 27.062 12.711 -1.996 1 78.06 294 ALA A C 1
ATOM 2225 O O . ALA A 1 294 ? 27.969 13.336 -1.454 1 78.06 294 ALA A O 1
ATOM 2226 N N . MET B 1 1 ? 0.416 23.688 23.812 1 52.69 1 MET B N 1
ATOM 2227 C CA . MET B 1 1 ? 1 24.156 22.562 1 52.69 1 MET B CA 1
ATOM 2228 C C . MET B 1 1 ? 1.771 23.047 21.859 1 52.69 1 MET B C 1
ATOM 2230 O O . MET B 1 1 ? 2.365 22.188 22.531 1 52.69 1 MET B O 1
ATOM 2234 N N . ASP B 1 2 ? 1.455 22.859 20.484 1 63.78 2 ASP B N 1
ATOM 2235 C CA . ASP B 1 2 ? 2.049 21.719 19.812 1 63.78 2 ASP B CA 1
ATOM 2236 C C . ASP B 1 2 ? 3.525 21.953 19.5 1 63.78 2 ASP B C 1
ATOM 2238 O O . ASP B 1 2 ? 3.857 22.781 18.656 1 63.78 2 ASP B O 1
ATOM 2242 N N . ALA B 1 3 ? 4.473 21.562 20.469 1 84.5 3 ALA B N 1
ATOM 2243 C CA . ALA B 1 3 ? 5.93 21.656 20.359 1 84.5 3 ALA B CA 1
ATOM 2244 C C . ALA B 1 3 ? 6.461 20.75 19.25 1 84.5 3 ALA B C 1
ATOM 2246 O O . ALA B 1 3 ? 7.621 20.859 18.859 1 84.5 3 ALA B O 1
ATOM 2247 N N . LEU B 1 4 ? 5.602 20.109 18.641 1 91.62 4 LEU B N 1
ATOM 2248 C CA . LEU B 1 4 ? 6.027 19.062 17.719 1 91.62 4 LEU B CA 1
ATOM 2249 C C . LEU B 1 4 ? 6.625 19.672 16.453 1 91.62 4 LEU B C 1
ATOM 2251 O O . LEU B 1 4 ? 7.719 19.297 16.031 1 91.62 4 LEU B O 1
ATOM 2255 N N . GLN B 1 5 ? 6.02 20.656 15.891 1 91.38 5 GLN B N 1
ATOM 2256 C CA . GLN B 1 5 ? 6.461 21.25 14.633 1 91.38 5 GLN B CA 1
ATOM 2257 C C . GLN B 1 5 ? 7.816 21.938 14.789 1 91.38 5 GLN B C 1
ATOM 2259 O O . GLN B 1 5 ? 8.641 21.906 13.867 1 91.38 5 GLN B O 1
ATOM 2264 N N . VAL B 1 6 ? 8.023 22.531 15.93 1 91.88 6 VAL B N 1
ATOM 2265 C CA . VAL B 1 6 ? 9.273 23.219 16.219 1 91.88 6 VAL B CA 1
ATOM 2266 C C . VAL B 1 6 ? 10.406 22.203 16.328 1 91.88 6 VAL B C 1
ATOM 2268 O O . VAL B 1 6 ? 11.461 22.375 15.703 1 91.88 6 VAL B O 1
ATOM 2271 N N . GLU B 1 7 ? 10.164 21.141 17.016 1 93.12 7 GLU B N 1
ATOM 2272 C CA . GLU B 1 7 ? 11.203 20.141 17.234 1 93.12 7 GLU B CA 1
ATOM 2273 C C . GLU B 1 7 ? 11.531 19.375 15.953 1 93.12 7 GLU B C 1
ATOM 2275 O O . GLU B 1 7 ? 12.68 19.016 15.727 1 93.12 7 GLU B O 1
ATOM 2280 N N . VAL B 1 8 ? 10.539 19.141 15.148 1 92.88 8 VAL B N 1
ATOM 2281 C CA . VAL B 1 8 ? 10.766 18.5 13.852 1 92.88 8 VAL B CA 1
ATOM 2282 C C . VAL B 1 8 ? 11.672 19.391 13 1 92.88 8 VAL B C 1
ATOM 2284 O O . VAL B 1 8 ? 12.633 18.906 12.398 1 92.88 8 VAL B O 1
ATOM 2287 N N . THR B 1 9 ? 11.375 20.672 12.977 1 91.31 9 THR B N 1
ATOM 2288 C CA . THR B 1 9 ? 12.141 21.625 12.195 1 91.31 9 THR B CA 1
ATOM 2289 C C . THR B 1 9 ? 13.57 21.734 12.719 1 91.31 9 THR B C 1
ATOM 2291 O O . THR B 1 9 ? 14.523 21.781 11.938 1 91.31 9 THR B O 1
ATOM 2294 N N . ARG B 1 10 ? 13.719 21.719 14 1 89.44 10 ARG B N 1
ATOM 2295 C CA . ARG B 1 10 ? 15.055 21.75 14.602 1 89.44 10 ARG B CA 1
ATOM 2296 C C . ARG B 1 10 ? 15.867 20.516 14.195 1 89.44 10 ARG B C 1
ATOM 2298 O O . ARG B 1 10 ? 17.094 20.594 14.078 1 89.44 10 ARG B O 1
ATOM 2305 N N . GLY B 1 11 ? 15.125 19.453 13.984 1 87.25 11 GLY B N 1
ATOM 2306 C CA . GLY B 1 11 ? 15.773 18.219 13.562 1 87.25 11 GLY B CA 1
ATOM 2307 C C . GLY B 1 11 ? 16.016 18.156 12.07 1 87.25 11 GLY B C 1
ATOM 2308 O O . GLY B 1 11 ? 16.406 17.109 11.539 1 87.25 11 GLY B O 1
ATOM 2309 N N . ARG B 1 12 ? 15.742 19.172 11.328 1 87 12 ARG B N 1
ATOM 2310 C CA . ARG B 1 12 ? 16.016 19.328 9.906 1 87 12 ARG B CA 1
ATOM 2311 C C . ARG B 1 12 ? 14.875 18.75 9.062 1 87 12 ARG B C 1
ATOM 2313 O O . ARG B 1 12 ? 15.055 18.5 7.875 1 87 12 ARG B O 1
ATOM 2320 N N . GLY B 1 13 ? 13.766 18.469 9.703 1 90.75 13 GLY B N 1
ATOM 2321 C CA . GLY B 1 13 ? 12.531 18.219 8.984 1 90.75 13 GLY B CA 1
ATOM 2322 C C . GLY B 1 13 ? 11.68 19.453 8.805 1 90.75 13 GLY B C 1
ATOM 2323 O O . GLY B 1 13 ? 12.133 20.578 9.062 1 90.75 13 GLY B O 1
ATOM 2324 N N . LEU B 1 14 ? 10.586 19.266 8.195 1 93.06 14 LEU B N 1
ATOM 2325 C CA . LEU B 1 14 ? 9.586 20.328 8.094 1 93.06 14 LEU B CA 1
ATOM 2326 C C . LEU B 1 14 ? 8.336 19.969 8.891 1 93.06 14 LEU B C 1
ATOM 2328 O O . LEU B 1 14 ? 7.602 19.047 8.516 1 93.06 14 LEU B O 1
ATOM 2332 N N . GLY B 1 15 ? 8.156 20.656 9.977 1 93.44 15 GLY B N 1
ATOM 2333 C CA . GLY B 1 15 ? 7.004 20.406 10.82 1 93.44 15 GLY B CA 1
ATOM 2334 C C . GLY B 1 15 ? 5.777 21.188 10.406 1 93.44 15 GLY B C 1
ATOM 2335 O O . GLY B 1 15 ? 5.895 22.312 9.914 1 93.44 15 GLY B O 1
ATOM 2336 N N . PHE B 1 16 ? 4.609 20.609 10.617 1 92.25 16 PHE B N 1
ATOM 2337 C CA . PHE B 1 16 ? 3.355 21.266 10.273 1 92.25 16 PHE B CA 1
ATOM 2338 C C . PHE B 1 16 ? 2.475 21.422 11.508 1 92.25 16 PHE B C 1
ATOM 2340 O O . PHE B 1 16 ? 2.406 20.531 12.352 1 92.25 16 PHE B O 1
ATOM 2347 N N . VAL B 1 17 ? 1.803 22.562 11.508 1 87.62 17 VAL B N 1
ATOM 2348 C CA . VAL B 1 17 ? 0.741 22.812 12.477 1 87.62 17 VAL B CA 1
ATOM 2349 C C . VAL B 1 17 ? -0.62 22.578 11.82 1 87.62 17 VAL B C 1
ATOM 2351 O O . VAL B 1 17 ? -0.878 23.078 10.727 1 87.62 17 VAL B O 1
ATOM 2354 N N . GLY B 1 18 ? -1.448 21.734 12.461 1 86.62 18 GLY B N 1
ATOM 2355 C CA . GLY B 1 18 ? -2.816 21.625 11.984 1 86.62 18 GLY B CA 1
ATOM 2356 C C . GLY B 1 18 ? -3.652 22.859 12.266 1 86.62 18 GLY B C 1
ATOM 2357 O O . GLY B 1 18 ? -3.975 23.141 13.422 1 86.62 18 GLY B O 1
ATOM 2358 N N . ALA B 1 19 ? -4.07 23.516 11.203 1 82.5 19 ALA B N 1
ATOM 2359 C CA . ALA B 1 19 ? -4.738 24.812 11.398 1 82.5 19 ALA B CA 1
ATOM 2360 C C . ALA B 1 19 ? -6.195 24.75 10.945 1 82.5 19 ALA B C 1
ATOM 2362 O O . ALA B 1 19 ? -6.93 25.734 11.055 1 82.5 19 ALA B O 1
ATOM 2363 N N . ALA B 1 20 ? -6.574 23.562 10.516 1 78.94 20 ALA B N 1
ATOM 2364 C CA . ALA B 1 20 ? -7.887 23.469 9.883 1 78.94 20 ALA B CA 1
ATOM 2365 C C . ALA B 1 20 ? -9 23.812 10.867 1 78.94 20 ALA B C 1
ATOM 2367 O O . ALA B 1 20 ? -10.008 24.422 10.484 1 78.94 20 ALA B O 1
ATOM 2368 N N . PHE B 1 21 ? -8.797 23.453 12.109 1 77.44 21 PHE B N 1
ATOM 2369 C CA . PHE B 1 21 ? -9.844 23.688 13.102 1 77.44 21 PHE B CA 1
ATOM 2370 C C . PHE B 1 21 ? -9.391 24.688 14.148 1 77.44 21 PHE B C 1
ATOM 2372 O O . PHE B 1 21 ? -10.055 24.859 15.172 1 77.44 21 PHE B O 1
ATOM 2379 N N . ALA B 1 22 ? -8.266 25.297 13.867 1 79.31 22 ALA B N 1
ATOM 2380 C CA . ALA B 1 22 ? -7.738 26.281 14.812 1 79.31 22 ALA B CA 1
ATOM 2381 C C . ALA B 1 22 ? -8.516 27.594 14.742 1 79.31 22 ALA B C 1
ATOM 2383 O O . ALA B 1 22 ? -8.953 28 13.664 1 79.31 22 ALA B O 1
ATOM 2384 N N . THR B 1 23 ? -8.695 28.188 15.898 1 79.56 23 THR B N 1
ATOM 2385 C CA . THR B 1 23 ? -9.188 29.562 15.914 1 79.56 23 THR B CA 1
ATOM 2386 C C . THR B 1 23 ? -8.062 30.547 15.586 1 79.56 23 THR B C 1
ATOM 2388 O O . THR B 1 23 ? -6.883 30.219 15.75 1 79.56 23 THR B O 1
ATOM 2391 N N . PRO B 1 24 ? -8.469 31.734 15.125 1 80.38 24 PRO B N 1
ATOM 2392 C CA . PRO B 1 24 ? -7.422 32.719 14.883 1 80.38 24 PRO B CA 1
ATOM 2393 C C . PRO B 1 24 ? -6.539 32.969 16.109 1 80.38 24 PRO B C 1
ATOM 2395 O O . PRO B 1 24 ? -5.32 33.094 15.977 1 80.38 24 PRO B O 1
ATOM 2398 N N . ASP B 1 25 ? -7.137 32.969 17.25 1 86.12 25 ASP B N 1
ATOM 2399 C CA . ASP B 1 25 ? -6.379 33.219 18.484 1 86.12 25 ASP B CA 1
ATOM 2400 C C . ASP B 1 25 ? -5.426 32.062 18.781 1 86.12 25 ASP B C 1
ATOM 2402 O O . ASP B 1 25 ? -4.262 32.281 19.109 1 86.12 25 ASP B O 1
ATOM 2406 N N . SER B 1 26 ? -5.93 30.875 18.578 1 85.25 26 SER B N 1
ATOM 2407 C CA . SER B 1 26 ? -5.074 29.719 18.844 1 85.25 26 SER B CA 1
ATOM 2408 C C . SER B 1 26 ? -3.928 29.641 17.844 1 85.25 26 SER B C 1
ATOM 2410 O O . SER B 1 26 ? -2.814 29.25 18.203 1 85.25 26 SER B O 1
ATOM 2412 N N . LEU B 1 27 ? -4.223 29.969 16.656 1 84.5 27 LEU B N 1
ATOM 2413 C CA . LEU B 1 27 ? -3.186 29.969 15.625 1 84.5 27 LEU B CA 1
ATOM 2414 C C . LEU B 1 27 ? -2.129 31.031 15.922 1 84.5 27 LEU B C 1
ATOM 2416 O O . LEU B 1 27 ? -0.933 30.781 15.75 1 84.5 27 LEU B O 1
ATOM 2420 N N . ARG B 1 28 ? -2.539 32.219 16.359 1 85.88 28 ARG B N 1
ATOM 2421 C CA . ARG B 1 28 ? -1.613 33.281 16.734 1 85.88 28 ARG B CA 1
ATOM 2422 C C . ARG B 1 28 ? -0.694 32.844 17.859 1 85.88 28 ARG B C 1
ATOM 2424 O O . ARG B 1 28 ? 0.503 33.125 17.844 1 85.88 28 ARG B O 1
ATOM 2431 N N . GLU B 1 29 ? -1.298 32.156 18.766 1 89.12 29 GLU B N 1
ATOM 2432 C CA . GLU B 1 29 ? -0.509 31.641 19.875 1 89.12 29 GLU B CA 1
ATOM 2433 C C . GLU B 1 29 ? 0.529 30.625 19.406 1 89.12 29 GLU B C 1
ATOM 2435 O O . GLU B 1 29 ? 1.677 30.656 19.859 1 89.12 29 GLU B O 1
ATOM 2440 N N . GLU B 1 30 ? 0.082 29.766 18.547 1 88.06 30 GLU B N 1
ATOM 2441 C CA . GLU B 1 30 ? 0.983 28.766 18 1 88.06 30 GLU B CA 1
ATOM 2442 C C . GLU B 1 30 ? 2.129 29.406 17.219 1 88.06 30 GLU B C 1
ATOM 2444 O O . GLU B 1 30 ? 3.283 28.984 17.359 1 88.06 30 GLU B O 1
ATOM 2449 N N . LEU B 1 31 ? 1.866 30.391 16.469 1 87.19 31 LEU B N 1
ATOM 2450 C CA . LEU B 1 31 ? 2.867 31.078 15.656 1 87.19 31 LEU B CA 1
ATOM 2451 C C . LEU B 1 31 ? 3.812 31.891 16.531 1 87.19 31 LEU B C 1
ATOM 2453 O O . LEU B 1 31 ? 5.008 31.984 16.234 1 87.19 31 LEU B O 1
ATOM 2457 N N . ALA B 1 32 ? 3.287 32.469 17.531 1 89.56 32 ALA B N 1
ATOM 2458 C CA . ALA B 1 32 ? 4.117 33.219 18.484 1 89.56 32 ALA B CA 1
ATOM 2459 C C . ALA B 1 32 ? 5.109 32.281 19.172 1 89.56 32 ALA B C 1
ATOM 2461 O O . ALA B 1 32 ? 6.277 32.625 19.359 1 89.56 32 ALA B O 1
ATOM 2462 N N . TYR B 1 33 ? 4.582 31.172 19.562 1 91.38 33 TYR B N 1
ATOM 2463 C CA . TYR B 1 33 ? 5.457 30.188 20.172 1 91.38 33 TYR B CA 1
ATOM 2464 C C . TYR B 1 33 ? 6.566 29.766 19.219 1 91.38 33 TYR B C 1
ATOM 2466 O O . TYR B 1 33 ? 7.734 29.703 19.594 1 91.38 33 TYR B O 1
ATOM 2474 N N . ALA B 1 34 ? 6.227 29.484 17.984 1 91.31 34 ALA B N 1
ATOM 2475 C CA . ALA B 1 34 ? 7.215 29.109 16.969 1 91.31 34 ALA B CA 1
ATOM 2476 C C . ALA B 1 34 ? 8.258 30.203 16.797 1 91.31 34 ALA B C 1
ATOM 2478 O O . ALA B 1 34 ? 9.461 29.922 16.719 1 91.31 34 ALA B O 1
ATOM 2479 N N . ARG B 1 35 ? 7.805 31.391 16.766 1 91.88 35 ARG B N 1
ATOM 2480 C CA . ARG B 1 35 ? 8.711 32.531 16.609 1 91.88 35 ARG B CA 1
ATOM 2481 C C . ARG B 1 35 ? 9.703 32.594 17.766 1 91.88 35 ARG B C 1
ATOM 2483 O O . ARG B 1 35 ? 10.898 32.812 17.547 1 91.88 35 ARG B O 1
ATOM 2490 N N . LYS B 1 36 ? 9.25 32.406 18.922 1 93.44 36 LYS B N 1
ATOM 2491 C CA . LYS B 1 36 ? 10.094 32.469 20.109 1 93.44 36 LYS B CA 1
ATOM 2492 C C . LYS B 1 36 ? 11.094 31.312 20.109 1 93.44 36 LYS B C 1
ATOM 2494 O O . LYS B 1 36 ? 12.195 31.453 20.672 1 93.44 36 LYS B O 1
ATOM 2499 N N . SER B 1 37 ? 10.742 30.281 19.484 1 93 37 SER B N 1
ATOM 2500 C CA . SER B 1 37 ? 11.562 29.078 19.5 1 93 37 SER B CA 1
ATOM 2501 C C . SER B 1 37 ? 12.719 29.172 18.516 1 93 37 SER B C 1
ATOM 2503 O O . SER B 1 37 ? 13.656 28.375 18.562 1 93 37 SER B O 1
ATOM 2505 N N . PHE B 1 38 ? 12.625 30.141 17.625 1 92.69 38 PHE B N 1
ATOM 2506 C CA . PHE B 1 38 ? 13.688 30.406 16.656 1 92.69 38 PHE B CA 1
ATOM 2507 C C . PHE B 1 38 ? 14.148 31.844 16.719 1 92.69 38 PHE B C 1
ATOM 2509 O O . PHE B 1 38 ? 14.008 32.594 15.75 1 92.69 38 PHE B O 1
ATOM 2516 N N . PRO B 1 39 ? 14.867 32.25 17.688 1 90.88 39 PRO B N 1
ATOM 2517 C CA . PRO B 1 39 ? 15.227 33.656 17.906 1 90.88 39 PRO B CA 1
ATOM 2518 C C . PRO B 1 39 ? 16.188 34.188 16.844 1 90.88 39 PRO B C 1
ATOM 2520 O O . PRO B 1 39 ? 16.188 35.406 16.562 1 90.88 39 PRO B O 1
ATOM 2523 N N . ASP B 1 40 ? 16.922 33.344 16.266 1 92.5 40 ASP B N 1
ATOM 2524 C CA . ASP B 1 40 ? 17.938 33.781 15.305 1 92.5 40 ASP B CA 1
ATOM 2525 C C . ASP B 1 40 ? 17.312 34.125 13.953 1 92.5 40 ASP B C 1
ATOM 2527 O O . ASP B 1 40 ? 17.969 34.719 13.086 1 92.5 40 ASP B O 1
ATOM 2531 N N . LEU B 1 41 ? 16.062 33.875 13.805 1 89.56 41 LEU B N 1
ATOM 2532 C CA . LEU B 1 41 ? 15.414 34.094 12.516 1 89.56 41 LEU B CA 1
ATOM 2533 C C . LEU B 1 41 ? 14.984 35.562 12.359 1 89.56 41 LEU B C 1
ATOM 2535 O O . LEU B 1 41 ? 14.742 36.031 11.25 1 89.56 41 LEU B O 1
ATOM 2539 N N . GLY B 1 42 ? 14.938 36.312 13.438 1 84.62 42 GLY B N 1
ATOM 2540 C CA . GLY B 1 42 ? 14.438 37.656 13.344 1 84.62 42 GLY B CA 1
ATOM 2541 C C . GLY B 1 42 ? 13.078 37.75 12.672 1 84.62 42 GLY B C 1
ATOM 2542 O O . GLY B 1 42 ? 12.125 37.125 13.102 1 84.62 42 GLY B O 1
ATOM 2543 N N . ASN B 1 43 ? 13.086 38.469 11.445 1 82.62 43 ASN B N 1
ATOM 2544 C CA . ASN B 1 43 ? 11.828 38.688 10.742 1 82.62 43 ASN B CA 1
ATOM 2545 C C . ASN B 1 43 ? 11.688 37.75 9.539 1 82.62 43 ASN B C 1
ATOM 2547 O O . ASN B 1 43 ? 10.719 37.844 8.781 1 82.62 43 ASN B O 1
ATOM 2551 N N . GLU B 1 44 ? 12.57 36.906 9.469 1 84.62 44 GLU B N 1
ATOM 2552 C CA . GLU B 1 44 ? 12.477 35.938 8.375 1 84.62 44 GLU B CA 1
ATOM 2553 C C . GLU B 1 44 ? 11.297 34.969 8.57 1 84.62 44 GLU B C 1
ATOM 2555 O O . GLU B 1 44 ? 10.852 34.781 9.703 1 84.62 44 GLU B O 1
ATOM 2560 N N . PRO B 1 45 ? 10.805 34.438 7.531 1 86.06 45 PRO B N 1
ATOM 2561 C CA . PRO B 1 45 ? 9.672 33.5 7.645 1 86.06 45 PRO B CA 1
ATOM 2562 C C . PRO B 1 45 ? 9.984 32.281 8.531 1 86.06 45 PRO B C 1
ATOM 2564 O O . PRO B 1 45 ? 11.109 31.781 8.508 1 86.06 45 PRO B O 1
ATOM 2567 N N . LEU B 1 46 ? 9.023 31.875 9.273 1 87.88 46 LEU B N 1
ATOM 2568 C CA . LEU B 1 46 ? 9.148 30.672 10.094 1 87.88 46 LEU B CA 1
ATOM 2569 C C . LEU B 1 46 ? 9.273 29.438 9.211 1 87.88 46 LEU B C 1
ATOM 2571 O O . LEU B 1 46 ? 8.562 29.297 8.211 1 87.88 46 LEU B O 1
ATOM 2575 N N . PRO B 1 47 ? 10.125 28.562 9.492 1 89.94 47 PRO B N 1
ATOM 2576 C CA . PRO B 1 47 ? 10.297 27.328 8.719 1 89.94 47 PRO B CA 1
ATOM 2577 C C . PRO B 1 47 ? 9.344 26.219 9.156 1 89.94 47 PRO B C 1
ATOM 2579 O O . PRO B 1 47 ? 9.773 25.094 9.438 1 89.94 47 PRO B O 1
ATOM 2582 N N . ILE B 1 48 ? 8.094 26.5 9.242 1 91.69 48 ILE B N 1
ATOM 2583 C CA . ILE B 1 48 ? 7.047 25.547 9.57 1 91.69 48 ILE B CA 1
ATOM 2584 C C . ILE B 1 48 ? 5.91 25.641 8.562 1 91.69 48 ILE B C 1
ATOM 2586 O O . ILE B 1 48 ? 5.785 26.656 7.859 1 91.69 48 ILE B O 1
ATOM 2590 N N . GLY B 1 49 ? 5.164 24.547 8.469 1 90.88 49 GLY B N 1
ATOM 2591 C CA . GLY B 1 49 ? 3.984 24.531 7.621 1 90.88 49 GLY B CA 1
ATOM 2592 C C . GLY B 1 49 ? 2.688 24.656 8.398 1 90.88 49 GLY B C 1
ATOM 2593 O O . GLY B 1 49 ? 2.643 24.344 9.594 1 90.88 49 GLY B O 1
ATOM 2594 N N . LEU B 1 50 ? 1.733 25.188 7.699 1 88.25 50 LEU B N 1
ATOM 2595 C CA . LEU B 1 50 ? 0.369 25.219 8.211 1 88.25 50 LEU B CA 1
ATOM 2596 C C . LEU B 1 50 ? -0.551 24.344 7.375 1 88.25 50 LEU B C 1
ATOM 2598 O O . LEU B 1 50 ? -0.589 24.469 6.148 1 88.25 50 LEU B O 1
ATOM 2602 N N . GLY B 1 51 ? -1.187 23.453 8.07 1 89.25 51 GLY B N 1
ATOM 2603 C CA . GLY B 1 51 ? -2.096 22.547 7.387 1 89.25 51 GLY B CA 1
ATOM 2604 C C . GLY B 1 51 ? -3.539 23.016 7.422 1 89.25 51 GLY B C 1
ATOM 2605 O O . GLY B 1 51 ? -4.062 23.359 8.484 1 89.25 51 GLY B O 1
ATOM 2606 N N . TYR B 1 52 ? -4.168 23 6.223 1 86.81 52 TYR B N 1
ATOM 2607 C CA . TYR B 1 52 ? -5.578 23.344 6.086 1 86.81 52 TYR B CA 1
ATOM 2608 C C . TYR B 1 52 ? -6.352 22.234 5.383 1 86.81 52 TYR B C 1
ATOM 2610 O O . TYR B 1 52 ? -5.754 21.359 4.762 1 86.81 52 TYR B O 1
ATOM 2618 N N . ILE B 1 53 ? -7.688 22.297 5.559 1 85.81 53 ILE B N 1
ATOM 2619 C CA . ILE B 1 53 ? -8.602 21.422 4.824 1 85.81 53 ILE B CA 1
ATOM 2620 C C . ILE B 1 53 ? -9.352 22.25 3.775 1 85.81 53 ILE B C 1
ATOM 2622 O O . ILE B 1 53 ? -10.039 23.219 4.105 1 85.81 53 ILE B O 1
ATOM 2626 N N . GLY B 1 54 ? -9.266 21.891 2.549 1 80.31 54 GLY B N 1
ATOM 2627 C CA . GLY B 1 54 ? -9.719 22.672 1.412 1 80.31 54 GLY B CA 1
ATOM 2628 C C . GLY B 1 54 ? -11.18 23.078 1.501 1 80.31 54 GLY B C 1
ATOM 2629 O O . GLY B 1 54 ? -11.516 24.25 1.353 1 80.31 54 GLY B O 1
ATOM 2630 N N . TRP B 1 55 ? -12.039 22.109 1.765 1 77.38 55 TRP B N 1
ATOM 2631 C CA . TRP B 1 55 ? -13.469 22.406 1.716 1 77.38 55 TRP B CA 1
ATOM 2632 C C . TRP B 1 55 ? -13.875 23.297 2.893 1 77.38 55 TRP B C 1
ATOM 2634 O O . TRP B 1 55 ? -14.836 24.062 2.799 1 77.38 55 TRP B O 1
ATOM 2644 N N . ILE B 1 56 ? -13.172 23.203 3.982 1 76.88 56 ILE B N 1
ATOM 2645 C CA . ILE B 1 56 ? -13.43 24.078 5.113 1 76.88 56 ILE B CA 1
ATOM 2646 C C . ILE B 1 56 ? -12.953 25.5 4.777 1 76.88 56 ILE B C 1
ATOM 2648 O O . ILE B 1 56 ? -13.641 26.469 5.09 1 76.88 56 ILE B O 1
ATOM 2652 N N . LEU B 1 57 ? -11.812 25.5 4.105 1 75.56 57 LEU B N 1
ATOM 2653 C CA . LEU B 1 57 ? -11.289 26.781 3.674 1 75.56 57 LEU B CA 1
ATOM 2654 C C . LEU B 1 57 ? -12.227 27.453 2.674 1 75.56 57 LEU B C 1
ATOM 2656 O O . LEU B 1 57 ? -12.43 28.672 2.725 1 75.56 57 LEU B O 1
ATOM 2660 N N . ASP B 1 58 ? -12.797 26.656 1.812 1 73.94 58 ASP B N 1
ATOM 2661 C CA . ASP B 1 58 ? -13.711 27.172 0.795 1 73.94 58 ASP B CA 1
ATOM 2662 C C . ASP B 1 58 ? -14.977 27.734 1.431 1 73.94 58 ASP B C 1
ATOM 2664 O O . ASP B 1 58 ? -15.555 28.703 0.919 1 73.94 58 ASP B O 1
ATOM 2668 N N . ALA B 1 59 ? -15.328 27.094 2.48 1 74.56 59 ALA B N 1
ATOM 2669 C CA . ALA B 1 59 ? -16.562 27.5 3.143 1 74.56 59 ALA B CA 1
ATOM 2670 C C . ALA B 1 59 ? -16.344 28.766 3.969 1 74.56 59 ALA B C 1
ATOM 2672 O O . ALA B 1 59 ? -17.297 29.469 4.305 1 74.56 59 ALA B O 1
ATOM 2673 N N . ASN B 1 60 ? -15.086 28.938 4.289 1 70.75 60 ASN B N 1
ATOM 2674 C CA . ASN B 1 60 ? -14.758 30.109 5.09 1 70.75 60 ASN B CA 1
ATOM 2675 C C . ASN B 1 60 ? -14.156 31.219 4.234 1 70.75 60 ASN B C 1
ATOM 2677 O O . ASN B 1 60 ? -12.953 31.203 3.949 1 70.75 60 ASN B O 1
ATOM 2681 N N . GLU B 1 61 ? -14.961 32.094 3.848 1 63.94 61 GLU B N 1
ATOM 2682 C CA . GLU B 1 61 ? -14.539 33.156 2.961 1 63.94 61 GLU B CA 1
ATOM 2683 C C . GLU B 1 61 ? -13.336 33.906 3.527 1 63.94 61 GLU B C 1
ATOM 2685 O O . GLU B 1 61 ? -12.406 34.25 2.793 1 63.94 61 GLU B O 1
ATOM 2690 N N . GLU B 1 62 ? -13.43 34.125 4.777 1 62.09 62 GLU B N 1
ATOM 2691 C CA . GLU B 1 62 ? -12.359 34.906 5.41 1 62.09 62 GLU B CA 1
ATOM 2692 C C . GLU B 1 62 ? -11.031 34.156 5.324 1 62.09 62 GLU B C 1
ATOM 2694 O O . GLU B 1 62 ? -10 34.719 4.984 1 62.09 62 GLU B O 1
ATOM 2699 N N . GLN B 1 63 ? -11.078 32.875 5.586 1 61.69 63 GLN B N 1
ATOM 2700 C CA . GLN B 1 63 ? -9.859 32.094 5.547 1 61.69 63 GLN B CA 1
ATOM 2701 C C . GLN B 1 63 ? -9.375 31.891 4.113 1 61.69 63 GLN B C 1
ATOM 2703 O O . GLN B 1 63 ? -8.164 31.906 3.852 1 61.69 63 GLN B O 1
ATOM 2708 N N . SER B 1 64 ? -10.375 31.688 3.305 1 60.25 64 SER B N 1
ATOM 2709 C CA . SER B 1 64 ? -10.031 31.531 1.895 1 60.25 64 SER B CA 1
ATOM 2710 C C . SER B 1 64 ? -9.359 32.781 1.353 1 60.25 64 SER B C 1
ATOM 2712 O O . SER B 1 64 ? -8.398 32.688 0.583 1 60.25 64 SER B O 1
ATOM 2714 N N . GLU B 1 65 ? -9.906 33.812 1.811 1 58.88 65 GLU B N 1
ATOM 2715 C CA . GLU B 1 65 ? -9.328 35.062 1.382 1 58.88 65 GLU B CA 1
ATOM 2716 C C . GLU B 1 65 ? -7.895 35.219 1.887 1 58.88 65 GLU B C 1
ATOM 2718 O O . GLU B 1 65 ? -7.031 35.75 1.178 1 58.88 65 GLU B O 1
ATOM 2723 N N . GLU B 1 66 ? -7.715 34.719 3.076 1 58.38 66 GLU B N 1
ATOM 2724 C CA . GLU B 1 66 ? -6.367 34.781 3.635 1 58.38 66 GLU B CA 1
ATOM 2725 C C . GLU B 1 66 ? -5.402 33.906 2.844 1 58.38 66 GLU B C 1
ATOM 2727 O O . GLU B 1 66 ? -4.254 34.281 2.615 1 58.38 66 GLU B O 1
ATOM 2732 N N . LEU B 1 67 ? -5.934 32.75 2.449 1 58.78 67 LEU B N 1
ATOM 2733 C CA . LEU B 1 67 ? -5.094 31.875 1.651 1 58.78 67 LEU B CA 1
ATOM 2734 C C . LEU B 1 67 ? -4.812 32.469 0.28 1 58.78 67 LEU B C 1
ATOM 2736 O O . LEU B 1 67 ? -3.695 32.375 -0.23 1 58.78 67 LEU B O 1
ATOM 2740 N N . ILE B 1 68 ? -6.008 32.938 -0.253 1 56.69 68 ILE B N 1
ATOM 2741 C CA . ILE B 1 68 ? -5.836 33.656 -1.52 1 56.69 68 ILE B CA 1
ATOM 2742 C C . ILE B 1 68 ? -4.875 34.812 -1.332 1 56.69 68 ILE B C 1
ATOM 2744 O O . ILE B 1 68 ? -4.008 35.062 -2.178 1 56.69 68 ILE B O 1
ATOM 2748 N N . TYR B 1 69 ? -5.137 35.469 -0.196 1 52.56 69 TYR B N 1
ATOM 2749 C CA . TYR B 1 69 ? -4.25 36.594 0.112 1 52.56 69 TYR B CA 1
ATOM 2750 C C . TYR B 1 69 ? -2.805 36.094 0.242 1 52.56 69 TYR B C 1
ATOM 2752 O O . TYR B 1 69 ? -1.886 36.75 -0.268 1 52.56 69 TYR B O 1
ATOM 2760 N N . VAL B 1 70 ? -2.729 34.969 0.887 1 53.78 70 VAL B N 1
ATOM 2761 C CA . VAL B 1 70 ? -1.38 34.438 1.053 1 53.78 70 VAL B CA 1
ATOM 2762 C C . VAL B 1 70 ? -0.78 34.125 -0.314 1 53.78 70 VAL B C 1
ATOM 2764 O O . VAL B 1 70 ? 0.41 34.344 -0.546 1 53.78 70 VAL B O 1
ATOM 2767 N N . ARG B 1 71 ? -1.741 33.656 -1.175 1 55.69 71 ARG B N 1
ATOM 2768 C CA . ARG B 1 71 ? -1.255 33.281 -2.502 1 55.69 71 ARG B CA 1
ATOM 2769 C C . ARG B 1 71 ? -1.068 34.531 -3.377 1 55.69 71 ARG B C 1
ATOM 2771 O O . ARG B 1 71 ? -0.126 34.594 -4.168 1 55.69 71 ARG B O 1
ATOM 2778 N N . ALA B 1 72 ? -2.24 35.438 -3.357 1 50.47 72 ALA B N 1
ATOM 2779 C CA . ALA B 1 72 ? -2.291 36.562 -4.285 1 50.47 72 ALA B CA 1
ATOM 2780 C C . ALA B 1 72 ? -1.641 37.812 -3.676 1 50.47 72 ALA B C 1
ATOM 2782 O O . ALA B 1 72 ? -1.401 38.781 -4.375 1 50.47 72 ALA B O 1
ATOM 2783 N N . SER B 1 73 ? -1.75 37.938 -2.408 1 42.62 73 SER B N 1
ATOM 2784 C CA . SER B 1 73 ? -1.377 39.25 -1.89 1 42.62 73 SER B CA 1
ATOM 2785 C C . SER B 1 73 ? -0.076 39.75 -2.514 1 42.62 73 SER B C 1
ATOM 2787 O O . SER B 1 73 ? 0.885 38.969 -2.639 1 42.62 73 SER B O 1
ATOM 2789 N N . SER B 1 74 ? -0.312 40.781 -3.152 1 44.41 74 SER B N 1
ATOM 2790 C CA . SER B 1 74 ? 0.776 41.656 -3.549 1 44.41 74 SER B CA 1
ATOM 2791 C C . SER B 1 74 ? 1.752 41.875 -2.398 1 44.41 74 SER B C 1
ATOM 2793 O O . SER B 1 74 ? 2.846 42.406 -2.602 1 44.41 74 SER B O 1
ATOM 2795 N N . ALA B 1 75 ? 1.27 42.094 -1.256 1 43.59 75 ALA B N 1
ATOM 2796 C CA . ALA B 1 75 ? 2.166 42.219 -0.112 1 43.59 75 ALA B CA 1
ATOM 2797 C C . ALA B 1 75 ? 3.17 41.094 -0.054 1 43.59 75 ALA B C 1
ATOM 2799 O O . ALA B 1 75 ? 4.309 41.25 0.382 1 43.59 75 ALA B O 1
ATOM 2800 N N . ASN B 1 76 ? 2.719 39.906 -0.505 1 46.94 76 ASN B N 1
ATOM 2801 C CA . ASN B 1 76 ? 3.676 38.844 -0.859 1 46.94 76 ASN B CA 1
ATOM 2802 C C . ASN B 1 76 ? 4.484 39.219 -2.098 1 46.94 76 ASN B C 1
ATOM 2804 O O . ASN B 1 76 ? 5.422 38.531 -2.471 1 46.94 76 ASN B O 1
ATOM 2808 N N . ALA B 1 77 ? 3.979 40 -2.916 1 45.69 77 ALA B N 1
ATOM 2809 C CA . ALA B 1 77 ? 4.781 40.656 -3.939 1 45.69 77 ALA B CA 1
ATOM 2810 C C . ALA B 1 77 ? 6 41.344 -3.322 1 45.69 77 ALA B C 1
ATOM 2812 O O . ALA B 1 77 ? 7.051 41.438 -3.963 1 45.69 77 ALA B O 1
ATOM 2813 N N . ARG B 1 78 ? 5.73 42 -2.266 1 43.88 78 ARG B N 1
ATOM 2814 C CA . ARG B 1 78 ? 6.867 42.625 -1.603 1 43.88 78 ARG B CA 1
ATOM 2815 C C . ARG B 1 78 ? 7.605 41.625 -0.712 1 43.88 78 ARG B C 1
ATOM 2817 O O . ARG B 1 78 ? 8.68 41.938 -0.193 1 43.88 78 ARG B O 1
ATOM 2824 N N . ALA B 1 79 ? 6.887 40.531 -0.314 1 48.19 79 ALA B N 1
ATOM 2825 C CA . ALA B 1 79 ? 7.652 39.594 0.507 1 48.19 79 ALA B CA 1
ATOM 2826 C C . ALA B 1 79 ? 8.672 38.844 -0.334 1 48.19 79 ALA B C 1
ATOM 2828 O O . ALA B 1 79 ? 8.352 38.375 -1.434 1 48.19 79 ALA B O 1
ATOM 2829 N N . THR B 1 80 ? 9.797 39.094 -0.225 1 56.25 80 THR B N 1
ATOM 2830 C CA . THR B 1 80 ? 10.945 38.406 -0.815 1 56.25 80 THR B CA 1
ATOM 2831 C C . THR B 1 80 ? 10.758 36.906 -0.769 1 56.25 80 THR B C 1
ATOM 2833 O O . THR B 1 80 ? 11.398 36.156 -1.522 1 56.25 80 THR B O 1
ATOM 2836 N N . HIS B 1 81 ? 9.812 36.312 0.19 1 63.53 81 HIS B N 1
ATOM 2837 C CA . HIS B 1 81 ? 9.688 34.875 0.243 1 63.53 81 HIS B CA 1
ATOM 2838 C C . HIS B 1 81 ? 8.227 34.438 0.133 1 63.53 81 HIS B C 1
ATOM 2840 O O . HIS B 1 81 ? 7.379 34.906 0.904 1 63.53 81 HIS B O 1
ATOM 2846 N N . LYS B 1 82 ? 7.766 33.875 -0.952 1 73.06 82 LYS B N 1
ATOM 2847 C CA . LYS B 1 82 ? 6.438 33.281 -1.159 1 73.06 82 LYS B CA 1
ATOM 2848 C C . LYS B 1 82 ? 6.305 31.938 -0.476 1 73.06 82 LYS B C 1
ATOM 2850 O O . LYS B 1 82 ? 7.215 31.109 -0.554 1 73.06 82 LYS B O 1
ATOM 2855 N N . PRO B 1 83 ? 5.148 31.828 0.36 1 81.69 83 PRO B N 1
ATOM 2856 C CA . PRO B 1 83 ? 4.938 30.5 0.931 1 81.69 83 PRO B CA 1
ATOM 2857 C C . PRO B 1 83 ? 4.832 29.406 -0.134 1 81.69 83 PRO B C 1
ATOM 2859 O O . PRO B 1 83 ? 4.277 29.641 -1.21 1 81.69 83 PRO B O 1
ATOM 2862 N N . LEU B 1 84 ? 5.359 28.359 0.178 1 88.75 84 LEU B N 1
ATOM 2863 C CA . LEU B 1 84 ? 5.23 27.188 -0.692 1 88.75 84 LEU B CA 1
ATOM 2864 C C . LEU B 1 84 ? 3.893 26.484 -0.468 1 88.75 84 LEU B C 1
ATOM 2866 O O . LEU B 1 84 ? 3.43 26.375 0.669 1 88.75 84 LEU B O 1
ATOM 2870 N N . ILE B 1 85 ? 3.273 26.078 -1.536 1 90.38 85 ILE B N 1
ATOM 2871 C CA . ILE B 1 85 ? 1.987 25.406 -1.453 1 90.38 85 ILE B CA 1
ATOM 2872 C C . ILE B 1 85 ? 2.188 23.891 -1.634 1 90.38 85 ILE B C 1
ATOM 2874 O O . ILE B 1 85 ? 2.693 23.453 -2.666 1 90.38 85 ILE B O 1
ATOM 2878 N N . PHE B 1 86 ? 1.797 23.203 -0.551 1 93.88 86 PHE B N 1
ATOM 2879 C CA . PHE B 1 86 ? 1.745 21.75 -0.578 1 93.88 86 PHE B CA 1
ATOM 2880 C C . PHE B 1 86 ? 0.315 21.25 -0.775 1 93.88 86 PHE B C 1
ATOM 2882 O O . PHE B 1 86 ? -0.604 21.719 -0.097 1 93.88 86 PHE B O 1
ATOM 2889 N N . LEU B 1 87 ? 0.132 20.344 -1.745 1 94.88 87 LEU B N 1
ATOM 2890 C CA . LEU B 1 87 ? -1.194 19.766 -1.935 1 94.88 87 LEU B CA 1
ATOM 2891 C C . LEU B 1 87 ? -1.172 18.266 -1.697 1 94.88 87 LEU B C 1
ATOM 2893 O O . LEU B 1 87 ? -0.363 17.547 -2.293 1 94.88 87 LEU B O 1
ATOM 2897 N N . GLN B 1 88 ? -1.974 17.859 -0.807 1 96.12 88 GLN B N 1
ATOM 2898 C CA . GLN B 1 88 ? -2.162 16.422 -0.59 1 96.12 88 GLN B CA 1
ATOM 2899 C C . GLN B 1 88 ? -3.156 15.844 -1.591 1 96.12 88 GLN B C 1
ATOM 2901 O O . GLN B 1 88 ? -4.324 16.234 -1.614 1 96.12 88 GLN B O 1
ATOM 2906 N N . ALA B 1 89 ? -2.674 14.953 -2.422 1 96.56 89 ALA B N 1
ATOM 2907 C CA . ALA B 1 89 ? -3.504 14.281 -3.416 1 96.56 89 ALA B CA 1
ATOM 2908 C C . ALA B 1 89 ? -3.822 12.852 -2.982 1 96.56 89 ALA B C 1
ATOM 2910 O O . ALA B 1 89 ? -2.963 12.156 -2.438 1 96.56 89 ALA B O 1
ATOM 2911 N N . THR B 1 90 ? -5.074 12.422 -3.297 1 96 90 THR B N 1
ATOM 2912 C CA . THR B 1 90 ? -5.484 11.055 -2.98 1 96 90 THR B CA 1
ATOM 2913 C C . THR B 1 90 ? -5.801 10.273 -4.254 1 96 90 THR B C 1
ATOM 2915 O O . THR B 1 90 ? -6.348 9.172 -4.195 1 96 90 THR B O 1
ATOM 2918 N N . SER B 1 91 ? -5.527 10.891 -5.387 1 96.06 91 SER B N 1
ATOM 2919 C CA . SER B 1 91 ? -5.68 10.258 -6.691 1 96.06 91 SER B CA 1
ATOM 2920 C C . SER B 1 91 ? -4.742 10.883 -7.719 1 96.06 91 SER B C 1
ATOM 2922 O O . SER B 1 91 ? -4.234 11.984 -7.516 1 96.06 91 SER B O 1
ATOM 2924 N N . LEU B 1 92 ? -4.555 10.148 -8.766 1 97.06 92 LEU B N 1
ATOM 2925 C CA . LEU B 1 92 ? -3.762 10.68 -9.867 1 97.06 92 LEU B CA 1
ATOM 2926 C C . LEU B 1 92 ? -4.41 11.938 -10.445 1 97.06 92 LEU B C 1
ATOM 2928 O O . LEU B 1 92 ? -3.719 12.914 -10.742 1 97.06 92 LEU B O 1
ATOM 2932 N N . GLU B 1 93 ? -5.699 11.93 -10.594 1 96 93 GLU B N 1
ATOM 2933 C CA . GLU B 1 93 ? -6.422 13.062 -11.148 1 96 93 GLU B CA 1
ATOM 2934 C C . GLU B 1 93 ? -6.195 14.328 -10.32 1 96 93 GLU B C 1
ATOM 2936 O O . GLU B 1 93 ? -5.914 15.391 -10.867 1 96 93 GLU B O 1
ATOM 2941 N N . GLU B 1 94 ? -6.277 14.188 -9.016 1 94.44 94 GLU B N 1
ATOM 2942 C CA . GLU B 1 94 ? -6.031 15.32 -8.133 1 94.44 94 GLU B CA 1
ATOM 2943 C C . GLU B 1 94 ? -4.602 15.844 -8.281 1 94.44 94 GLU B C 1
ATOM 2945 O O . GLU B 1 94 ? -4.375 17.047 -8.312 1 94.44 94 GLU B O 1
ATOM 2950 N N . ALA B 1 95 ? -3.684 14.938 -8.367 1 97 95 ALA B N 1
ATOM 2951 C CA . ALA B 1 95 ? -2.277 15.305 -8.5 1 97 95 ALA B CA 1
ATOM 2952 C C . ALA B 1 95 ? -2.029 16.078 -9.797 1 97 95 ALA B C 1
ATOM 2954 O O . ALA B 1 95 ? -1.293 17.062 -9.805 1 97 95 ALA B O 1
ATOM 2955 N N . LEU B 1 96 ? -2.654 15.602 -10.828 1 96.38 96 LEU B N 1
ATOM 2956 C CA . LEU B 1 96 ? -2.455 16.234 -12.125 1 96.38 96 LEU B CA 1
ATOM 2957 C C . LEU B 1 96 ? -3.074 17.625 -12.156 1 96.38 96 LEU B C 1
ATOM 2959 O O . LEU B 1 96 ? -2.482 18.562 -12.703 1 96.38 96 LEU B O 1
ATOM 2963 N N . VAL B 1 97 ? -4.211 17.797 -11.57 1 93.94 97 VAL B N 1
ATOM 2964 C CA . VAL B 1 97 ? -4.828 19.125 -11.469 1 93.94 97 VAL B CA 1
ATOM 2965 C C . VAL B 1 97 ? -3.934 20.047 -10.648 1 93.94 97 VAL B C 1
ATOM 2967 O O . VAL B 1 97 ? -3.672 21.188 -11.055 1 93.94 97 VAL B O 1
ATOM 2970 N N . ALA B 1 98 ? -3.445 19.547 -9.555 1 92.62 98 ALA B N 1
ATOM 2971 C CA . ALA B 1 98 ? -2.576 20.328 -8.68 1 92.62 98 ALA B CA 1
ATOM 2972 C C . ALA B 1 98 ? -1.323 20.797 -9.414 1 92.62 98 ALA B C 1
ATOM 2974 O O . ALA B 1 98 ? -0.911 21.953 -9.297 1 92.62 98 ALA B O 1
ATOM 2975 N N . ALA B 1 99 ? -0.752 19.922 -10.156 1 94 99 ALA B N 1
ATOM 2976 C CA . ALA B 1 99 ? 0.499 20.203 -10.852 1 94 99 ALA B CA 1
ATOM 2977 C C . ALA B 1 99 ? 0.26 21.125 -12.055 1 94 99 ALA B C 1
ATOM 2979 O O . ALA B 1 99 ? 0.957 22.125 -12.234 1 94 99 ALA B O 1
ATOM 2980 N N . ASN B 1 100 ? -0.744 20.797 -12.859 1 92.25 100 ASN B N 1
ATOM 2981 C CA . ASN B 1 100 ? -0.888 21.406 -14.18 1 92.25 100 ASN B CA 1
ATOM 2982 C C . ASN B 1 100 ? -1.738 22.672 -14.125 1 92.25 100 ASN B C 1
ATOM 2984 O O . ASN B 1 100 ? -1.52 23.609 -14.891 1 92.25 100 ASN B O 1
ATOM 2988 N N . GLU B 1 101 ? -2.676 22.672 -13.258 1 89.25 101 GLU B N 1
ATOM 2989 C CA . GLU B 1 101 ? -3.613 23.797 -13.211 1 89.25 101 GLU B CA 1
ATOM 2990 C C . GLU B 1 101 ? -3.293 24.734 -12.055 1 89.25 101 GLU B C 1
ATOM 2992 O O . GLU B 1 101 ? -3.18 25.938 -12.242 1 89.25 101 GLU B O 1
ATOM 2997 N N . TRP B 1 102 ? -3.072 24.203 -10.875 1 86.38 102 TRP B N 1
ATOM 2998 C CA . TRP B 1 102 ? -2.857 25.031 -9.703 1 86.38 102 TRP B CA 1
ATOM 2999 C C . TRP B 1 102 ? -1.38 25.375 -9.539 1 86.38 102 TRP B C 1
ATOM 3001 O O . TRP B 1 102 ? -1.026 26.297 -8.789 1 86.38 102 TRP B O 1
ATOM 3011 N N . LYS B 1 103 ? -0.524 24.641 -10.211 1 89.56 103 LYS B N 1
ATOM 3012 C CA . LYS B 1 103 ? 0.918 24.875 -10.195 1 89.56 103 LYS B CA 1
ATOM 3013 C C . LYS B 1 103 ? 1.453 24.922 -8.766 1 89.56 103 LYS B C 1
ATOM 3015 O O . LYS B 1 103 ? 2.184 25.844 -8.398 1 89.56 103 LYS B O 1
ATOM 3020 N N . VAL B 1 104 ? 1.086 23.922 -8.016 1 92.12 104 VAL B N 1
ATOM 3021 C CA . VAL B 1 104 ? 1.538 23.812 -6.633 1 92.12 104 VAL B CA 1
ATOM 3022 C C . VAL B 1 104 ? 3.045 23.562 -6.602 1 92.12 104 VAL B C 1
ATOM 3024 O O . VAL B 1 104 ? 3.639 23.188 -7.609 1 92.12 104 VAL B O 1
ATOM 3027 N N . ASP B 1 105 ? 3.594 23.844 -5.406 1 93 105 ASP B N 1
ATOM 3028 C CA . ASP B 1 105 ? 5.043 23.719 -5.27 1 93 105 ASP B CA 1
ATOM 3029 C C . ASP B 1 105 ? 5.453 22.297 -4.938 1 93 105 ASP B C 1
ATOM 3031 O O . ASP B 1 105 ? 6.555 21.859 -5.285 1 93 105 ASP B O 1
ATOM 3035 N N . VAL B 1 106 ? 4.613 21.531 -4.188 1 96.31 106 VAL B N 1
ATOM 3036 C CA . VAL B 1 106 ? 4.891 20.172 -3.75 1 96.31 106 VAL B CA 1
ATOM 3037 C C . VAL B 1 106 ? 3.604 19.344 -3.775 1 96.31 106 VAL B C 1
ATOM 3039 O O . VAL B 1 106 ? 2.539 19.844 -3.391 1 96.31 106 VAL B O 1
ATOM 3042 N N . ILE B 1 107 ? 3.688 18.125 -4.223 1 97.56 107 ILE B N 1
ATOM 3043 C CA . ILE B 1 107 ? 2.564 17.188 -4.164 1 97.56 107 ILE B CA 1
ATOM 3044 C C . ILE B 1 107 ? 2.834 16.125 -3.102 1 97.56 107 ILE B C 1
ATOM 3046 O O . ILE B 1 107 ? 3.895 15.5 -3.098 1 97.56 107 ILE B O 1
ATOM 3050 N N . ILE B 1 108 ? 1.961 16.031 -2.191 1 98.19 108 ILE B N 1
ATOM 3051 C CA . ILE B 1 108 ? 1.964 14.93 -1.242 1 98.19 108 ILE B CA 1
ATOM 3052 C C . ILE B 1 108 ? 1.055 13.812 -1.75 1 98.19 108 ILE B C 1
ATOM 3054 O O . ILE B 1 108 ? -0.151 14.008 -1.915 1 98.19 108 ILE B O 1
ATOM 3058 N N . ALA B 1 109 ? 1.609 12.656 -2.014 1 98.31 109 ALA B N 1
ATOM 3059 C CA . ALA B 1 109 ? 0.865 11.492 -2.48 1 98.31 109 ALA B CA 1
ATOM 3060 C C . ALA B 1 109 ? 0.414 10.625 -1.311 1 98.31 109 ALA B C 1
ATOM 3062 O O . ALA B 1 109 ? 1.191 9.82 -0.788 1 98.31 109 ALA B O 1
ATOM 3063 N N . GLN B 1 110 ? -0.834 10.742 -0.992 1 97.94 110 GLN B N 1
ATOM 3064 C CA . GLN B 1 110 ? -1.342 10.008 0.163 1 97.94 110 GLN B CA 1
ATOM 3065 C C . GLN B 1 110 ? -1.971 8.688 -0.26 1 97.94 110 GLN B C 1
ATOM 3067 O O . GLN B 1 110 ? -2.99 8.672 -0.955 1 97.94 110 GLN B O 1
ATOM 3072 N N . GLY B 1 111 ? -1.329 7.613 0.157 1 97.12 111 GLY B N 1
ATOM 3073 C CA . GLY B 1 111 ? -1.853 6.289 -0.133 1 97.12 111 GLY B CA 1
ATOM 3074 C C . GLY B 1 111 ? -2.896 5.828 0.867 1 97.12 111 GLY B C 1
ATOM 3075 O O . GLY B 1 111 ? -3.152 6.508 1.862 1 97.12 111 GLY B O 1
ATOM 3076 N N . ASN B 1 112 ? -3.43 4.688 0.625 1 96 112 ASN B N 1
ATOM 3077 C CA . ASN B 1 112 ? -4.574 4.172 1.366 1 96 112 ASN B CA 1
ATOM 3078 C C . ASN B 1 112 ? -4.18 3.734 2.773 1 96 112 ASN B C 1
ATOM 3080 O O . ASN B 1 112 ? -5.039 3.609 3.652 1 96 112 ASN B O 1
ATOM 3084 N N . GLU B 1 113 ? -2.934 3.473 3.006 1 94.38 113 GLU B N 1
ATOM 3085 C CA . GLU B 1 113 ? -2.537 3.002 4.328 1 94.38 113 GLU B CA 1
ATOM 3086 C C . GLU B 1 113 ? -2.365 4.168 5.301 1 94.38 113 GLU B C 1
ATOM 3088 O O . GLU B 1 113 ? -2.107 3.961 6.488 1 94.38 113 GLU B O 1
ATOM 3093 N N . ALA B 1 114 ? -2.58 5.379 4.812 1 96.75 114 ALA B N 1
ATOM 3094 C CA . ALA B 1 114 ? -2.428 6.562 5.652 1 96.75 114 ALA B CA 1
ATOM 3095 C C . ALA B 1 114 ? -3.473 6.586 6.766 1 96.75 114 ALA B C 1
ATOM 3097 O O . ALA B 1 114 ? -4.629 6.211 6.551 1 96.75 114 ALA B O 1
ATOM 3098 N N . GLY B 1 115 ? -3.014 7.051 7.891 1 96.75 115 GLY B N 1
ATOM 3099 C CA . GLY B 1 115 ? -3.936 7.27 8.992 1 96.75 115 GLY B CA 1
ATOM 3100 C C . GLY B 1 115 ? -4.711 8.57 8.875 1 96.75 115 GLY B C 1
ATOM 3101 O O . GLY B 1 115 ? -4.184 9.57 8.383 1 96.75 115 GLY B O 1
ATOM 3102 N N . GLY B 1 116 ? -5.906 8.523 9.469 1 95.31 116 GLY B N 1
ATOM 3103 C CA . GLY B 1 116 ? -6.746 9.711 9.367 1 95.31 116 GLY B CA 1
ATOM 3104 C C . GLY B 1 116 ? -7.512 9.781 8.055 1 95.31 116 GLY B C 1
ATOM 3105 O O . GLY B 1 116 ? -7.77 8.758 7.422 1 95.31 116 GLY B O 1
ATOM 3106 N N . HIS B 1 117 ? -7.934 10.906 7.703 1 95.12 117 HIS B N 1
ATOM 3107 C CA . HIS B 1 117 ? -8.836 11.047 6.566 1 95.12 117 HIS B CA 1
ATOM 3108 C C . HIS B 1 117 ? -8.062 11.055 5.25 1 95.12 117 HIS B C 1
ATOM 3110 O O . HIS B 1 117 ? -6.965 11.617 5.172 1 95.12 117 HIS B O 1
ATOM 3116 N N . GLY B 1 118 ? -8.578 10.477 4.258 1 95.25 118 GLY B N 1
ATOM 3117 C CA . GLY B 1 118 ? -8 10.352 2.93 1 95.25 118 GLY B CA 1
ATOM 3118 C C . GLY B 1 118 ? -8.93 9.688 1.932 1 95.25 118 GLY B C 1
ATOM 3119 O O . GLY B 1 118 ? -10.117 9.516 2.207 1 95.25 118 GLY B O 1
ATOM 3120 N N . GLY B 1 119 ? -8.359 9.383 0.774 1 94.81 119 GLY B N 1
ATOM 3121 C CA . GLY B 1 119 ? -9.172 8.797 -0.283 1 94.81 119 GLY B CA 1
ATOM 3122 C C . GLY B 1 119 ? -9.594 7.371 0.013 1 94.81 119 GLY B C 1
ATOM 3123 O O . GLY B 1 119 ? -8.742 6.496 0.216 1 94.81 119 GLY B O 1
ATOM 3124 N N . LYS B 1 120 ? -10.922 7.141 -0.065 1 94.75 120 LYS B N 1
ATOM 3125 C CA . LYS B 1 120 ? -11.5 5.824 0.193 1 94.75 120 LYS B CA 1
ATOM 3126 C C . LYS B 1 120 ? -10.961 4.789 -0.788 1 94.75 120 LYS B C 1
ATOM 3128 O O . LYS B 1 120 ? -10.703 3.643 -0.409 1 94.75 120 LYS B O 1
ATOM 3133 N N . SER B 1 121 ? -10.766 5.191 -1.997 1 94.62 121 SER B N 1
ATOM 3134 C CA . SER B 1 121 ? -10.359 4.273 -3.057 1 94.62 121 SER B CA 1
ATOM 3135 C C . SER B 1 121 ? -8.906 4.512 -3.465 1 94.62 121 SER B C 1
ATOM 3137 O O . SER B 1 121 ? -8.461 4.023 -4.508 1 94.62 121 SER B O 1
ATOM 3139 N N . ALA B 1 122 ? -8.195 5.312 -2.68 1 96.56 122 ALA B N 1
ATOM 3140 C CA . ALA B 1 122 ? -6.797 5.578 -3.025 1 96.56 122 ALA B CA 1
ATOM 3141 C C . ALA B 1 122 ? -6 4.281 -3.121 1 96.56 122 ALA B C 1
ATOM 3143 O O . ALA B 1 122 ? -6.207 3.357 -2.332 1 96.56 122 ALA B O 1
ATOM 3144 N N . PRO B 1 123 ? -5.094 4.191 -4.082 1 96.69 123 PRO B N 1
ATOM 3145 C CA . PRO B 1 123 ? -4.184 3.041 -4.086 1 96.69 123 PRO B CA 1
ATOM 3146 C C . PRO B 1 123 ? -3.154 3.098 -2.959 1 96.69 123 PRO B C 1
ATOM 3148 O O . PRO B 1 123 ? -3.15 4.047 -2.17 1 96.69 123 PRO B O 1
ATOM 3151 N N . SER B 1 124 ? -2.352 2.031 -2.824 1 97 124 SER B N 1
ATOM 3152 C CA . SER B 1 124 ? -1.271 2.051 -1.846 1 97 124 SER B CA 1
ATOM 3153 C C . SER B 1 124 ? -0.304 3.199 -2.111 1 97 124 SER B C 1
ATOM 3155 O O . SER B 1 124 ? -0.25 3.727 -3.225 1 97 124 SER B O 1
ATOM 3157 N N . THR B 1 125 ? 0.455 3.541 -1.124 1 97.88 125 THR B N 1
ATOM 3158 C CA . THR B 1 125 ? 1.376 4.668 -1.209 1 97.88 125 THR B CA 1
ATOM 3159 C C . THR B 1 125 ? 2.395 4.453 -2.324 1 97.88 125 THR B C 1
ATOM 3161 O O . THR B 1 125 ? 2.678 5.367 -3.1 1 97.88 125 THR B O 1
ATOM 3164 N N . MET B 1 126 ? 2.912 3.283 -2.455 1 98.12 126 MET B N 1
ATOM 3165 C CA . MET B 1 126 ? 3.898 2.998 -3.494 1 98.12 126 MET B CA 1
ATOM 3166 C C . MET B 1 126 ? 3.273 3.105 -4.879 1 98.12 126 MET B C 1
ATOM 3168 O O . MET B 1 126 ? 3.869 3.682 -5.793 1 98.12 126 MET B O 1
ATOM 3172 N N . VAL B 1 127 ? 2.084 2.541 -5.039 1 97.5 127 VAL B N 1
ATOM 3173 C CA . VAL B 1 127 ? 1.401 2.619 -6.328 1 97.5 127 VAL B CA 1
ATOM 3174 C C . VAL B 1 127 ? 1.076 4.074 -6.652 1 97.5 127 VAL B C 1
ATOM 3176 O O . VAL B 1 127 ? 1.302 4.531 -7.773 1 97.5 127 VAL B O 1
ATOM 3179 N N . MET B 1 128 ? 0.615 4.797 -5.68 1 97.44 128 MET B N 1
ATOM 3180 C CA . MET B 1 128 ? 0.251 6.199 -5.867 1 97.44 128 MET B CA 1
ATOM 3181 C C . MET B 1 128 ? 1.464 7.023 -6.281 1 97.44 128 MET B C 1
ATOM 3183 O O . MET B 1 128 ? 1.398 7.793 -7.246 1 97.44 128 MET B O 1
ATOM 3187 N N . LEU B 1 129 ? 2.533 6.879 -5.582 1 98.06 129 LEU B N 1
ATOM 3188 C CA . LEU B 1 129 ? 3.764 7.582 -5.934 1 98.06 129 LEU B CA 1
ATOM 3189 C C . LEU B 1 129 ? 4.164 7.285 -7.375 1 98.06 129 LEU B C 1
ATOM 3191 O O . LEU B 1 129 ? 4.43 8.203 -8.156 1 98.06 129 LEU B O 1
ATOM 3195 N N . SER B 1 130 ? 4.168 6.055 -7.703 1 97.12 130 SER B N 1
ATOM 3196 C CA . SER B 1 130 ? 4.66 5.609 -9 1 97.12 130 SER B CA 1
ATOM 3197 C C . SER B 1 130 ? 3.789 6.145 -10.133 1 97.12 130 SER B C 1
ATOM 3199 O O . SER B 1 130 ? 4.305 6.574 -11.172 1 97.12 130 SER B O 1
ATOM 3201 N N . GLU B 1 131 ? 2.465 6.07 -9.945 1 97.19 131 GLU B N 1
ATOM 3202 C CA . GLU B 1 131 ? 1.598 6.523 -11.031 1 97.19 131 GLU B CA 1
ATOM 3203 C C . GLU B 1 131 ? 1.688 8.039 -11.211 1 97.19 131 GLU B C 1
ATOM 3205 O O . GLU B 1 131 ? 1.608 8.539 -12.336 1 97.19 131 GLU B O 1
ATOM 3210 N N . ILE B 1 132 ? 1.827 8.773 -10.125 1 97.94 132 ILE B N 1
ATOM 3211 C CA . ILE B 1 132 ? 1.966 10.219 -10.219 1 97.94 132 ILE B CA 1
ATOM 3212 C C . ILE B 1 132 ? 3.275 10.562 -10.922 1 97.94 132 ILE B C 1
ATOM 3214 O O . ILE B 1 132 ? 3.293 11.375 -11.859 1 97.94 132 ILE B O 1
ATOM 3218 N N . LEU B 1 133 ? 4.371 9.961 -10.508 1 97.06 133 LEU B N 1
ATOM 3219 C CA . LEU B 1 133 ? 5.672 10.227 -11.109 1 97.06 133 LEU B CA 1
ATOM 3220 C C . LEU B 1 133 ? 5.664 9.898 -12.602 1 97.06 133 LEU B C 1
ATOM 3222 O O . LEU B 1 133 ? 6.277 10.609 -13.398 1 97.06 133 LEU B O 1
ATOM 3226 N N . ALA B 1 134 ? 4.996 8.844 -12.953 1 95.56 134 ALA B N 1
ATOM 3227 C CA . ALA B 1 134 ? 4.934 8.422 -14.352 1 95.56 134 ALA B CA 1
ATOM 3228 C C . ALA B 1 134 ? 4.137 9.414 -15.188 1 95.56 134 ALA B C 1
ATOM 3230 O O . ALA B 1 134 ? 4.41 9.586 -16.375 1 95.56 134 ALA B O 1
ATOM 3231 N N . ALA B 1 135 ? 3.143 10.031 -14.594 1 96.12 135 ALA B N 1
ATOM 3232 C CA . ALA B 1 135 ? 2.211 10.875 -15.344 1 96.12 135 ALA B CA 1
ATOM 3233 C C . ALA B 1 135 ? 2.713 12.312 -15.422 1 96.12 135 ALA B C 1
ATOM 3235 O O . ALA B 1 135 ? 2.314 13.062 -16.312 1 96.12 135 ALA B O 1
ATOM 3236 N N . LEU B 1 136 ? 3.496 12.758 -14.43 1 95.12 136 LEU B N 1
ATOM 3237 C CA . LEU B 1 136 ? 4.008 14.117 -14.406 1 95.12 136 LEU B CA 1
ATOM 3238 C C . LEU B 1 136 ? 5.098 14.305 -15.461 1 95.12 136 LEU B C 1
ATOM 3240 O O . LEU B 1 136 ? 5.801 13.359 -15.805 1 95.12 136 LEU B O 1
ATOM 3244 N N . PRO B 1 137 ? 5.191 15.547 -16 1 83.75 137 PRO B N 1
ATOM 3245 C CA . PRO B 1 137 ? 6.238 15.805 -17 1 83.75 137 PRO B CA 1
ATOM 3246 C C . PRO B 1 137 ? 7.645 15.688 -16.406 1 83.75 137 PRO B C 1
ATOM 3248 O O . PRO B 1 137 ? 7.84 15.883 -15.211 1 83.75 137 PRO B O 1
ATOM 3251 N N . ALA B 1 138 ? 8.555 15.352 -17.234 1 78.31 138 ALA B N 1
ATOM 3252 C CA . ALA B 1 138 ? 9.93 15.133 -16.812 1 78.31 138 ALA B CA 1
ATOM 3253 C C . ALA B 1 138 ? 10.578 16.438 -16.359 1 78.31 138 ALA B C 1
ATOM 3255 O O . ALA B 1 138 ? 11.375 16.453 -15.414 1 78.31 138 ALA B O 1
ATOM 3256 N N . GLU B 1 139 ? 10.031 17.484 -16.953 1 84.69 139 GLU B N 1
ATOM 3257 C CA . GLU B 1 139 ? 10.648 18.766 -16.625 1 84.69 139 GLU B CA 1
ATOM 3258 C C . GLU B 1 139 ? 9.672 19.672 -15.867 1 84.69 139 GLU B C 1
ATOM 3260 O O . GLU B 1 139 ? 8.477 19.672 -16.156 1 84.69 139 GLU B O 1
ATOM 3265 N N . ASN B 1 140 ? 10.141 20.328 -14.82 1 88.25 140 ASN B N 1
ATOM 3266 C CA . ASN B 1 140 ? 9.453 21.375 -14.062 1 88.25 140 ASN B CA 1
ATOM 3267 C C . ASN B 1 140 ? 8.281 20.797 -13.266 1 88.25 140 ASN B C 1
ATOM 3269 O O . ASN B 1 140 ? 7.316 21.516 -12.977 1 88.25 140 ASN B O 1
ATOM 3273 N N . ALA B 1 141 ? 8.258 19.5 -13.078 1 94.25 141 ALA B N 1
ATOM 3274 C CA . ALA B 1 141 ? 7.23 18.922 -12.227 1 94.25 141 ALA B CA 1
ATOM 3275 C C . ALA B 1 141 ? 7.516 19.188 -10.758 1 94.25 141 ALA B C 1
ATOM 3277 O O . ALA B 1 141 ? 8.672 19.25 -10.344 1 94.25 141 ALA B O 1
ATOM 3278 N N . PRO B 1 142 ? 6.496 19.469 -10.023 1 96.44 142 PRO B N 1
ATOM 3279 C CA . PRO B 1 142 ? 6.727 19.594 -8.578 1 96.44 142 PRO B CA 1
ATOM 3280 C C . PRO B 1 142 ? 7.25 18.312 -7.949 1 96.44 142 PRO B C 1
ATOM 3282 O O . PRO B 1 142 ? 6.914 17.219 -8.406 1 96.44 142 PRO B O 1
ATOM 3285 N N . PRO B 1 143 ? 8.102 18.484 -6.93 1 97.69 143 PRO B N 1
ATOM 3286 C CA . PRO B 1 143 ? 8.5 17.281 -6.176 1 97.69 143 PRO B CA 1
ATOM 3287 C C . PRO B 1 143 ? 7.312 16.562 -5.547 1 97.69 143 PRO B C 1
ATOM 3289 O O . PRO B 1 143 ? 6.316 17.203 -5.195 1 97.69 143 PRO B O 1
ATOM 3292 N N . VAL B 1 144 ? 7.387 15.242 -5.461 1 98.38 144 VAL B N 1
ATOM 3293 C CA . VAL B 1 144 ? 6.324 14.414 -4.906 1 98.38 144 VAL B CA 1
ATOM 3294 C C . VAL B 1 144 ? 6.816 13.727 -3.635 1 98.38 144 VAL B C 1
ATOM 3296 O O . VAL B 1 144 ? 7.906 13.148 -3.615 1 98.38 144 VAL B O 1
ATOM 3299 N N . LEU B 1 145 ? 6.043 13.828 -2.561 1 98.56 145 LEU B N 1
ATOM 3300 C CA . LEU B 1 145 ? 6.336 13.203 -1.275 1 98.56 145 LEU B CA 1
ATOM 3301 C C . LEU B 1 145 ? 5.266 12.172 -0.917 1 98.56 145 LEU B C 1
ATOM 3303 O O . LEU B 1 145 ? 4.094 12.523 -0.755 1 98.56 145 LEU B O 1
ATOM 3307 N N . PRO B 1 146 ? 5.656 10.906 -0.775 1 98.38 146 PRO B N 1
ATOM 3308 C CA . PRO B 1 146 ? 4.676 9.906 -0.347 1 98.38 146 PRO B CA 1
ATOM 3309 C C . PRO B 1 146 ? 4.281 10.055 1.121 1 98.38 146 PRO B C 1
ATOM 3311 O O . PRO B 1 146 ? 5.129 10.367 1.962 1 98.38 146 PRO B O 1
ATOM 3314 N N . ALA B 1 147 ? 2.957 9.922 1.394 1 93.62 147 ALA B N 1
ATOM 3315 C CA . ALA B 1 147 ? 2.309 9.906 2.703 1 93.62 147 ALA B CA 1
ATOM 3316 C C . ALA B 1 147 ? 1.223 8.836 2.76 1 93.62 147 ALA B C 1
ATOM 3318 O O . ALA B 1 147 ? 0.417 8.703 1.835 1 93.62 147 ALA B O 1
ATOM 3319 N N . ASP B 1 148 ? 1.099 8.086 3.619 1 83.81 148 ASP B N 1
ATOM 3320 C CA . ASP B 1 148 ? 1.869 7.715 4.801 1 83.81 148 ASP B CA 1
ATOM 3321 C C . ASP B 1 148 ? 2.023 6.199 4.895 1 83.81 148 ASP B C 1
ATOM 3323 O O . ASP B 1 148 ? 2.129 5.516 3.877 1 83.81 148 ASP B O 1
ATOM 3327 N N . GLY B 1 149 ? 2.285 5.715 5.875 1 90.12 149 GLY B N 1
ATOM 3328 C CA . GLY B 1 149 ? 2.596 4.324 6.16 1 90.12 149 GLY B CA 1
ATOM 3329 C C . GLY B 1 149 ? 4.082 4.062 6.312 1 90.12 149 GLY B C 1
ATOM 3330 O O . GLY B 1 149 ? 4.523 2.912 6.277 1 90.12 149 GLY B O 1
ATOM 3331 N N . ILE B 1 150 ? 4.734 5.09 6.379 1 94.75 150 ILE B N 1
ATOM 3332 C CA . ILE B 1 150 ? 6.188 5.039 6.512 1 94.75 150 ILE B CA 1
ATOM 3333 C C . ILE B 1 150 ? 6.574 5.137 7.988 1 94.75 150 ILE B C 1
ATOM 3335 O O . ILE B 1 150 ? 6.145 6.055 8.688 1 94.75 150 ILE B O 1
ATOM 3339 N N . SER B 1 151 ? 7.391 4.176 8.438 1 93.19 151 SER B N 1
ATOM 3340 C CA . SER B 1 151 ? 7.66 4.078 9.867 1 93.19 151 SER B CA 1
ATOM 3341 C C . SER B 1 151 ? 9.156 4.145 10.156 1 93.19 151 SER B C 1
ATOM 3343 O O . SER B 1 151 ? 9.562 4.371 11.297 1 93.19 151 SER B O 1
ATOM 3345 N N . ASN B 1 152 ? 9.969 3.885 9.117 1 92.62 152 ASN B N 1
ATOM 3346 C CA . ASN B 1 152 ? 11.406 3.805 9.383 1 92.62 152 ASN B CA 1
ATOM 3347 C C . ASN B 1 152 ? 12.219 4.246 8.172 1 92.62 152 ASN B C 1
ATOM 3349 O O . ASN B 1 152 ? 11.664 4.57 7.121 1 92.62 152 ASN B O 1
ATOM 3353 N N . GLY B 1 153 ? 13.484 4.215 8.406 1 94.56 153 GLY B N 1
ATOM 3354 C CA . GLY B 1 153 ? 14.398 4.723 7.398 1 94.56 153 GLY B CA 1
ATOM 3355 C C . GLY B 1 153 ? 14.516 3.811 6.191 1 94.56 153 GLY B C 1
ATOM 3356 O O . GLY B 1 153 ? 14.773 4.273 5.078 1 94.56 153 GLY B O 1
ATOM 3357 N N . SER B 1 154 ? 14.398 2.551 6.398 1 95.81 154 SER B N 1
ATOM 3358 C CA . SER B 1 154 ? 14.469 1.614 5.281 1 95.81 154 SER B CA 1
ATOM 3359 C C . SER B 1 154 ? 13.344 1.87 4.277 1 95.81 154 SER B C 1
ATOM 3361 O O . SER B 1 154 ? 13.578 1.871 3.066 1 95.81 154 SER B O 1
ATOM 3363 N N . GLN B 1 155 ? 12.172 2.104 4.789 1 97.31 155 GLN B N 1
ATOM 3364 C CA . GLN B 1 155 ? 11.055 2.455 3.916 1 97.31 155 GLN B CA 1
ATOM 3365 C C . GLN B 1 155 ? 11.305 3.791 3.221 1 97.31 155 GLN B C 1
ATOM 3367 O O . GLN B 1 155 ? 11.047 3.93 2.023 1 97.31 155 GLN B O 1
ATOM 3372 N N . ALA B 1 156 ? 11.789 4.75 4.004 1 96.62 156 ALA B N 1
ATOM 3373 C CA . ALA B 1 156 ? 12.094 6.055 3.424 1 96.62 156 ALA B CA 1
ATOM 3374 C C . ALA B 1 156 ? 13.094 5.926 2.273 1 96.62 156 ALA B C 1
ATOM 3376 O O . ALA B 1 156 ? 12.891 6.508 1.204 1 96.62 156 ALA B O 1
ATOM 3377 N N . ALA B 1 157 ? 14.141 5.137 2.471 1 97.81 157 ALA B N 1
ATOM 3378 C CA . ALA B 1 157 ? 15.141 4.902 1.431 1 97.81 157 ALA B CA 1
ATOM 3379 C C . ALA B 1 157 ? 14.508 4.293 0.186 1 97.81 157 ALA B C 1
ATOM 3381 O O . ALA B 1 157 ? 14.836 4.676 -0.939 1 97.81 157 ALA B O 1
ATOM 3382 N N . ALA B 1 158 ? 13.664 3.371 0.41 1 98.12 158 ALA B N 1
ATOM 3383 C CA . ALA B 1 158 ? 12.969 2.719 -0.698 1 98.12 158 ALA B CA 1
ATOM 3384 C C . ALA B 1 158 ? 12.195 3.732 -1.534 1 98.12 158 ALA B C 1
ATOM 3386 O O . ALA B 1 158 ? 12.281 3.729 -2.766 1 98.12 158 ALA B O 1
ATOM 3387 N N . TYR B 1 159 ? 11.461 4.617 -0.9 1 98.25 159 TYR B N 1
ATOM 3388 C CA . TYR B 1 159 ? 10.664 5.609 -1.622 1 98.25 159 TYR B CA 1
ATOM 3389 C C . TYR B 1 159 ? 11.562 6.609 -2.336 1 98.25 159 TYR B C 1
ATOM 3391 O O . TYR B 1 159 ? 11.242 7.07 -3.434 1 98.25 159 TYR B O 1
ATOM 3399 N N . LEU B 1 160 ? 12.672 6.98 -1.707 1 97.81 160 LEU B N 1
ATOM 3400 C CA . LEU B 1 160 ? 13.625 7.855 -2.369 1 97.81 160 LEU B CA 1
ATOM 3401 C C . LEU B 1 160 ? 14.164 7.211 -3.646 1 97.81 160 LEU B C 1
ATOM 3403 O O . LEU B 1 160 ? 14.242 7.867 -4.688 1 97.81 160 LEU B O 1
ATOM 3407 N N . VAL B 1 161 ? 14.445 5.953 -3.568 1 97.88 161 VAL B N 1
ATOM 3408 C CA . VAL B 1 161 ? 14.953 5.199 -4.711 1 97.88 161 VAL B CA 1
ATOM 3409 C C . VAL B 1 161 ? 13.875 5.117 -5.793 1 97.88 161 VAL B C 1
ATOM 3411 O O . VAL B 1 161 ? 14.18 5.16 -6.988 1 97.88 161 VAL B O 1
ATOM 3414 N N . ALA B 1 162 ? 12.664 5.09 -5.379 1 97.25 162 ALA B N 1
ATOM 3415 C CA . ALA B 1 162 ? 11.547 5.027 -6.316 1 97.25 162 ALA B CA 1
ATOM 3416 C C . ALA B 1 162 ? 11.32 6.375 -6.992 1 97.25 162 ALA B C 1
ATOM 3418 O O . ALA B 1 162 ? 10.523 6.48 -7.93 1 97.25 162 ALA B O 1
ATOM 3419 N N . GLY B 1 163 ? 11.867 7.457 -6.504 1 96.38 163 GLY B N 1
ATOM 3420 C CA . GLY B 1 163 ? 11.797 8.742 -7.176 1 96.38 163 GLY B CA 1
ATOM 3421 C C . GLY B 1 163 ? 11.195 9.836 -6.309 1 96.38 163 GLY B C 1
ATOM 3422 O O . GLY B 1 163 ? 11.078 10.984 -6.742 1 96.38 163 GLY B O 1
ATOM 3423 N N . ALA B 1 164 ? 10.852 9.508 -5.07 1 97.88 164 ALA B N 1
ATOM 3424 C CA . ALA B 1 164 ? 10.305 10.516 -4.16 1 97.88 164 ALA B CA 1
ATOM 3425 C C . ALA B 1 164 ? 11.352 11.57 -3.816 1 97.88 164 ALA B C 1
ATOM 3427 O O . ALA B 1 164 ? 12.547 11.273 -3.75 1 97.88 164 ALA B O 1
ATOM 3428 N N . ALA B 1 165 ? 10.891 12.797 -3.561 1 97 165 ALA B N 1
ATOM 3429 C CA . ALA B 1 165 ? 11.789 13.891 -3.193 1 97 165 ALA B CA 1
ATOM 3430 C C . ALA B 1 165 ? 11.984 13.953 -1.681 1 97 165 ALA B C 1
ATOM 3432 O O . ALA B 1 165 ? 12.82 14.719 -1.188 1 97 16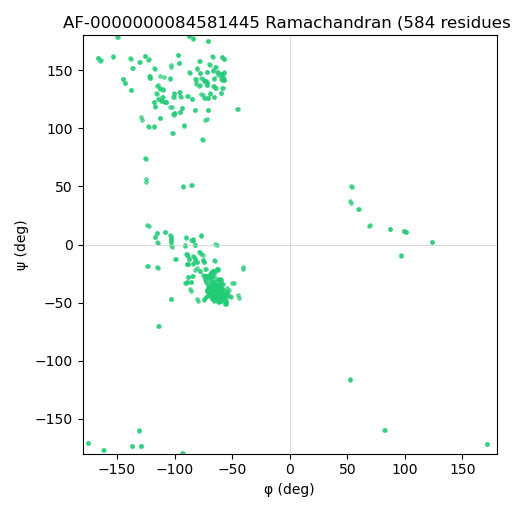5 ALA B O 1
ATOM 3433 N N . GLY B 1 166 ? 11.312 13.25 -0.911 1 96.31 166 GLY B N 1
ATOM 3434 C CA . GLY B 1 166 ? 11.242 13.102 0.534 1 96.31 166 GLY B CA 1
ATOM 3435 C C . GLY B 1 166 ? 10.078 12.234 0.986 1 96.31 166 GLY B C 1
ATOM 3436 O O . GLY B 1 166 ? 9.445 11.562 0.17 1 96.31 166 GLY B O 1
ATOM 3437 N N . VAL B 1 167 ? 9.859 12.195 2.264 1 96.69 167 VAL B N 1
ATOM 3438 C CA . VAL B 1 167 ? 8.742 11.398 2.77 1 96.69 167 VAL B CA 1
ATOM 3439 C C . VAL B 1 167 ? 7.996 12.188 3.844 1 96.69 167 VAL B C 1
ATOM 3441 O O . VAL B 1 167 ? 8.562 13.086 4.469 1 96.69 167 VAL B O 1
ATOM 3444 N N . VAL B 1 168 ? 6.754 11.891 3.947 1 96.56 168 VAL B N 1
ATOM 3445 C CA . VAL B 1 168 ? 5.902 12.477 4.977 1 96.56 168 VAL B CA 1
ATOM 3446 C C . VAL B 1 168 ? 5.504 11.406 5.992 1 96.56 168 VAL B C 1
ATOM 3448 O O . VAL B 1 168 ? 4.977 10.359 5.617 1 96.56 168 VAL B O 1
ATOM 3451 N N . LEU B 1 169 ? 5.809 11.648 7.258 1 94.69 169 LEU B N 1
ATOM 3452 C CA . LEU B 1 169 ? 5.422 10.758 8.352 1 94.69 169 LEU B CA 1
ATOM 3453 C C . LEU B 1 169 ? 4.348 11.406 9.219 1 94.69 169 LEU B C 1
ATOM 3455 O O . LEU B 1 169 ? 4.469 12.57 9.594 1 94.69 169 LEU B O 1
ATOM 3459 N N . GLY B 1 170 ? 3.332 10.672 9.531 1 94.44 170 GLY B N 1
ATOM 3460 C CA . GLY B 1 170 ? 2.27 11.156 10.398 1 94.44 170 GLY B CA 1
ATOM 3461 C C . GLY B 1 170 ? 2.189 10.414 11.719 1 94.44 170 GLY B C 1
ATOM 3462 O O . GLY B 1 170 ? 2.75 10.859 12.727 1 94.44 170 GLY B O 1
ATOM 3463 N N . THR B 1 171 ? 1.766 9.148 11.68 1 96.19 171 THR B N 1
ATOM 3464 C CA . THR B 1 171 ? 1.509 8.344 12.875 1 96.19 171 THR B CA 1
ATOM 3465 C C . THR B 1 171 ? 2.777 8.195 13.711 1 96.19 171 THR B C 1
ATOM 3467 O O . THR B 1 171 ? 2.725 8.242 14.945 1 96.19 171 THR B O 1
ATOM 3470 N N . ARG B 1 172 ? 3.887 8.055 13.086 1 94.25 172 ARG B N 1
ATOM 3471 C CA . ARG B 1 172 ? 5.129 7.867 13.828 1 94.25 172 ARG B CA 1
ATOM 3472 C C . ARG B 1 172 ? 5.406 9.062 14.734 1 94.25 172 ARG B C 1
ATOM 3474 O O . ARG B 1 172 ? 5.941 8.898 15.836 1 94.25 172 ARG B O 1
ATOM 3481 N N . PHE B 1 173 ? 5.027 10.234 14.344 1 94.31 173 PHE B N 1
ATOM 3482 C CA . PHE B 1 173 ? 5.316 11.438 15.109 1 94.31 173 PHE B CA 1
ATOM 3483 C C . PHE B 1 173 ? 4.301 11.625 16.234 1 94.31 173 PHE B C 1
ATOM 3485 O O . PHE B 1 173 ? 4.508 12.43 17.141 1 94.31 173 PHE B O 1
ATOM 3492 N N . THR B 1 174 ? 3.215 10.883 16.203 1 94.69 174 THR B N 1
ATOM 3493 C CA . THR B 1 174 ? 2.297 10.914 17.328 1 94.69 174 THR B CA 1
ATOM 3494 C C . THR B 1 174 ? 2.924 10.25 18.547 1 94.69 174 THR B C 1
ATOM 3496 O O . THR B 1 174 ? 2.562 10.555 19.688 1 94.69 174 THR B O 1
ATOM 3499 N N . LEU B 1 175 ? 3.854 9.352 18.266 1 95.44 175 LEU B N 1
ATOM 3500 C CA . LEU B 1 175 ? 4.516 8.633 19.359 1 95.44 175 LEU B CA 1
ATOM 3501 C C . LEU B 1 175 ? 5.801 9.352 19.766 1 95.44 175 LEU B C 1
ATOM 3503 O O . LEU B 1 175 ? 6.863 8.727 19.844 1 95.44 175 LEU B O 1
ATOM 3507 N N . THR B 1 176 ? 5.715 10.594 20 1 95.5 176 THR B N 1
ATOM 3508 C CA . THR B 1 176 ? 6.816 11.398 20.516 1 95.5 176 THR B CA 1
ATOM 3509 C C . THR B 1 176 ? 6.422 12.094 21.812 1 95.5 176 THR B C 1
ATOM 3511 O O . THR B 1 176 ? 5.234 12.258 22.094 1 95.5 176 THR B O 1
ATOM 3514 N N . THR B 1 177 ? 7.422 12.492 22.594 1 94.38 177 THR B N 1
ATOM 3515 C CA . THR B 1 177 ? 7.184 13.172 23.859 1 94.38 177 THR B CA 1
ATOM 3516 C C . THR B 1 177 ? 6.555 14.547 23.625 1 94.38 177 THR B C 1
ATOM 3518 O O . THR B 1 177 ? 5.809 15.039 24.469 1 94.38 177 THR B O 1
ATOM 3521 N N . GLU B 1 178 ? 6.75 15.109 22.438 1 93.31 178 GLU B N 1
ATOM 3522 C CA . GLU B 1 178 ? 6.297 16.453 22.109 1 93.31 178 GLU B CA 1
ATOM 3523 C C . GLU B 1 178 ? 4.875 16.438 21.562 1 93.31 178 GLU B C 1
ATOM 3525 O O . GLU B 1 178 ? 4.234 17.5 21.453 1 93.31 178 GLU B O 1
ATOM 3530 N N . SER B 1 179 ? 4.406 15.258 21.141 1 93.5 179 SER B N 1
ATOM 3531 C CA . SER B 1 179 ? 3.09 15.164 20.516 1 93.5 179 SER B CA 1
ATOM 3532 C C . SER B 1 179 ? 1.979 15.352 21.547 1 93.5 179 SER B C 1
ATOM 3534 O O . SER B 1 179 ? 2.055 14.82 22.656 1 93.5 179 SER B O 1
ATOM 3536 N N . ALA B 1 180 ? 0.961 16.078 21.125 1 89.31 180 ALA B N 1
ATOM 3537 C CA . ALA B 1 180 ? -0.193 16.312 22 1 89.31 180 ALA B CA 1
ATOM 3538 C C . ALA B 1 180 ? -1.2 15.18 21.891 1 89.31 180 ALA B C 1
ATOM 3540 O O . ALA B 1 180 ? -2.279 15.234 22.484 1 89.31 180 ALA B O 1
ATOM 3541 N N . TYR B 1 181 ? -0.872 14.117 21.094 1 91.25 181 TYR B N 1
ATOM 3542 C CA . TYR B 1 181 ? -1.757 12.961 21 1 91.25 181 TYR B CA 1
ATOM 3543 C C . TYR B 1 181 ? -1.964 12.312 22.359 1 91.25 181 TYR B C 1
ATOM 3545 O O . TYR B 1 181 ? -1.007 12.125 23.125 1 91.25 181 TYR B O 1
ATOM 3553 N N . PRO B 1 182 ? -3.184 12.047 22.781 1 91.12 182 PRO B N 1
ATOM 3554 C CA . PRO B 1 182 ? -3.447 11.523 24.125 1 91.12 182 PRO B CA 1
ATOM 3555 C C . PRO B 1 182 ? -2.707 10.211 24.406 1 91.12 182 PRO B C 1
ATOM 3557 O O . PRO B 1 182 ? -2.549 9.383 23.5 1 91.12 182 PRO B O 1
ATOM 3560 N N . GLU B 1 183 ? -2.355 10.039 25.656 1 92.25 183 GLU B N 1
ATOM 3561 C CA . GLU B 1 183 ? -1.545 8.891 26.062 1 92.25 183 GLU B CA 1
ATOM 3562 C C . GLU B 1 183 ? -2.275 7.578 25.781 1 92.25 183 GLU B C 1
ATOM 3564 O O . GLU B 1 183 ? -1.651 6.578 25.422 1 92.25 183 GLU B O 1
ATOM 3569 N N . TYR B 1 184 ? -3.549 7.621 26 1 91.69 184 TYR B N 1
ATOM 3570 C CA . TYR B 1 184 ? -4.297 6.391 25.781 1 91.69 184 TYR B CA 1
ATOM 3571 C C . TYR B 1 184 ? -4.309 6.016 24.297 1 91.69 184 TYR B C 1
ATOM 3573 O O . TYR B 1 184 ? -4.309 4.832 23.953 1 91.69 184 TYR B O 1
ATOM 3581 N N . ASN B 1 185 ? -4.301 6.977 23.406 1 93.81 185 ASN B N 1
ATOM 3582 C CA . ASN B 1 185 ? -4.191 6.711 21.969 1 93.81 185 ASN B CA 1
ATOM 3583 C C . ASN B 1 185 ? -2.795 6.211 21.609 1 93.81 185 ASN B C 1
ATOM 3585 O O . ASN B 1 185 ? -2.652 5.301 20.797 1 93.81 185 ASN B O 1
ATOM 3589 N N . LYS B 1 186 ? -1.818 6.824 22.234 1 95.31 186 LYS B N 1
ATOM 3590 C CA . LYS B 1 186 ? -0.455 6.352 22 1 95.31 186 LYS B CA 1
ATOM 3591 C C . LYS B 1 186 ? -0.31 4.887 22.406 1 95.31 186 LYS B C 1
ATOM 3593 O O . LYS B 1 186 ? 0.285 4.094 21.672 1 95.31 186 LYS B O 1
ATOM 3598 N N . ALA B 1 187 ? -0.886 4.559 23.5 1 94.31 187 ALA B N 1
ATOM 3599 C CA . ALA B 1 187 ? -0.831 3.184 23.984 1 94.31 187 ALA B CA 1
ATOM 3600 C C . ALA B 1 187 ? -1.537 2.232 23.016 1 94.31 187 ALA B C 1
ATOM 3602 O O . ALA B 1 187 ? -1.066 1.116 22.781 1 94.31 187 ALA B O 1
ATOM 3603 N N . ALA B 1 188 ? -2.662 2.689 22.5 1 94.62 188 ALA B N 1
ATOM 3604 C CA . ALA B 1 188 ? -3.396 1.879 21.531 1 94.62 188 ALA B CA 1
ATOM 3605 C C . ALA B 1 188 ? -2.555 1.616 20.297 1 94.62 188 ALA B C 1
ATOM 3607 O O . ALA B 1 188 ? -2.525 0.494 19.781 1 94.62 188 ALA B O 1
ATOM 3608 N N . ILE B 1 189 ? -1.866 2.6 19.844 1 96 189 ILE B N 1
ATOM 3609 C CA . ILE B 1 189 ? -1 2.48 18.672 1 96 189 ILE B CA 1
ATOM 3610 C C . ILE B 1 189 ? 0.126 1.491 18.969 1 96 189 ILE B C 1
ATOM 3612 O O . ILE B 1 189 ? 0.43 0.627 18.141 1 96 189 ILE B O 1
ATOM 3616 N N . GLN B 1 190 ? 0.688 1.531 20.125 1 95.31 190 GLN B N 1
ATOM 3617 C CA . GLN B 1 190 ? 1.804 0.673 20.5 1 95.31 190 GLN B CA 1
ATOM 3618 C C . GLN B 1 190 ? 1.383 -0.793 20.531 1 95.31 190 GLN B C 1
ATOM 3620 O O . GLN B 1 190 ? 2.203 -1.686 20.312 1 95.31 190 GLN B O 1
ATOM 3625 N N . ARG B 1 191 ? 0.097 -1.039 20.703 1 94.06 191 ARG B N 1
ATOM 3626 C CA . ARG B 1 191 ? -0.387 -2.408 20.844 1 94.06 191 ARG B CA 1
ATOM 3627 C C . ARG B 1 191 ? -0.945 -2.928 19.531 1 94.06 191 ARG B C 1
ATOM 3629 O O . ARG B 1 191 ? -1.172 -4.129 19.375 1 94.06 191 ARG B O 1
ATOM 3636 N N . ALA B 1 192 ? -1.126 -2.062 18.641 1 94.81 192 ALA B N 1
ATOM 3637 C CA . ALA B 1 192 ? -1.855 -2.4 17.422 1 94.81 192 ALA B CA 1
ATOM 3638 C C . ALA B 1 192 ? -0.972 -3.178 16.453 1 94.81 192 ALA B C 1
ATOM 3640 O O . ALA B 1 192 ? 0.237 -2.945 16.391 1 94.81 192 ALA B O 1
ATOM 3641 N N . LYS B 1 193 ? -1.646 -4.074 15.719 1 93.69 193 LYS B N 1
ATOM 3642 C CA . LYS B 1 193 ? -1.057 -4.766 14.57 1 93.69 193 LYS B CA 1
ATOM 3643 C C . LYS B 1 193 ? -1.429 -4.078 13.266 1 93.69 193 LYS B C 1
ATOM 3645 O O . LYS B 1 193 ? -2.373 -3.287 13.219 1 93.69 193 LYS B O 1
ATOM 3650 N N . SER B 1 194 ? -0.647 -4.438 12.258 1 92.44 194 SER B N 1
ATOM 3651 C CA . SER B 1 194 ? -0.886 -3.814 10.961 1 92.44 194 SER B CA 1
ATOM 3652 C C . SER B 1 194 ? -2.266 -4.172 10.422 1 92.44 194 SER B C 1
ATOM 3654 O O . SER B 1 194 ? -2.836 -3.432 9.617 1 92.44 194 SER B O 1
ATOM 3656 N N . THR B 1 195 ? -2.869 -5.262 10.898 1 94.75 195 THR B N 1
ATOM 3657 C CA . THR B 1 195 ? -4.16 -5.734 10.414 1 94.75 195 THR B CA 1
ATOM 3658 C C . THR B 1 195 ? -5.301 -5.137 11.234 1 94.75 195 THR B C 1
ATOM 3660 O O . THR B 1 195 ? -6.473 -5.379 10.945 1 94.75 195 THR B O 1
ATOM 3663 N N . ASP B 1 196 ? -4.941 -4.332 12.227 1 95.88 196 ASP B N 1
ATOM 3664 C CA . ASP B 1 196 ? -5.945 -3.871 13.172 1 95.88 196 ASP B CA 1
ATOM 3665 C C . ASP B 1 196 ? -6.605 -2.582 12.688 1 95.88 196 ASP B C 1
ATOM 3667 O O . ASP B 1 196 ? -7.602 -2.133 13.266 1 95.88 196 ASP B O 1
ATOM 3671 N N . THR B 1 197 ? -6.105 -1.969 11.664 1 96.62 197 THR B N 1
ATOM 3672 C CA . THR B 1 197 ? -6.684 -0.708 11.211 1 96.62 197 THR B CA 1
ATOM 3673 C C . THR B 1 197 ? -7.676 -0.945 10.078 1 96.62 197 THR B C 1
ATOM 3675 O O . THR B 1 197 ? -7.609 -1.966 9.391 1 96.62 197 THR B O 1
ATOM 3678 N N . VAL B 1 198 ? -8.609 0.002 9.93 1 96.12 198 VAL B N 1
ATOM 3679 C CA . VAL B 1 198 ? -9.617 -0.092 8.883 1 96.12 198 VAL B CA 1
ATOM 3680 C C . VAL B 1 198 ? -9.945 1.302 8.352 1 96.12 198 VAL B C 1
ATOM 3682 O O . VAL B 1 198 ? -9.883 2.285 9.094 1 96.12 198 VAL B O 1
ATOM 3685 N N . ARG B 1 199 ? -10.172 1.423 7.09 1 94.75 199 ARG B N 1
ATOM 3686 C CA . ARG B 1 199 ? -10.766 2.619 6.492 1 94.75 199 ARG B CA 1
ATOM 3687 C C . ARG B 1 199 ? -12.281 2.572 6.555 1 94.75 199 ARG B C 1
ATOM 3689 O O . ARG B 1 199 ? -12.898 1.609 6.09 1 94.75 199 ARG B O 1
ATOM 3696 N N . THR B 1 200 ? -12.875 3.621 7.148 1 95.81 200 THR B N 1
ATOM 3697 C CA . THR B 1 200 ? -14.312 3.572 7.387 1 95.81 200 THR B CA 1
ATOM 3698 C C . THR B 1 200 ? -14.852 4.953 7.762 1 95.81 200 THR B C 1
ATOM 3700 O O . THR B 1 200 ? -14.094 5.809 8.227 1 95.81 200 THR B O 1
ATOM 3703 N N . HIS B 1 201 ? -16.156 5.129 7.605 1 95.44 201 HIS B N 1
ATOM 3704 C CA . HIS B 1 201 ? -16.859 6.305 8.117 1 95.44 201 HIS B CA 1
ATOM 3705 C C . HIS B 1 201 ? -17.312 6.09 9.562 1 95.44 201 HIS B C 1
ATOM 3707 O O . HIS B 1 201 ? -17.703 7.039 10.242 1 95.44 201 HIS B O 1
ATOM 3713 N N . ALA B 1 202 ? -17.234 4.871 10.008 1 95.94 202 ALA B N 1
ATOM 3714 C CA . ALA B 1 202 ? -17.797 4.52 11.305 1 95.94 202 ALA B CA 1
ATOM 3715 C C . ALA B 1 202 ? -17.172 5.352 12.422 1 95.94 202 ALA B C 1
ATOM 3717 O O . ALA B 1 202 ? -17.875 5.82 13.32 1 95.94 202 ALA B O 1
ATOM 3718 N N . LEU B 1 203 ? -15.938 5.516 12.367 1 95.19 203 LEU B N 1
ATOM 3719 C CA . LEU B 1 203 ? -15.234 6.25 13.414 1 95.19 203 LEU B CA 1
ATOM 3720 C C . LEU B 1 203 ? -15.625 7.727 13.398 1 95.19 203 LEU B C 1
ATOM 3722 O O . LEU B 1 203 ? -15.703 8.359 14.453 1 95.19 203 LEU B O 1
ATOM 3726 N N . ASP B 1 204 ? -15.883 8.234 12.195 1 93 204 ASP B N 1
ATOM 3727 C CA . ASP B 1 204 ? -16.391 9.594 12.07 1 93 204 ASP B CA 1
ATOM 3728 C C . ASP B 1 204 ? -17.766 9.734 12.711 1 93 204 ASP B C 1
ATOM 3730 O O . ASP B 1 204 ? -18.047 10.727 13.391 1 93 204 ASP B O 1
ATOM 3734 N N . TRP B 1 205 ? -18.562 8.797 12.539 1 89.88 205 TRP B N 1
ATOM 3735 C CA . TRP B 1 205 ? -19.938 8.852 13.016 1 89.88 205 TRP B CA 1
ATOM 3736 C C . TRP B 1 205 ? -19.984 8.828 14.539 1 89.88 205 TRP B C 1
ATOM 3738 O O . TRP B 1 205 ? -20.859 9.461 15.141 1 89.88 205 TRP B O 1
ATOM 3748 N N . ALA B 1 206 ? -19.078 8.125 15.117 1 89 206 ALA B N 1
ATOM 3749 C CA . ALA B 1 206 ? -18.984 8.133 16.578 1 89 206 ALA B CA 1
ATOM 3750 C C . ALA B 1 206 ? -18.688 9.531 17.109 1 89 206 ALA B C 1
ATOM 3752 O O . ALA B 1 206 ? -19.094 9.883 18.219 1 89 206 ALA B O 1
ATOM 3753 N N . TRP B 1 207 ? -17.953 10.328 16.297 1 87.06 207 TRP B N 1
ATOM 3754 C CA . TRP B 1 207 ? -17.609 11.703 16.656 1 87.06 207 TRP B CA 1
ATOM 3755 C C . TRP B 1 207 ? -18.672 12.672 16.172 1 87.06 207 TRP B C 1
ATOM 3757 O O . TRP B 1 207 ? -18.5 13.891 16.25 1 87.06 207 TRP B O 1
ATOM 3767 N N . ASN B 1 208 ? -19.703 12.188 15.656 1 84.75 208 ASN B N 1
ATOM 3768 C CA . ASN B 1 208 ? -20.766 12.984 15.078 1 84.75 208 ASN B CA 1
ATOM 3769 C C . ASN B 1 208 ? -20.25 13.852 13.922 1 84.75 208 ASN B C 1
ATOM 3771 O O . ASN B 1 208 ? -20.688 14.992 13.758 1 84.75 208 ASN B O 1
ATOM 3775 N N . LEU B 1 209 ? -19.25 13.344 13.258 1 80.88 209 LEU B N 1
ATOM 3776 C CA . LEU B 1 209 ? -18.688 14.016 12.094 1 80.88 209 LEU B CA 1
ATOM 3777 C C . LEU B 1 209 ? -19.203 13.406 10.805 1 80.88 209 LEU B C 1
ATOM 3779 O O . LEU B 1 209 ? -18.859 12.273 10.461 1 80.88 209 LEU B O 1
ATOM 3783 N N . TYR B 1 210 ? -20.047 14.203 10.039 1 76.12 210 TYR B N 1
ATOM 3784 C CA . TYR B 1 210 ? -20.688 13.711 8.82 1 76.12 210 TYR B CA 1
ATOM 3785 C C . TYR B 1 210 ? -20.312 14.586 7.621 1 76.12 210 TYR B C 1
ATOM 3787 O O . TYR B 1 210 ? -20.812 14.375 6.516 1 76.12 210 TYR B O 1
ATOM 3795 N N . SER B 1 211 ? -19.375 15.297 7.762 1 80.06 211 SER B N 1
ATOM 3796 C CA . SER B 1 211 ? -19.234 16.406 6.84 1 80.06 211 SER B CA 1
ATOM 3797 C C . SER B 1 211 ? -18.172 16.125 5.785 1 80.06 211 SER B C 1
ATOM 3799 O O . SER B 1 211 ? -18 16.906 4.844 1 80.06 211 SER B O 1
ATOM 3801 N N . TRP B 1 212 ? -17.547 15 5.844 1 88.12 212 TRP B N 1
ATOM 3802 C CA . TRP B 1 212 ? -16.5 14.789 4.852 1 88.12 212 TRP B CA 1
ATOM 3803 C C . TRP B 1 212 ? -17.094 14.516 3.477 1 88.12 212 TRP B C 1
ATOM 3805 O O . TRP B 1 212 ? -18.125 13.844 3.363 1 88.12 212 TRP B O 1
ATOM 3815 N N . PRO B 1 213 ? -16.453 15.078 2.441 1 87.69 213 PRO B N 1
ATOM 3816 C CA . PRO B 1 213 ? -16.953 14.859 1.082 1 87.69 213 PRO B CA 1
ATOM 3817 C C . PRO B 1 213 ? -17.031 13.383 0.708 1 87.69 213 PRO B C 1
ATOM 3819 O O . PRO B 1 213 ? -16.344 12.555 1.312 1 87.69 213 PRO B O 1
ATOM 3822 N N . GLU B 1 214 ? -17.859 13.141 -0.314 1 89.19 214 GLU B N 1
ATOM 3823 C CA . GLU B 1 214 ? -17.953 11.789 -0.848 1 89.19 214 GLU B CA 1
ATOM 3824 C C . GLU B 1 214 ? -16.594 11.289 -1.32 1 89.19 214 GLU B C 1
ATOM 3826 O O . GLU B 1 214 ? -15.82 12.039 -1.928 1 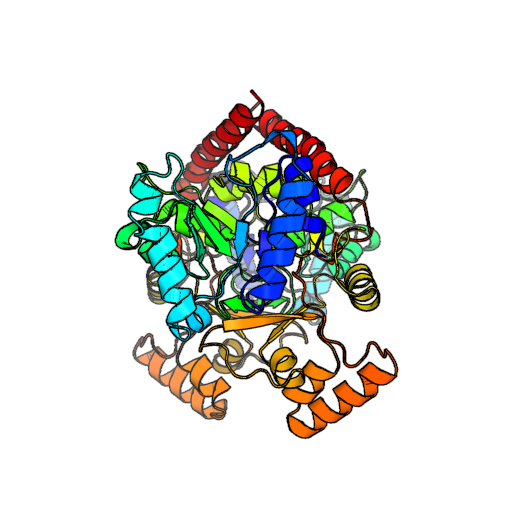89.19 214 GLU B O 1
ATOM 3831 N N . GLY B 1 215 ? -16.234 10.078 -0.989 1 92.06 215 GLY B N 1
ATOM 3832 C CA . GLY B 1 215 ? -14.984 9.492 -1.437 1 92.06 215 GLY B CA 1
ATOM 3833 C C . GLY B 1 215 ? -13.867 9.617 -0.419 1 92.06 215 GLY B C 1
ATOM 3834 O O . GLY B 1 215 ? -12.789 9.055 -0.603 1 92.06 215 GLY B O 1
ATOM 3835 N N . ILE B 1 216 ? -14.148 10.438 0.657 1 94.69 216 ILE B N 1
ATOM 3836 C CA . ILE B 1 216 ? -13.164 10.602 1.718 1 94.69 216 ILE B CA 1
ATOM 3837 C C . ILE B 1 216 ? -13.656 9.93 2.994 1 94.69 216 ILE B C 1
ATOM 3839 O O . ILE B 1 216 ? -14.797 10.125 3.408 1 94.69 216 ILE B O 1
ATOM 3843 N N . ASP B 1 217 ? -12.891 9.07 3.582 1 95.75 217 ASP B N 1
ATOM 3844 C CA . ASP B 1 217 ? -13.156 8.5 4.898 1 95.75 217 ASP B CA 1
ATOM 3845 C C . ASP B 1 217 ? -11.883 8.453 5.742 1 95.75 217 ASP B C 1
ATOM 3847 O O . ASP B 1 217 ? -10.898 9.117 5.43 1 95.75 217 ASP B O 1
ATOM 3851 N N . GLY B 1 218 ? -11.984 7.82 6.918 1 96.12 218 GLY B N 1
ATOM 3852 C CA . GLY B 1 218 ? -10.852 7.809 7.824 1 96.12 218 GLY B CA 1
ATOM 3853 C C . GLY B 1 218 ? -10.312 6.414 8.094 1 96.12 218 GLY B C 1
ATOM 3854 O O . GLY B 1 218 ? -11.062 5.438 8.055 1 96.12 218 GLY B O 1
ATOM 3855 N N . ARG B 1 219 ? -9.031 6.406 8.375 1 97.31 219 ARG B N 1
ATOM 3856 C CA . ARG B 1 219 ? -8.445 5.148 8.828 1 97.31 219 ARG B CA 1
ATOM 3857 C C . ARG B 1 219 ? -8.008 5.242 10.289 1 97.31 219 ARG B C 1
ATOM 3859 O O . ARG B 1 219 ? -7.332 6.195 10.68 1 97.31 219 ARG B O 1
ATOM 3866 N N . GLY B 1 220 ? -8.367 4.23 11.016 1 97.38 220 GLY B N 1
ATOM 3867 C CA . GLY B 1 220 ? -8 4.078 12.414 1 97.38 220 GLY B CA 1
ATOM 3868 C C . GLY B 1 220 ? -8.141 2.65 12.914 1 97.38 220 GLY B C 1
ATOM 3869 O O . GLY B 1 220 ? -8.414 1.737 12.133 1 97.38 220 GLY B O 1
ATOM 3870 N N . ILE B 1 221 ? -7.883 2.479 14.156 1 97.12 221 ILE B N 1
ATOM 3871 C CA . ILE B 1 221 ? -7.973 1.155 14.766 1 97.12 221 ILE B CA 1
ATOM 3872 C C . ILE B 1 221 ? -9.43 0.711 14.828 1 97.12 221 ILE B C 1
ATOM 3874 O O . ILE B 1 221 ? -10.305 1.473 15.258 1 97.12 221 ILE B O 1
ATOM 3878 N N . ARG B 1 222 ? -9.68 -0.474 14.359 1 97.31 222 ARG B N 1
ATOM 3879 C CA . ARG B 1 222 ? -11.016 -1.053 14.469 1 97.31 222 ARG B CA 1
ATOM 3880 C C . ARG B 1 222 ? -11.375 -1.307 15.93 1 97.31 222 ARG B C 1
ATOM 3882 O O . ARG B 1 222 ? -10.625 -1.958 16.656 1 97.31 222 ARG B O 1
ATOM 3889 N N . THR B 1 223 ? -12.445 -0.831 16.359 1 96.81 223 THR B N 1
ATOM 3890 C CA . THR B 1 223 ? -12.992 -1.037 17.703 1 96.81 223 THR B CA 1
ATOM 3891 C C . THR B 1 223 ? -14.445 -1.495 17.625 1 96.81 223 THR B C 1
ATOM 3893 O O . THR B 1 223 ? -14.961 -1.776 16.547 1 96.81 223 THR B O 1
ATOM 3896 N N . LYS B 1 224 ? -15.078 -1.583 18.766 1 97.25 224 LYS B N 1
ATOM 3897 C CA . LYS B 1 224 ? -16.484 -1.965 18.812 1 97.25 224 LYS B CA 1
ATOM 3898 C C . LYS B 1 224 ? -17.359 -0.946 18.078 1 97.25 224 LYS B C 1
ATOM 3900 O O . LYS B 1 224 ? -18.484 -1.254 17.688 1 97.25 224 LYS B O 1
ATOM 3905 N N . ILE B 1 225 ? -16.859 0.264 17.922 1 97.12 225 ILE B N 1
ATOM 3906 C CA . ILE B 1 225 ? -17.562 1.271 17.125 1 97.12 225 ILE B CA 1
ATOM 3907 C C . ILE B 1 225 ? -17.828 0.742 15.727 1 97.12 225 ILE B C 1
ATOM 3909 O O . ILE B 1 225 ? -18.953 0.76 15.242 1 97.12 225 ILE B O 1
ATOM 3913 N N . VAL B 1 226 ? -16.797 0.247 15.109 1 97.19 226 VAL B N 1
ATOM 3914 C CA . VAL B 1 226 ? -16.859 -0.233 13.734 1 97.19 226 VAL B CA 1
ATOM 3915 C C . VAL B 1 226 ? -17.719 -1.495 13.664 1 97.19 226 VAL B C 1
ATOM 3917 O O . VAL B 1 226 ? -18.562 -1.626 12.781 1 97.19 226 VAL B O 1
ATOM 3920 N N . ASP B 1 227 ? -17.516 -2.348 14.617 1 96.94 227 ASP B N 1
ATOM 3921 C CA . ASP B 1 227 ? -18.281 -3.59 14.656 1 96.94 227 ASP B CA 1
ATOM 3922 C C . ASP B 1 227 ? -19.781 -3.307 14.766 1 96.94 227 ASP B C 1
ATOM 3924 O O . ASP B 1 227 ? -20.578 -3.904 14.039 1 96.94 227 ASP B O 1
ATOM 3928 N N . ASP B 1 228 ? -20.094 -2.414 15.672 1 97.31 228 ASP B N 1
ATOM 3929 C CA . ASP B 1 228 ? -21.484 -2.068 15.898 1 97.31 228 ASP B CA 1
ATOM 3930 C C . ASP B 1 228 ? -22.109 -1.459 14.641 1 97.31 228 ASP B C 1
ATOM 3932 O O . ASP B 1 228 ? -23.188 -1.876 14.211 1 97.31 228 ASP B O 1
ATOM 3936 N N . ILE B 1 229 ? -21.438 -0.558 14.047 1 95.44 229 ILE B N 1
ATOM 3937 C CA . ILE B 1 229 ? -21.969 0.127 12.875 1 95.44 229 ILE B CA 1
ATOM 3938 C C . ILE B 1 229 ? -22.109 -0.86 11.719 1 95.44 229 ILE B C 1
ATOM 3940 O O . ILE B 1 229 ? -23.125 -0.863 11.016 1 95.44 229 ILE B O 1
ATOM 3944 N N . ASP B 1 230 ? -21.141 -1.669 11.516 1 92.44 230 ASP B N 1
ATOM 3945 C CA . ASP B 1 230 ? -21.203 -2.686 10.469 1 92.44 230 ASP B CA 1
ATOM 3946 C C . ASP B 1 230 ? -22.359 -3.645 10.695 1 92.44 230 ASP B C 1
ATOM 3948 O O . ASP B 1 230 ? -22.922 -4.176 9.734 1 92.44 230 ASP B O 1
ATOM 3952 N N . ALA B 1 231 ? -22.719 -3.844 11.961 1 94.88 231 ALA B N 1
ATOM 3953 C CA . ALA B 1 231 ? -23.812 -4.754 12.32 1 94.88 231 ALA B CA 1
ATOM 3954 C C . ALA B 1 231 ? -25.172 -4.066 12.195 1 94.88 231 ALA B C 1
ATOM 3956 O O . ALA B 1 231 ? -26.203 -4.695 12.398 1 94.88 231 ALA B O 1
ATOM 3957 N N . GLY B 1 232 ? -25.156 -2.766 12.016 1 93.94 232 GLY B N 1
ATOM 3958 C CA . GLY B 1 232 ? -26.406 -2.051 11.789 1 93.94 232 GLY B CA 1
ATOM 3959 C C . GLY B 1 232 ? -26.938 -1.37 13.031 1 93.94 232 GLY B C 1
ATOM 3960 O O . GLY B 1 232 ? -28.078 -0.926 13.055 1 93.94 232 GLY B O 1
ATOM 3961 N N . VAL B 1 233 ? -26.125 -1.282 14.086 1 96.44 233 VAL B N 1
ATOM 3962 C CA . VAL B 1 233 ? -26.547 -0.548 15.273 1 96.44 233 VAL B CA 1
ATOM 3963 C C . VAL B 1 233 ? -26.719 0.932 14.938 1 96.44 233 VAL B C 1
ATOM 3965 O O . VAL B 1 233 ? -25.859 1.525 14.281 1 96.44 233 VAL B O 1
ATOM 3968 N N . PRO B 1 234 ? -27.812 1.538 15.391 1 96.31 234 PRO B N 1
ATOM 3969 C CA . PRO B 1 234 ? -28.031 2.953 15.086 1 96.31 234 PRO B CA 1
ATOM 3970 C C . PRO B 1 234 ? -26.906 3.852 15.586 1 96.31 234 PRO B C 1
ATOM 3972 O O . PRO B 1 234 ? -26.359 3.615 16.656 1 96.31 234 PRO B O 1
ATOM 3975 N N . HIS B 1 235 ? -26.625 4.867 14.805 1 95 235 HIS B N 1
ATOM 3976 C CA . HIS B 1 235 ? -25.5 5.762 15.102 1 95 235 HIS B CA 1
ATOM 3977 C C . HIS B 1 235 ? -25.672 6.398 16.484 1 95 235 HIS B C 1
ATOM 3979 O O . HIS B 1 235 ? -24.688 6.559 17.203 1 95 235 HIS B O 1
ATOM 3985 N N . GLU B 1 236 ? -26.875 6.746 16.844 1 95.31 236 GLU B N 1
ATOM 3986 C CA . GLU B 1 236 ? -27.141 7.41 18.109 1 95.31 236 GLU B CA 1
ATOM 3987 C C . GLU B 1 236 ? -26.766 6.516 19.297 1 95.31 236 GLU B C 1
ATOM 3989 O O . GLU B 1 236 ? -26.266 6.996 20.312 1 95.31 236 GLU B O 1
ATOM 3994 N N . VAL B 1 237 ? -26.984 5.223 19.109 1 96.56 237 VAL B N 1
ATOM 3995 C CA . VAL B 1 237 ? -26.641 4.258 20.156 1 96.56 237 VAL B CA 1
ATOM 3996 C C . VAL B 1 237 ? -25.125 4.129 20.281 1 96.56 237 VAL B C 1
ATOM 3998 O O . VAL B 1 237 ? -24.594 4.121 21.391 1 96.56 237 VAL B O 1
ATOM 4001 N N . VAL B 1 238 ? -24.453 4.051 19.188 1 95.81 238 VAL B N 1
ATOM 4002 C CA . VAL B 1 238 ? -23 3.934 19.172 1 95.81 238 VAL B CA 1
ATOM 4003 C C . VAL B 1 238 ? -22.375 5.184 19.797 1 95.81 238 VAL B C 1
ATOM 4005 O O . VAL B 1 238 ? -21.422 5.09 20.562 1 95.81 238 VAL B O 1
ATOM 4008 N N . ARG B 1 239 ? -22.938 6.305 19.516 1 95 239 ARG B N 1
ATOM 4009 C CA . ARG B 1 239 ? -22.453 7.555 20.094 1 95 239 ARG B CA 1
ATOM 4010 C C . ARG B 1 239 ? -22.594 7.562 21.609 1 95 239 ARG B C 1
ATOM 4012 O O . ARG B 1 239 ? -21.703 8.039 22.312 1 95 239 ARG B O 1
ATOM 4019 N N . ALA B 1 240 ? -23.703 7.062 22.062 1 94.56 240 ALA B N 1
ATOM 4020 C CA . ALA B 1 240 ? -23.922 6.973 23.5 1 94.56 240 ALA B CA 1
ATOM 4021 C C . ALA B 1 240 ? -22.906 6.035 24.156 1 94.56 240 ALA B C 1
ATOM 4023 O O . ALA B 1 240 ? -22.391 6.32 25.234 1 94.56 240 ALA B O 1
ATOM 4024 N N . ARG B 1 241 ? -22.625 4.953 23.469 1 94.5 241 ARG B N 1
ATOM 4025 C CA . ARG B 1 241 ? -21.641 4.004 23.984 1 94.5 241 ARG B CA 1
ATOM 4026 C C . ARG B 1 241 ? -20.25 4.621 23.984 1 94.5 241 ARG B C 1
ATOM 4028 O O . ARG B 1 241 ? -19.484 4.426 24.938 1 94.5 241 ARG B O 1
ATOM 4035 N N . TYR B 1 242 ? -19.969 5.336 23.031 1 93.62 242 TYR B N 1
ATOM 4036 C CA . TYR B 1 242 ? -18.703 6.039 22.922 1 93.62 242 TYR B CA 1
ATOM 4037 C C . TYR B 1 242 ? -18.531 7.043 24.062 1 93.62 242 TYR B C 1
ATOM 4039 O O . TYR B 1 242 ? -17.484 7.086 24.719 1 93.62 242 TYR B O 1
ATOM 4047 N N . ALA B 1 243 ? -19.547 7.793 24.25 1 92.31 243 ALA B N 1
ATOM 4048 C CA . ALA B 1 243 ? -19.516 8.797 25.312 1 92.31 243 ALA B CA 1
ATOM 4049 C C . ALA B 1 243 ? -19.312 8.148 26.672 1 92.31 243 ALA B C 1
ATOM 4051 O O . ALA B 1 243 ? -18.531 8.641 27.5 1 92.31 243 ALA B O 1
ATOM 4052 N N . LYS B 1 244 ? -19.938 7.113 26.875 1 91.69 244 LYS B N 1
ATOM 4053 C CA . LYS B 1 244 ? -19.812 6.398 28.141 1 91.69 244 LYS B CA 1
ATOM 4054 C C . LYS B 1 244 ? -18.406 5.84 28.312 1 91.69 244 LYS B C 1
ATOM 4056 O O . LYS B 1 244 ? -17.828 5.922 29.391 1 91.69 244 LYS B O 1
ATOM 4061 N N . ALA B 1 245 ? -17.875 5.27 27.266 1 90.81 245 ALA B N 1
ATOM 4062 C CA . ALA B 1 245 ? -16.531 4.684 27.312 1 90.81 245 ALA B CA 1
ATOM 4063 C C . ALA B 1 245 ? -15.477 5.758 27.531 1 90.81 245 ALA B C 1
ATOM 4065 O O . ALA B 1 245 ? -14.469 5.516 28.203 1 90.81 245 ALA B O 1
ATOM 4066 N N . ALA B 1 246 ? -15.703 6.863 26.906 1 85.44 246 ALA B N 1
ATOM 4067 C CA . ALA B 1 246 ? -14.766 7.977 27.062 1 85.44 246 ALA B CA 1
ATOM 4068 C C . ALA B 1 246 ? -14.648 8.391 28.516 1 85.44 246 ALA B C 1
ATOM 4070 O O . ALA B 1 246 ? -13.555 8.734 28.984 1 85.44 246 ALA B O 1
ATOM 4071 N N . GLU B 1 247 ? -15.688 8.289 29.219 1 85.88 247 GLU B N 1
ATOM 4072 C CA . GLU B 1 247 ? -15.695 8.625 30.641 1 85.88 247 GLU B CA 1
ATOM 4073 C C . GLU B 1 247 ? -14.898 7.617 31.453 1 85.88 247 GLU B C 1
ATOM 4075 O O . GLU B 1 247 ? -14.25 7.98 32.438 1 85.88 247 GLU B O 1
ATOM 4080 N N . GLU B 1 248 ? -14.875 6.422 30.938 1 83.69 248 GLU B N 1
ATOM 4081 C CA . GLU B 1 248 ? -14.219 5.344 31.672 1 83.69 248 GLU B CA 1
ATOM 4082 C C . GLU B 1 248 ? -12.852 5.02 31.078 1 83.69 248 GLU B C 1
ATOM 4084 O O . GLU B 1 248 ? -12.188 4.074 31.516 1 83.69 248 GLU B O 1
ATOM 4089 N N . HIS B 1 249 ? -12.469 5.727 30.109 1 77.19 249 HIS B N 1
ATOM 4090 C CA . HIS B 1 249 ? -11.227 5.508 29.375 1 77.19 249 HIS B CA 1
ATOM 4091 C C . HIS B 1 249 ? -11.125 4.066 28.891 1 77.19 249 HIS B C 1
ATOM 4093 O O . HIS B 1 249 ? -10.062 3.447 28.984 1 77.19 249 HIS B O 1
ATOM 4099 N N . GLY B 1 250 ? -12.234 3.537 28.5 1 80.06 250 GLY B N 1
ATOM 4100 C CA . GLY B 1 250 ? -12.273 2.18 27.984 1 80.06 250 GLY B CA 1
ATOM 4101 C C . GLY B 1 250 ? -11.805 2.078 26.547 1 80.06 250 GLY B C 1
ATOM 4102 O O . GLY B 1 250 ? -12.156 2.916 25.719 1 80.06 250 GLY B O 1
ATOM 4103 N N . PRO B 1 251 ? -11 1.084 26.281 1 82.88 251 PRO B N 1
ATOM 4104 C CA . PRO B 1 251 ? -10.43 0.964 24.938 1 82.88 251 PRO B CA 1
ATOM 4105 C C . PRO B 1 251 ? -11.43 0.442 23.906 1 82.88 251 PRO B C 1
ATOM 4107 O O . PRO B 1 251 ? -11.195 0.555 22.703 1 82.88 251 PRO B O 1
ATOM 4110 N N . GLY B 1 252 ? -12.539 0.019 24.344 1 90.75 252 GLY B N 1
ATOM 4111 C CA . GLY B 1 252 ? -13.453 -0.665 23.438 1 90.75 252 GLY B CA 1
ATOM 4112 C C . GLY B 1 252 ? -14.141 0.271 22.469 1 90.75 252 GLY B C 1
ATOM 4113 O O . GLY B 1 252 ? -14.531 -0.144 21.375 1 90.75 252 GLY B O 1
ATOM 4114 N N . TYR B 1 253 ? -14.359 1.554 22.906 1 93.44 253 TYR B N 1
ATOM 4115 C CA . TYR B 1 253 ? -15.023 2.537 22.062 1 93.44 253 TYR B CA 1
ATOM 4116 C C . TYR B 1 253 ? -14.172 3.787 21.906 1 93.44 253 TYR B C 1
ATOM 4118 O O . TYR B 1 253 ? -14.594 4.891 22.25 1 93.44 253 TYR B O 1
ATOM 4126 N N . MET B 1 254 ? -13 3.572 21.438 1 93.31 254 MET B N 1
ATOM 4127 C CA . MET B 1 254 ? -12.062 4.668 21.234 1 93.31 254 MET B CA 1
ATOM 4128 C C . MET B 1 254 ? -11.797 4.895 19.75 1 93.31 254 MET B C 1
ATOM 4130 O O . MET B 1 254 ? -11.828 3.951 18.953 1 93.31 254 MET B O 1
ATOM 4134 N N . VAL B 1 255 ? -11.625 6.141 19.469 1 94.69 255 VAL B N 1
ATOM 4135 C CA . VAL B 1 255 ? -11.188 6.488 18.109 1 94.69 255 VAL B CA 1
ATOM 4136 C C . VAL B 1 255 ? -9.688 6.789 18.109 1 94.69 255 VAL B C 1
ATOM 4138 O O . VAL B 1 255 ? -9.242 7.723 18.781 1 94.69 255 VAL B O 1
ATOM 4141 N N . THR B 1 256 ? -8.93 5.988 17.5 1 95.94 256 THR B N 1
ATOM 4142 C CA . THR B 1 256 ? -7.492 6.18 17.328 1 95.94 256 THR B CA 1
ATOM 4143 C C . THR B 1 256 ? -7.113 6.184 15.852 1 95.94 256 THR B C 1
ATOM 4145 O O . THR B 1 256 ? -7.031 5.125 15.227 1 95.94 256 THR B O 1
ATOM 4148 N N . TRP B 1 257 ? -6.914 7.391 15.352 1 96.25 257 TRP B N 1
ATOM 4149 C CA . TRP B 1 257 ? -6.473 7.52 13.969 1 96.25 257 TRP B CA 1
ATOM 4150 C C . TRP B 1 257 ? -5.008 7.121 13.828 1 96.25 257 TRP B C 1
ATOM 4152 O O . TRP B 1 257 ? -4.145 7.637 14.547 1 96.25 257 TRP B O 1
ATOM 4162 N N . CYS B 1 258 ? -4.723 6.203 12.938 1 97.31 258 CYS B N 1
ATOM 4163 C CA . CYS B 1 258 ? -3.348 5.785 12.695 1 97.31 258 CYS B CA 1
ATOM 4164 C C . CYS B 1 258 ? -3.232 5.016 11.383 1 97.31 258 CYS B C 1
ATOM 4166 O O . CYS B 1 258 ? -4.238 4.578 10.828 1 97.31 258 CYS B O 1
ATOM 4168 N N . ASN B 1 259 ? -2.008 4.984 10.859 1 97.56 259 ASN B N 1
ATOM 4169 C CA . ASN B 1 259 ? -1.783 4.293 9.594 1 97.56 259 ASN B CA 1
ATOM 4170 C C . ASN B 1 259 ? -1.479 2.812 9.812 1 97.56 259 ASN B C 1
ATOM 4172 O O . ASN B 1 259 ? -1.475 2.336 10.945 1 97.56 259 ASN B O 1
ATOM 4176 N N . GLN B 1 260 ? -1.269 2.07 8.75 1 96.75 260 GLN B N 1
ATOM 4177 C CA . GLN B 1 260 ? -1.057 0.629 8.812 1 96.75 260 GLN B CA 1
ATOM 4178 C C . GLN B 1 260 ? 0.344 0.301 9.32 1 96.75 260 GLN B C 1
ATOM 4180 O O . GLN B 1 260 ? 0.627 -0.844 9.68 1 96.75 260 GLN B O 1
ATOM 4185 N N . GLY B 1 261 ? 1.249 1.238 9.383 1 96.38 261 GLY B N 1
ATOM 4186 C CA . GLY B 1 261 ? 2.611 0.998 9.828 1 96.38 261 GLY B CA 1
ATOM 4187 C C . GLY B 1 261 ? 2.73 0.878 11.336 1 96.38 261 GLY B C 1
ATOM 4188 O O . GLY B 1 261 ? 3.838 0.794 11.875 1 96.38 261 GLY B O 1
ATOM 4189 N N . VAL B 1 262 ? 1.689 0.842 12.07 1 95.75 262 VAL B N 1
ATOM 4190 C CA . VAL B 1 262 ? 1.655 0.885 13.523 1 95.75 262 VAL B CA 1
ATOM 4191 C C . VAL B 1 262 ? 2.436 -0.298 14.094 1 95.75 262 VAL B C 1
ATOM 4193 O O . VAL B 1 262 ? 3.008 -0.205 15.188 1 95.75 262 VAL B O 1
ATOM 4196 N N . SER B 1 263 ? 2.451 -1.397 13.375 1 94.06 263 SER B N 1
ATOM 4197 C CA . SER B 1 263 ? 3.121 -2.596 13.867 1 94.06 263 SER B CA 1
ATOM 4198 C C . SER B 1 263 ? 4.625 -2.375 14 1 94.06 263 SER B C 1
ATOM 4200 O O . SER B 1 263 ? 5.32 -3.158 14.648 1 94.06 263 SER B O 1
ATOM 4202 N N . LEU B 1 264 ? 5.109 -1.335 13.43 1 94.31 264 LEU B N 1
ATOM 4203 C CA . LEU B 1 264 ? 6.539 -1.053 13.422 1 94.31 264 LEU B CA 1
ATOM 4204 C C . LEU B 1 264 ? 6.887 0.034 14.43 1 94.31 264 LEU B C 1
ATOM 4206 O O . LEU B 1 264 ? 8.031 0.496 14.492 1 94.31 264 LEU B O 1
ATOM 4210 N N . MET B 1 265 ? 5.844 0.404 15.172 1 92.25 265 MET B N 1
ATOM 4211 C CA . MET B 1 265 ? 6.016 1.538 16.078 1 92.25 265 MET B CA 1
ATOM 4212 C C . MET B 1 265 ? 5.824 1.109 17.531 1 92.25 265 MET B C 1
ATOM 4214 O O . MET B 1 265 ? 4.691 0.96 17.984 1 92.25 265 MET B O 1
ATOM 4218 N N . GLU B 1 266 ? 6.84 0.917 18.281 1 87.38 266 GLU B N 1
ATOM 4219 C CA . GLU B 1 266 ? 6.641 0.359 19.609 1 87.38 266 GLU B CA 1
ATOM 4220 C C . GLU B 1 266 ? 7.035 1.359 20.703 1 87.38 266 GLU B C 1
ATOM 4222 O O . GLU B 1 266 ? 6.586 1.258 21.844 1 87.38 266 GLU B O 1
ATOM 4227 N N . ASP B 1 267 ? 7.828 2.379 20.375 1 92 267 ASP B N 1
ATOM 4228 C CA . ASP B 1 267 ? 8.352 3.223 21.438 1 92 267 ASP B CA 1
ATOM 4229 C C . ASP B 1 267 ? 7.957 4.684 21.219 1 92 267 ASP B C 1
ATOM 4231 O O . ASP B 1 267 ? 7.773 5.121 20.094 1 92 267 ASP B O 1
ATOM 4235 N N . VAL B 1 268 ? 7.742 5.285 22.375 1 94.94 268 VAL B N 1
ATOM 4236 C CA . VAL B 1 268 ? 7.641 6.742 22.391 1 94.94 268 VAL B CA 1
ATOM 4237 C C . VAL B 1 268 ? 9.023 7.355 22.578 1 94.94 268 VAL B C 1
ATOM 4239 O O . VAL B 1 268 ? 9.75 6.988 23.5 1 94.94 268 VAL B O 1
ATOM 4242 N N . LYS B 1 269 ? 9.398 8.273 21.703 1 93.81 269 LYS B N 1
ATOM 4243 C CA . LYS B 1 269 ? 10.719 8.891 21.766 1 93.81 269 LYS B CA 1
ATOM 4244 C C . LYS B 1 269 ? 10.633 10.391 21.5 1 93.81 269 LYS B C 1
ATOM 4246 O O . LYS B 1 269 ? 9.648 10.875 20.953 1 93.81 269 LYS B O 1
ATOM 4251 N N . PRO B 1 270 ? 11.742 11.109 21.953 1 93.62 270 PRO B N 1
ATOM 4252 C CA . PRO B 1 270 ? 11.789 12.516 21.562 1 93.62 270 PRO B CA 1
ATOM 4253 C C . PRO B 1 270 ? 11.883 12.703 20.047 1 93.62 270 PRO B C 1
ATOM 4255 O O . PRO B 1 270 ? 12.508 11.891 19.359 1 93.62 270 PRO B O 1
ATOM 4258 N N . VAL B 1 271 ? 11.312 13.773 19.562 1 93.56 271 VAL B N 1
ATOM 4259 C CA . VAL B 1 271 ? 11.289 14.086 18.125 1 93.56 271 VAL B CA 1
ATOM 4260 C C . VAL B 1 271 ? 12.711 14.086 17.578 1 93.56 271 VAL B C 1
ATOM 4262 O O . VAL B 1 271 ? 12.953 13.594 16.469 1 93.56 271 VAL B O 1
ATOM 4265 N N . LYS B 1 272 ? 13.617 14.617 18.328 1 88.5 272 LYS B N 1
ATOM 4266 C CA . LYS B 1 272 ? 15.008 14.695 17.891 1 88.5 272 LYS B CA 1
ATOM 4267 C C . LYS B 1 272 ? 15.547 13.32 17.516 1 88.5 272 LYS B C 1
ATOM 4269 O O . LYS B 1 272 ? 16.203 13.156 16.484 1 88.5 272 LYS B O 1
ATOM 4274 N N . LYS B 1 273 ? 15.227 12.383 18.328 1 89.5 273 LYS B N 1
ATOM 4275 C CA . LYS B 1 273 ? 15.68 11.023 18.062 1 89.5 273 LYS B CA 1
ATOM 4276 C C . LYS B 1 273 ? 15.016 10.445 16.828 1 89.5 273 LYS B C 1
ATOM 4278 O O . LYS B 1 273 ? 15.656 9.727 16.047 1 89.5 273 LYS B O 1
ATOM 4283 N N . LEU B 1 274 ? 13.789 10.789 16.594 1 90 274 LEU B N 1
ATOM 4284 C CA . LEU B 1 274 ? 13.023 10.242 15.477 1 90 274 LEU B CA 1
ATOM 4285 C C . LEU B 1 274 ? 13.492 10.836 14.148 1 90 274 LEU B C 1
ATOM 4287 O O . LEU B 1 274 ? 13.375 10.195 13.102 1 90 274 LEU B O 1
ATOM 4291 N N . VAL B 1 275 ? 14.008 11.992 14.18 1 86.62 275 VAL B N 1
ATOM 4292 C CA . VAL B 1 275 ? 14.484 12.609 12.945 1 86.62 275 VAL B CA 1
ATOM 4293 C C . VAL B 1 275 ? 15.906 12.133 12.641 1 86.62 275 VAL B C 1
ATOM 4295 O O . VAL B 1 275 ? 16.297 12.008 11.477 1 86.62 275 VAL B O 1
ATOM 4298 N N . GLU B 1 276 ? 16.688 11.766 13.648 1 83.5 276 GLU B N 1
ATOM 4299 C CA . GLU B 1 276 ? 18.078 11.359 13.477 1 83.5 276 GLU B CA 1
ATOM 4300 C C . GLU B 1 276 ? 18.172 9.875 13.133 1 83.5 276 GLU B C 1
ATOM 4302 O O . GLU B 1 276 ? 18.984 9.477 12.297 1 83.5 276 GLU B O 1
ATOM 4307 N N . GLU B 1 277 ? 17.359 9.062 13.766 1 81.44 277 GLU B N 1
ATOM 4308 C CA . GLU B 1 277 ? 17.438 7.613 13.617 1 81.44 277 GLU B CA 1
ATOM 4309 C C . GLU B 1 277 ? 17.156 7.191 12.172 1 81.44 277 GLU B C 1
ATOM 4311 O O . GLU B 1 277 ? 17.875 6.363 11.617 1 81.44 277 GLU B O 1
ATOM 4316 N N . PRO B 1 278 ? 16.203 7.824 11.539 1 84.62 278 PRO B N 1
ATOM 4317 C CA . PRO B 1 278 ? 15.922 7.375 10.172 1 84.62 278 PRO B CA 1
ATOM 4318 C C . PRO B 1 278 ? 17.078 7.652 9.211 1 84.62 278 PRO B C 1
ATOM 4320 O O . PRO B 1 278 ? 17.219 6.961 8.203 1 84.62 278 PRO B O 1
ATOM 4323 N N . HIS B 1 279 ? 17.812 8.594 9.586 1 87.44 279 HIS B N 1
ATOM 4324 C CA . HIS B 1 279 ? 18.906 8.953 8.695 1 87.44 279 HIS B CA 1
ATOM 4325 C C . HIS B 1 279 ? 19.906 7.805 8.555 1 87.44 279 HIS B C 1
ATOM 4327 O O . HIS B 1 279 ? 20.328 7.473 7.449 1 87.44 279 HIS B O 1
ATOM 4333 N N . ALA B 1 280 ? 20.281 7.188 9.656 1 87.81 280 ALA B N 1
ATOM 4334 C CA . ALA B 1 280 ? 21.219 6.062 9.617 1 87.81 280 ALA B CA 1
ATOM 4335 C C . ALA B 1 280 ? 20.625 4.891 8.844 1 87.81 280 ALA B C 1
ATOM 4337 O O . ALA B 1 280 ? 21.328 4.242 8.062 1 87.81 280 ALA B O 1
ATOM 4338 N N . ASP B 1 281 ? 19.422 4.68 9.094 1 91.19 281 ASP B N 1
ATOM 4339 C CA . ASP B 1 281 ? 18.719 3.592 8.406 1 91.19 281 ASP B CA 1
ATOM 4340 C C . ASP B 1 281 ? 18.641 3.852 6.906 1 91.19 281 ASP B C 1
ATOM 4342 O O . ASP B 1 281 ? 18.75 2.922 6.105 1 91.19 281 ASP B O 1
ATOM 4346 N N . ILE B 1 282 ? 18.391 5.074 6.547 1 95.19 282 ILE B N 1
ATOM 4347 C CA . ILE B 1 282 ? 18.344 5.457 5.141 1 95.19 282 ILE B CA 1
ATOM 4348 C C . ILE B 1 282 ? 19.688 5.16 4.477 1 95.19 282 ILE B C 1
ATOM 4350 O O . ILE B 1 282 ? 19.734 4.504 3.434 1 95.19 282 ILE B O 1
ATOM 4354 N N . VAL B 1 283 ? 20.734 5.582 5.113 1 94.62 283 VAL B N 1
ATOM 4355 C CA . VAL B 1 283 ? 22.078 5.398 4.559 1 94.62 283 VAL B CA 1
ATOM 4356 C C . VAL B 1 283 ? 22.375 3.91 4.402 1 94.62 283 VAL B C 1
ATOM 4358 O O . VAL B 1 283 ? 22.812 3.467 3.34 1 94.62 283 VAL B O 1
ATOM 4361 N N . ARG B 1 284 ? 22.078 3.178 5.41 1 93.94 284 ARG B N 1
ATOM 4362 C CA . ARG B 1 284 ? 22.312 1.74 5.375 1 93.94 284 ARG B CA 1
ATOM 4363 C C . ARG B 1 284 ? 21.531 1.076 4.246 1 93.94 284 ARG B C 1
ATOM 4365 O O . ARG B 1 284 ? 22.062 0.219 3.537 1 93.94 284 ARG B O 1
ATOM 4372 N N . SER B 1 285 ? 20.328 1.452 4.105 1 96 285 SER B N 1
ATOM 4373 C CA . SER B 1 285 ? 19.469 0.876 3.074 1 96 285 SER B CA 1
ATOM 4374 C C . SER B 1 285 ? 19.953 1.256 1.678 1 96 285 SER B C 1
ATOM 4376 O O . SER B 1 285 ? 19.953 0.424 0.769 1 96 285 SER B O 1
ATOM 4378 N N . LEU B 1 286 ? 20.328 2.48 1.528 1 95.94 286 LEU B N 1
ATOM 4379 C CA . LEU B 1 286 ? 20.859 2.924 0.245 1 95.94 286 LEU B CA 1
ATOM 4380 C C . LEU B 1 286 ? 22.156 2.203 -0.083 1 95.94 286 LEU B C 1
ATOM 4382 O O . LEU B 1 286 ? 22.422 1.889 -1.246 1 95.94 286 LEU B O 1
ATOM 4386 N N . GLN B 1 287 ? 22.969 1.94 0.917 1 95.62 287 GLN B N 1
ATOM 4387 C CA . GLN B 1 287 ? 24.203 1.184 0.719 1 95.62 287 GLN B CA 1
ATOM 4388 C C . GLN B 1 287 ? 23.906 -0.245 0.273 1 95.62 287 GLN B C 1
ATOM 4390 O O . GLN B 1 287 ? 24.641 -0.821 -0.523 1 95.62 287 GLN B O 1
ATOM 4395 N N . ARG B 1 288 ? 22.891 -0.785 0.831 1 92.62 288 ARG B N 1
ATOM 4396 C CA . ARG B 1 288 ? 22.438 -2.092 0.358 1 92.62 288 ARG B CA 1
ATOM 4397 C C . ARG B 1 288 ? 22.141 -2.062 -1.138 1 92.62 288 ARG B C 1
ATOM 4399 O O . ARG B 1 288 ? 22.531 -2.973 -1.871 1 92.62 288 ARG B O 1
ATOM 4406 N N . GLY B 1 289 ? 21.438 -1.028 -1.568 1 92.75 289 GLY B N 1
ATOM 4407 C CA . GLY B 1 289 ? 21.172 -0.856 -2.986 1 92.75 289 GLY B CA 1
ATOM 4408 C C . GLY B 1 289 ? 22.438 -0.738 -3.822 1 92.75 289 GLY B C 1
ATOM 4409 O O . GLY B 1 289 ? 22.5 -1.277 -4.93 1 92.75 289 GLY B O 1
ATOM 4410 N N . GLN B 1 290 ? 23.375 -0.114 -3.293 1 92.44 290 GLN B N 1
ATOM 4411 C CA . GLN B 1 290 ? 24.641 0.064 -3.984 1 92.44 290 GLN B CA 1
ATOM 4412 C C . GLN B 1 290 ? 25.344 -1.273 -4.195 1 92.44 290 GLN B C 1
ATOM 4414 O O . GLN B 1 290 ? 25.953 -1.508 -5.25 1 92.44 290 GLN B O 1
ATOM 4419 N N . ARG B 1 291 ? 25.234 -2.125 -3.244 1 92.5 291 ARG B N 1
ATOM 4420 C CA . ARG B 1 291 ? 25.875 -3.43 -3.326 1 92.5 291 ARG B CA 1
ATOM 4421 C C . ARG B 1 291 ? 25.25 -4.289 -4.41 1 92.5 291 ARG B C 1
ATOM 4423 O O . ARG B 1 291 ? 25.906 -5.156 -4.992 1 92.5 291 ARG B O 1
ATOM 4430 N N . LEU B 1 292 ? 24.016 -4.027 -4.656 1 91.12 292 LEU B N 1
ATOM 4431 C CA . LEU B 1 292 ? 23.312 -4.789 -5.684 1 91.12 292 LEU B CA 1
ATOM 4432 C C . LEU B 1 292 ? 23.797 -4.398 -7.078 1 91.12 292 LEU B C 1
ATOM 4434 O O . LEU B 1 292 ? 23.625 -5.156 -8.031 1 91.12 292 LEU B O 1
ATOM 4438 N N . LEU B 1 293 ? 24.266 -3.203 -7.203 1 88.44 293 LEU B N 1
ATOM 4439 C CA . LEU B 1 293 ? 24.797 -2.732 -8.477 1 88.44 293 LEU B CA 1
ATOM 4440 C C . LEU B 1 293 ? 26.172 -3.338 -8.742 1 88.44 293 LEU B C 1
ATOM 4442 O O . LEU B 1 293 ? 26.594 -3.441 -9.891 1 88.44 293 LEU B O 1
ATOM 4446 N N . ALA B 1 294 ? 26.984 -3.748 -7.664 1 78.06 294 ALA B N 1
ATOM 4447 C CA . ALA B 1 294 ? 28.344 -4.277 -7.797 1 78.06 294 ALA B CA 1
ATOM 4448 C C . ALA B 1 294 ? 28.312 -5.734 -8.242 1 78.06 294 ALA B C 1
ATOM 4450 O O . ALA B 1 294 ? 29.109 -6.145 -9.094 1 78.06 294 ALA B O 1
#

Organism: Pycnoporus cinnabarinus (NCBI:txid5643)

Secondary structure (DSSP, 8-state):
---HHHHHHHTTS--EEE-TT--HHHHHHHHHHHHHH-GGGTTSPPS-EEE--HHHHHH-HHHHHHHHHHHH-STTTS-SSPPPPEEEESSHHHHHHHHHTS--SEEEEE-TT-SEEEETT---HHHHHHHHHHHS-SSSPPPEEEES---SHHHHHHHHHHT-S----SHHHHTBTT--S-HHHHHHHHH--GGGEEEESHHHHHTT---SPTTEEEEEE--HHHHHHHTT--HHHHHHHHHHHHHHT-GGG---B--GGGGG----B-HHHHHHHHHHHHHHHHHHHHHHH-/---HHHHHHHTTS--EEE-TT--HHHHHHHHHHHHHH-GGGTTSPPS-EEE--HHHHHH-HHHHHHHHHHHH-STTTS-SSPPPPEEEESSHHHHHHHHHTS--SEEEEE-TT-SEEEETT---HHHHHHHHHHHS-SSSPPPEEEES---SHHHHHHHHHHT-S----SHHHHTBTT--S-HHHHHHHHH--GGGEEEESHHHHHTT---PPTTEEEEEE--HHHHHHHTT--HHHHHHHHHHHHHHT-GGG---B--GGGGG----B-HHHHHHHHHHHHHHHHHHHHHHH-

Nearest PDB structures (foldseek):
  5gvj-assembly1_A-2  TM=8.121E-01  e=2.417E-16  Thermotoga maritima MSB8
  5gvh-assembly1_A-2  TM=7.802E-01  e=1.324E-16  Thermotoga maritima MSB8
  5gvj-assembly2_B-3  TM=8.115E-01  e=2.113E-15  Thermotoga maritima MSB8
  2z6i-assembly1_A  TM=7.296E-01  e=5.214E-15  Streptococcus pneumoniae
  6e2a-assembly1_A  TM=7.425E-01  e=2.181E-13  Pseudomonas aeruginosa PAO1